Protein AF-A0A6B1HZM2-F1 (afdb_monomer)

Radius of gyration: 24.82 Å; Cα contacts (8 Å, |Δi|>4): 922; chains: 1; bounding box: 61×55×68 Å

Solvent-accessible surface area (backbone atoms only — not comparable to full-atom values): 20505 Å² total; per-residue (Å²): 79,62,47,26,35,32,19,35,86,81,72,45,52,36,53,67,31,40,35,37,44,33,42,93,96,45,75,46,70,33,49,19,36,79,77,3,41,30,53,39,92,68,79,74,45,71,30,44,35,39,37,37,41,90,72,32,46,64,48,78,46,80,47,72,46,40,90,90,53,64,40,82,44,75,40,42,57,67,58,92,63,54,53,57,44,56,87,70,73,62,96,94,59,86,69,46,78,43,43,86,82,72,58,79,41,74,43,77,73,58,75,73,42,63,68,87,53,94,60,92,54,68,58,70,64,94,84,67,51,81,86,49,72,30,56,53,75,52,30,40,42,35,47,49,22,41,47,26,45,52,58,41,33,59,75,69,72,49,88,83,86,90,78,55,68,67,40,48,56,72,68,69,57,70,61,91,81,48,57,62,49,77,48,59,24,46,49,29,71,33,32,70,64,36,52,52,55,52,42,47,35,27,47,66,67,34,24,28,40,40,37,47,16,11,38,51,43,34,24,33,32,46,74,82,53,100,45,33,35,28,59,46,54,27,71,55,61,76,91,50,94,45,68,48,98,87,67,49,71,47,72,36,47,14,26,70,76,72,51,52,42,14,62,64,54,42,30,35,47,44,61,50,25,49,73,33,29,12,27,28,29,34,64,39,48,86,42,71,45,45,64,92,63,82,64,44,63,70,40,74,42,24,63,36,50,30,34,59,75,49,64,47,12,20,17,8,52,32,10,7,30,73,52,96,63,19,52,95,72,52,42,71,35,28,38,19,66,21,63,89,81,11,21,9,33,26,34,39,34,74,32,95,47,69,6,35,29,39,23,44,14,6,27,26,35,32,35,7,37,80,71,14,70,52,46,31,45,32,51,51,37,49,53,52,54,49,66,72,108

pLDDT: mean 92.39, std 9.96, range [51.94, 98.94]

Secondary structure (DSSP, 8-state):
-EEEEEE-TTS-B-SS-EEEEEETTEEEEEEB-TT-EEE----SEEEEEEEEETTEEEEEEEEEE-SS--EEEE--BSS---EEESS---TT---EEE-TT--TT--S--PPEESSS--TTS---TT--TTSPBPSTTTTTSHHHHHHHHHHHHHTT-------HHHHHTT-S-GGG-SEEEE-S---EE-HHHHHHHHHHHHHS--EEEE-SSSTT-EEEEEEETTEEEE---S--SSS--B-TTSPBP-STTTTTS--THHHHS-EEESTTTT-EE-EEES-TTSGGGTTT---TT-EE-----B-SS-S-SEESSEEE--TTS-TTPEEEEEE--GGG---EEEEEE-TTS-EEEE--BTHHHHHTTT-HHHHHHHHHHHHHHHH-

Sequence (389 aa):
MLVGYVSNERYVALADMLFEFRRADQVATARSTISGAVYADIEPGEYEVVLGGPGHGSKIVHMEVRQDQPYQFRLLSDGLLGYMWPKCVRGGERAGYTEKEHRTYNAETYTPLSLERPDPYNHIDEDEGLTDPIAGRQGCHMAAAEWRLFGWMERQGIDYDLYGETQFHFDQVPLDQYKVLVISTHPEYWSKEMYFRLKHWAFERGGRLLYLGGNGLNCEVEFLDNHRIVYHNTNWSHSEPQFAADGREYESRFDRRVESEANLLGVVFSYSGIMTAAPYRVLDDTHWCFAGTGLKNGDVFGEKSLHQRIPGGASGHETDKISPQSPTHTRLLAKGLNPDEGGAEIVEHTTASGGAVFSVGSICWPASILVDEAVSKITENAIRRYLAD

Mean predicted aligned error: 10.82 Å

Foldseek 3Di:
DFAAFEDEPVRQGDFFKWKWWDDPPDTWIWTAHNRRITDTDDDWAWTFMWIGDPQWDIDTDIDTGDPVDHDYHYTYGPDDAAQKPPNDDDPPDDIDGDGPPDDPQADQWDDKDWQPDDDVLQDDDPPDDLLAFQDDDRCLFHNVLVVNVVVLCVVVVHDDDDDDLLCLLVVVDPQLVDLEDEDDAAQQEHALSSLVVLVCCQAPVQHAYEYQYANHPQWHKDDPHSTIIITRSGNDDLVDWDADPVGDTQLGNRCVPHRAPLQPQVWHWHPQQALEAAWKAFQACVDQLVPPVPDDHGDTFQQDFSHPSHHHGQWHNIAIDHDPNHPPPKDFTIWGPGPPSRTHTFTKDHHPNNGIHTHRNHSRLSRRCVPTPSSVSSVVSSVVVSVVD

Structure (mmCIF, N/CA/C/O backbone):
data_AF-A0A6B1HZM2-F1
#
_entry.id   AF-A0A6B1HZM2-F1
#
loop_
_atom_site.group_PDB
_atom_site.id
_atom_site.type_symbol
_atom_site.label_atom_id
_atom_site.label_alt_id
_atom_site.label_comp_id
_atom_site.label_asym_id
_atom_site.label_entity_id
_atom_site.label_seq_id
_atom_site.pdbx_PDB_ins_code
_atom_site.Cartn_x
_atom_site.Cartn_y
_atom_site.Cartn_z
_atom_site.occupancy
_atom_site.B_iso_or_equiv
_atom_site.auth_seq_id
_atom_site.auth_comp_id
_atom_site.auth_asym_id
_atom_site.auth_atom_id
_atom_site.pdbx_PDB_model_num
ATOM 1 N N . MET A 1 1 ? 17.644 -17.050 -39.499 1.00 93.25 1 MET A N 1
ATOM 2 C CA . MET A 1 1 ? 16.835 -17.524 -38.349 1.00 93.25 1 MET A CA 1
ATOM 3 C C . MET A 1 1 ? 17.002 -16.600 -37.147 1.00 93.25 1 MET A C 1
ATOM 5 O O . MET A 1 1 ? 17.982 -15.863 -37.101 1.00 93.25 1 MET A O 1
ATOM 9 N N . LEU A 1 2 ? 16.059 -16.610 -36.199 1.00 96.00 2 LEU A N 1
ATOM 10 C CA . LEU A 1 2 ? 16.265 -15.984 -34.888 1.00 96.00 2 LEU A CA 1
ATOM 11 C C . LEU A 1 2 ? 17.284 -16.827 -34.117 1.00 96.00 2 LEU A C 1
ATOM 13 O O . LEU A 1 2 ? 17.041 -18.007 -33.889 1.00 96.00 2 LEU A O 1
ATOM 17 N N . VAL A 1 3 ? 18.417 -16.234 -33.749 1.00 96.50 3 VAL A N 1
ATOM 18 C CA . VAL A 1 3 ? 19.477 -16.929 -33.001 1.00 96.50 3 VAL A CA 1
ATOM 19 C C . VAL A 1 3 ? 19.377 -16.641 -31.511 1.00 96.50 3 VAL A C 1
ATOM 21 O O . VAL A 1 3 ? 19.695 -17.495 -30.689 1.00 96.50 3 VAL A O 1
ATOM 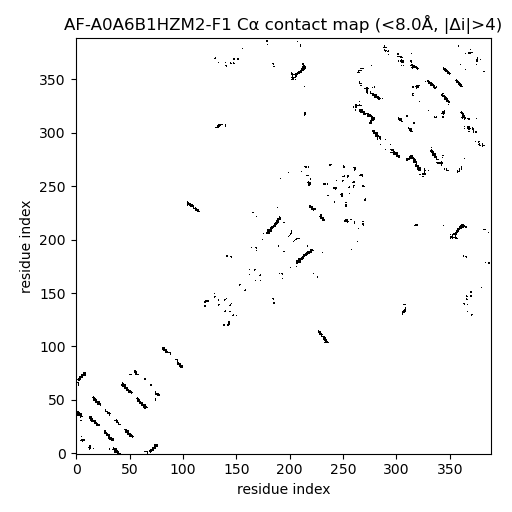24 N N . GLY A 1 4 ? 18.927 -15.445 -31.141 1.00 96.25 4 GLY A N 1
ATOM 25 C CA . GLY A 1 4 ? 18.867 -15.059 -29.743 1.00 96.25 4 GLY A CA 1
ATOM 26 C C . GLY A 1 4 ? 18.430 -13.627 -29.511 1.00 96.25 4 GLY A C 1
ATOM 27 O O . GLY A 1 4 ? 18.042 -12.919 -30.439 1.00 96.25 4 GLY A O 1
ATOM 28 N N . TYR A 1 5 ? 18.531 -13.212 -28.257 1.00 96.62 5 TYR A N 1
ATOM 29 C CA . TYR A 1 5 ? 18.299 -11.847 -27.808 1.00 96.62 5 TYR A CA 1
ATOM 30 C C . TYR A 1 5 ? 19.509 -11.359 -27.026 1.00 96.62 5 TYR A C 1
ATOM 32 O O . TYR A 1 5 ? 20.132 -12.135 -26.305 1.00 96.62 5 TYR A O 1
ATOM 40 N N . VAL A 1 6 ? 19.847 -10.080 -27.159 1.00 96.69 6 VAL A N 1
ATOM 41 C CA . VAL A 1 6 ? 20.914 -9.441 -26.395 1.00 96.69 6 VAL A CA 1
ATOM 42 C C . VAL A 1 6 ? 20.363 -8.377 -25.464 1.00 96.69 6 VAL A C 1
ATOM 44 O O . VAL A 1 6 ? 19.599 -7.497 -25.869 1.00 96.69 6 VAL A O 1
ATOM 47 N N . SER A 1 7 ? 20.778 -8.461 -24.205 1.00 92.25 7 SER A N 1
ATOM 48 C CA . SER A 1 7 ? 20.446 -7.494 -23.168 1.00 92.25 7 SER A CA 1
ATOM 49 C C . SER A 1 7 ? 21.695 -7.005 -22.443 1.00 92.25 7 SER A C 1
ATOM 51 O O . SER A 1 7 ? 22.727 -7.686 -22.419 1.00 92.25 7 SER A O 1
ATOM 53 N N . ASN A 1 8 ? 21.566 -5.869 -21.763 1.00 88.19 8 ASN A N 1
ATOM 54 C CA . ASN A 1 8 ? 22.535 -5.465 -20.753 1.00 88.19 8 ASN A CA 1
ATOM 55 C C . ASN A 1 8 ? 22.364 -6.265 -19.448 1.00 88.19 8 ASN A C 1
ATOM 57 O O . ASN A 1 8 ? 21.507 -7.156 -19.331 1.00 88.19 8 ASN A O 1
ATOM 61 N N . GLU A 1 9 ? 23.175 -5.936 -18.444 1.00 80.31 9 GLU A N 1
ATOM 62 C CA . GLU A 1 9 ? 23.118 -6.483 -17.084 1.00 80.31 9 GLU A CA 1
ATOM 63 C C . GLU A 1 9 ? 21.781 -6.267 -16.359 1.00 80.31 9 GLU A C 1
ATOM 65 O O . GLU A 1 9 ? 21.486 -6.989 -15.409 1.00 80.31 9 GLU A O 1
ATOM 70 N N . ARG A 1 10 ? 20.948 -5.327 -16.821 1.00 74.44 10 ARG A N 1
ATOM 71 C CA . ARG A 1 10 ? 19.623 -5.012 -16.261 1.00 74.44 10 ARG A CA 1
ATOM 72 C C . ARG A 1 10 ? 18.469 -5.604 -17.077 1.00 74.44 10 ARG A C 1
ATOM 74 O O . ARG A 1 10 ? 17.335 -5.173 -16.909 1.00 74.44 10 ARG A O 1
ATOM 81 N N . TYR A 1 11 ? 18.741 -6.584 -17.945 1.00 79.62 11 TYR A N 1
ATOM 82 C CA . TYR A 1 11 ? 17.744 -7.219 -18.823 1.00 79.62 11 TYR A CA 1
ATOM 83 C C . TYR A 1 11 ? 17.064 -6.244 -19.803 1.00 79.62 11 TYR A C 1
ATOM 85 O O . TYR A 1 11 ? 16.013 -6.551 -20.358 1.00 79.62 11 TYR A O 1
ATOM 93 N N . VAL A 1 12 ? 17.677 -5.086 -20.066 1.00 84.12 12 VAL A N 1
ATOM 94 C CA . VAL A 1 12 ? 17.200 -4.145 -21.085 1.00 84.12 12 VAL A CA 1
ATOM 95 C C . VAL A 1 12 ? 17.793 -4.538 -22.431 1.00 84.12 12 VAL A C 1
ATOM 97 O O . VAL A 1 12 ? 18.999 -4.766 -22.534 1.00 84.12 12 VAL A O 1
ATOM 100 N N . ALA A 1 13 ? 16.940 -4.630 -23.451 1.00 91.00 13 ALA A N 1
ATOM 101 C CA . ALA A 1 13 ? 17.331 -4.952 -24.817 1.00 91.00 13 ALA A CA 1
ATOM 102 C C . ALA A 1 13 ? 18.393 -3.981 -25.358 1.00 91.00 13 ALA A C 1
ATOM 104 O O . ALA A 1 13 ? 18.274 -2.766 -25.194 1.00 91.00 13 ALA A O 1
ATOM 105 N N . LEU A 1 14 ? 19.413 -4.520 -26.032 1.00 93.81 14 LEU A N 1
ATOM 106 C CA . LEU A 1 14 ? 20.464 -3.724 -26.665 1.00 93.81 14 LEU A CA 1
ATOM 107 C C . LEU A 1 14 ? 20.291 -3.709 -28.178 1.00 93.81 14 LEU A C 1
ATOM 109 O O . LEU A 1 14 ? 20.384 -4.747 -28.832 1.00 93.81 14 LEU A O 1
ATOM 113 N N . ALA A 1 15 ? 20.066 -2.520 -28.728 1.00 95.81 15 ALA A N 1
ATOM 114 C CA . ALA A 1 15 ? 19.974 -2.299 -30.162 1.00 95.81 15 ALA A CA 1
ATOM 115 C C . ALA A 1 15 ? 21.360 -2.116 -30.790 1.00 95.81 15 ALA A C 1
ATOM 117 O O . ALA A 1 15 ? 22.264 -1.573 -30.158 1.00 95.81 15 ALA A O 1
ATOM 118 N N . ASP A 1 16 ? 21.496 -2.522 -32.052 1.00 96.25 16 ASP A N 1
ATOM 119 C CA . ASP A 1 16 ? 22.674 -2.271 -32.887 1.00 96.25 16 ASP A CA 1
ATOM 120 C C . ASP A 1 16 ? 24.001 -2.850 -32.348 1.00 96.25 16 ASP A C 1
ATOM 122 O O . ASP A 1 16 ? 25.090 -2.352 -32.637 1.00 96.25 16 ASP A O 1
ATOM 126 N N . MET A 1 17 ? 23.930 -3.941 -31.580 1.00 97.25 17 MET A N 1
ATOM 127 C CA . MET A 1 17 ? 25.113 -4.705 -31.173 1.00 97.25 17 MET A CA 1
ATOM 128 C C . MET A 1 17 ? 25.586 -5.565 -32.340 1.00 97.25 17 MET A C 1
ATOM 130 O O . MET A 1 17 ? 24.774 -6.247 -32.966 1.00 97.25 17 MET A O 1
ATOM 134 N N . LEU A 1 18 ? 26.887 -5.547 -32.628 1.00 97.94 18 LEU A N 1
ATOM 135 C CA . LEU A 1 18 ? 27.492 -6.333 -33.699 1.00 97.94 18 LEU A CA 1
ATOM 136 C C . LEU A 1 18 ? 27.776 -7.753 -33.214 1.00 97.94 18 LEU A C 1
ATOM 138 O O . LEU A 1 18 ? 28.299 -7.942 -32.118 1.00 97.94 18 LEU A O 1
ATOM 142 N N . PHE A 1 19 ? 27.471 -8.727 -34.065 1.00 98.25 19 PHE A N 1
ATOM 143 C CA . PHE A 1 19 ? 27.745 -10.144 -33.867 1.00 98.25 19 PHE A CA 1
ATOM 144 C C . PHE A 1 19 ? 28.597 -10.684 -35.009 1.00 98.25 19 PHE A C 1
ATOM 146 O O . PHE A 1 19 ? 28.360 -10.353 -36.171 1.00 98.25 19 PHE A O 1
ATOM 153 N N . GLU A 1 20 ? 29.520 -11.578 -34.675 1.00 98.06 20 GLU A N 1
ATOM 154 C CA . GLU A 1 20 ? 30.241 -12.449 -35.594 1.00 98.06 20 GLU A CA 1
ATOM 155 C C . GLU A 1 20 ? 30.029 -13.900 -35.156 1.00 98.06 20 GLU A C 1
ATOM 157 O O . GLU A 1 20 ? 30.500 -14.314 -34.098 1.00 98.06 20 GLU A O 1
ATOM 162 N N . PHE A 1 21 ? 29.327 -14.675 -35.974 1.00 97.75 21 PHE A N 1
ATOM 163 C CA . PHE A 1 21 ? 29.152 -16.113 -35.817 1.00 97.75 21 PHE A CA 1
ATOM 164 C C . PHE A 1 21 ? 30.250 -16.816 -36.604 1.00 97.75 21 PHE A C 1
ATOM 166 O O . PHE A 1 21 ? 30.232 -16.825 -37.837 1.00 97.75 21 PHE A O 1
ATOM 173 N N . ARG A 1 22 ? 31.221 -17.382 -35.891 1.00 97.62 22 ARG A N 1
ATOM 174 C CA . ARG A 1 22 ? 32.418 -17.998 -36.457 1.00 97.62 22 ARG A CA 1
ATOM 175 C C . ARG A 1 22 ? 32.341 -19.513 -36.325 1.00 97.62 22 ARG A C 1
ATOM 177 O O . ARG A 1 22 ? 32.148 -20.045 -35.231 1.00 97.62 22 ARG A O 1
ATOM 184 N N . ARG A 1 23 ? 32.507 -20.214 -37.444 1.00 94.75 23 ARG A N 1
ATOM 185 C CA . ARG A 1 23 ? 32.558 -21.679 -37.501 1.00 94.75 23 ARG A CA 1
ATOM 186 C C . ARG A 1 23 ? 33.542 -22.109 -38.580 1.00 94.75 23 ARG A C 1
ATOM 188 O O . ARG A 1 23 ? 33.299 -21.877 -39.762 1.00 94.75 23 ARG A O 1
ATOM 195 N N . ALA A 1 24 ? 34.626 -22.767 -38.167 1.00 87.88 24 ALA A N 1
ATOM 196 C CA . ALA A 1 24 ? 35.752 -23.097 -39.045 1.00 87.88 24 ALA A CA 1
ATOM 197 C C . ALA A 1 24 ? 36.210 -21.852 -39.840 1.00 87.88 24 ALA A C 1
ATOM 199 O O . ALA A 1 24 ? 36.525 -20.837 -39.225 1.00 87.88 24 ALA A O 1
ATOM 200 N N . ASP A 1 25 ? 36.186 -21.906 -41.174 1.00 87.50 25 ASP A N 1
ATOM 201 C CA . ASP A 1 25 ? 36.596 -20.803 -42.057 1.00 87.50 25 ASP A CA 1
ATOM 202 C C . ASP A 1 25 ? 35.444 -19.844 -42.433 1.00 87.50 25 ASP A C 1
ATOM 204 O O . ASP A 1 25 ? 35.608 -18.977 -43.292 1.00 87.50 25 ASP A O 1
ATOM 208 N N . GLN A 1 26 ? 34.256 -19.998 -41.835 1.00 90.00 26 GLN A N 1
ATOM 209 C CA . GLN A 1 26 ? 33.086 -19.162 -42.113 1.00 90.00 26 GLN A CA 1
ATOM 210 C C . GLN A 1 26 ? 32.845 -18.146 -40.997 1.00 90.00 26 GLN A C 1
ATOM 212 O O . GLN A 1 26 ? 32.851 -18.490 -39.812 1.00 90.00 26 GLN A O 1
ATOM 217 N N . VAL A 1 27 ? 32.566 -16.902 -41.394 1.00 96.00 27 VAL A N 1
ATOM 218 C CA . VAL A 1 27 ? 32.127 -15.826 -40.502 1.00 96.00 27 VAL A CA 1
ATOM 219 C C . VAL A 1 27 ? 30.863 -15.205 -41.077 1.00 96.00 27 VAL A C 1
ATOM 221 O O . VAL A 1 27 ? 30.886 -14.657 -42.179 1.00 96.00 27 VAL A O 1
ATOM 224 N N . ALA A 1 28 ? 29.770 -15.275 -40.324 1.00 97.06 28 ALA A N 1
ATOM 225 C CA . ALA A 1 28 ? 28.538 -14.555 -40.625 1.00 97.06 28 ALA A CA 1
ATOM 226 C C . ALA A 1 28 ? 28.364 -13.413 -39.624 1.00 97.06 28 ALA A C 1
ATOM 228 O O . ALA A 1 28 ? 28.605 -13.596 -38.431 1.00 97.06 28 ALA A O 1
ATOM 229 N N . THR A 1 29 ? 27.941 -12.240 -40.086 1.00 97.69 29 THR A N 1
ATOM 230 C CA . THR A 1 29 ? 27.710 -11.090 -39.206 1.00 97.69 29 THR A CA 1
ATOM 231 C C . THR A 1 29 ? 26.229 -10.783 -39.065 1.00 97.69 29 THR A C 1
ATOM 233 O O . THR A 1 29 ? 25.435 -11.014 -39.976 1.00 97.69 29 THR A O 1
ATOM 236 N N . ALA A 1 30 ? 25.849 -10.259 -37.904 1.00 97.81 30 ALA A N 1
ATOM 237 C CA . ALA A 1 30 ? 24.496 -9.787 -37.642 1.00 97.81 30 ALA A CA 1
ATOM 238 C C . ALA A 1 30 ? 24.517 -8.556 -36.735 1.00 97.81 30 ALA A C 1
ATOM 240 O O . ALA A 1 30 ? 25.517 -8.266 -36.076 1.00 97.81 30 ALA A O 1
ATOM 241 N N . ARG A 1 31 ? 23.392 -7.841 -36.692 1.00 98.12 31 ARG A N 1
ATOM 242 C CA . ARG A 1 31 ? 23.148 -6.760 -35.736 1.00 98.12 31 ARG A CA 1
ATOM 243 C C . ARG A 1 31 ? 21.856 -7.016 -34.981 1.00 98.12 31 ARG A C 1
ATOM 245 O O . ARG A 1 31 ? 20.896 -7.523 -35.564 1.00 98.12 31 ARG A O 1
ATOM 252 N N . SER A 1 32 ? 21.835 -6.677 -33.697 1.00 97.88 32 SER A N 1
ATOM 253 C CA . SER A 1 32 ? 20.608 -6.763 -32.913 1.00 97.88 32 SER A CA 1
ATOM 254 C C . SER A 1 32 ? 19.613 -5.664 -33.298 1.00 97.88 32 SER A C 1
ATOM 256 O O . SER A 1 32 ? 19.984 -4.524 -33.583 1.00 97.88 32 SER A O 1
ATOM 258 N N . THR A 1 33 ? 18.326 -6.000 -33.300 1.00 96.25 33 THR A N 1
ATOM 259 C CA . THR A 1 33 ? 17.234 -5.041 -33.515 1.00 96.25 33 THR A CA 1
ATOM 260 C C . THR A 1 33 ? 16.954 -4.223 -32.250 1.00 96.25 33 THR A C 1
ATOM 262 O O . THR A 1 33 ? 17.526 -4.474 -31.190 1.00 96.25 33 THR A O 1
ATOM 265 N N . ILE A 1 34 ? 16.011 -3.276 -32.323 1.00 92.81 34 ILE A N 1
ATOM 266 C CA . ILE A 1 34 ? 15.577 -2.479 -31.162 1.00 92.81 34 ILE A CA 1
ATOM 267 C C . ILE A 1 34 ? 15.041 -3.325 -29.993 1.00 92.81 34 ILE A C 1
ATOM 269 O O . ILE A 1 34 ? 15.144 -2.917 -28.842 1.00 92.81 34 ILE A O 1
ATOM 273 N N . SER A 1 35 ? 14.519 -4.524 -30.266 1.00 89.75 35 SER A N 1
ATOM 274 C CA . SER A 1 35 ? 14.059 -5.466 -29.238 1.00 89.75 35 SER A CA 1
ATOM 275 C C . SER A 1 35 ? 15.186 -6.349 -28.692 1.00 89.75 35 SER A C 1
ATOM 277 O O . SER A 1 35 ? 14.923 -7.304 -27.964 1.00 89.75 35 SER A O 1
ATOM 279 N N . GLY A 1 36 ? 16.433 -6.105 -29.105 1.00 94.94 36 GLY A N 1
ATOM 280 C CA . GLY A 1 36 ? 17.584 -6.949 -28.803 1.00 94.94 36 GLY A CA 1
ATOM 281 C C . GLY A 1 36 ? 17.616 -8.248 -29.606 1.00 94.94 36 GLY A C 1
ATOM 282 O O . GLY A 1 36 ? 18.524 -9.043 -29.403 1.00 94.94 36 GLY A O 1
ATOM 283 N N . ALA A 1 37 ? 16.665 -8.495 -30.514 1.00 97.00 37 ALA A N 1
ATOM 284 C CA . ALA A 1 37 ? 16.619 -9.740 -31.279 1.00 97.00 37 ALA A CA 1
ATOM 285 C C . ALA A 1 37 ? 17.773 -9.809 -32.288 1.00 97.00 37 ALA A C 1
ATOM 287 O O . ALA A 1 37 ? 18.051 -8.836 -32.986 1.00 97.00 37 ALA A O 1
ATOM 288 N N . VAL A 1 38 ? 18.414 -10.969 -32.393 1.00 97.50 38 VAL A N 1
ATOM 289 C CA . VAL A 1 38 ? 19.544 -11.228 -33.288 1.00 97.50 38 VAL A CA 1
ATOM 290 C C . VAL A 1 38 ? 19.111 -12.244 -34.332 1.00 97.50 38 VAL A C 1
ATOM 292 O O . VAL A 1 38 ? 18.922 -13.426 -34.036 1.00 97.50 38 VAL A O 1
ATOM 295 N N . TYR A 1 39 ? 18.960 -11.773 -35.565 1.00 97.00 39 TYR A N 1
ATOM 296 C CA . TYR A 1 39 ? 18.680 -12.618 -36.717 1.00 97.00 39 TYR A CA 1
ATOM 297 C C . TYR A 1 39 ? 19.959 -12.795 -37.527 1.00 97.00 39 TYR A C 1
ATOM 299 O O . TYR A 1 39 ? 20.576 -11.808 -37.921 1.00 97.00 39 TYR A O 1
ATOM 307 N N . ALA A 1 40 ? 20.338 -14.041 -37.794 1.00 95.88 40 ALA A N 1
ATOM 308 C CA . ALA A 1 40 ? 21.486 -14.364 -38.636 1.00 95.88 40 ALA A CA 1
ATOM 309 C C . ALA A 1 40 ? 21.108 -15.423 -39.673 1.00 95.88 40 ALA A C 1
ATOM 311 O O . ALA A 1 40 ? 20.267 -16.291 -39.413 1.00 95.88 40 ALA A O 1
ATOM 312 N N . ASP A 1 41 ? 21.715 -15.334 -40.852 1.00 95.00 41 ASP A N 1
ATOM 313 C CA . ASP A 1 41 ? 21.571 -16.320 -41.921 1.00 95.00 41 ASP A CA 1
ATOM 314 C C . ASP A 1 41 ? 22.673 -17.378 -41.786 1.00 95.00 41 ASP A C 1
ATOM 316 O O . ASP A 1 41 ? 23.744 -17.274 -42.381 1.00 95.00 41 ASP A O 1
ATOM 320 N N . ILE A 1 42 ? 22.448 -18.324 -40.873 1.00 94.12 42 ILE A N 1
ATOM 321 C CA . ILE A 1 42 ? 23.375 -19.400 -40.514 1.00 94.12 42 ILE A CA 1
ATOM 322 C C . ILE A 1 42 ? 22.604 -20.702 -40.303 1.0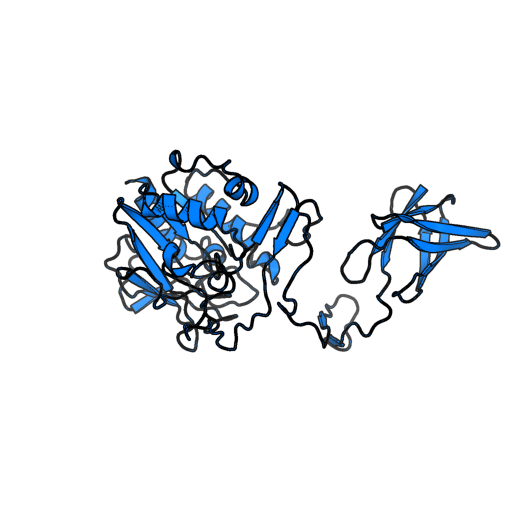0 94.12 42 ILE A C 1
ATOM 324 O O . ILE A 1 42 ? 21.435 -20.684 -39.911 1.00 94.12 42 ILE A O 1
ATOM 328 N N . GLU A 1 43 ? 23.280 -21.824 -40.530 1.00 94.88 43 GLU A N 1
ATOM 329 C CA . GLU A 1 43 ? 22.751 -23.158 -40.247 1.00 94.88 43 GLU A CA 1
ATOM 330 C C . GLU A 1 43 ? 22.907 -23.521 -38.761 1.00 94.88 43 GLU A C 1
ATOM 332 O O . GLU A 1 43 ? 23.838 -23.041 -38.108 1.00 94.88 43 GLU A O 1
ATOM 337 N N . PRO A 1 44 ? 22.061 -24.411 -38.211 1.00 95.06 44 PRO A N 1
ATOM 338 C CA . PRO A 1 44 ? 22.263 -24.957 -36.872 1.00 95.06 44 PRO A CA 1
ATOM 339 C C . PRO A 1 44 ? 23.641 -25.619 -36.678 1.00 95.06 44 PRO A C 1
ATOM 341 O O . PRO A 1 44 ? 24.226 -26.203 -37.601 1.00 95.06 44 PRO A O 1
ATOM 344 N N . GLY A 1 45 ? 24.160 -25.556 -35.452 1.00 95.06 45 GLY A N 1
ATOM 345 C CA . GLY A 1 45 ? 25.423 -26.188 -35.056 1.00 95.06 45 GLY A CA 1
ATOM 346 C C . GLY A 1 45 ? 26.261 -25.350 -34.093 1.00 95.06 45 GLY A C 1
ATOM 347 O O . GLY A 1 45 ? 25.807 -24.336 -33.583 1.00 95.06 45 GLY A O 1
ATOM 348 N N . GLU A 1 46 ? 27.497 -25.780 -33.850 1.00 97.00 46 GLU A N 1
ATOM 349 C CA . GLU A 1 46 ? 28.428 -25.127 -32.919 1.00 97.00 46 GLU A CA 1
ATOM 350 C C . GLU A 1 46 ? 29.090 -23.883 -33.529 1.00 97.00 46 GLU A C 1
ATOM 352 O O . GLU A 1 46 ? 29.665 -23.951 -34.622 1.00 97.00 46 GLU A O 1
ATOM 357 N N . TYR A 1 47 ? 29.052 -22.767 -32.797 1.00 97.44 47 TYR A N 1
ATOM 358 C CA . TYR A 1 47 ? 29.668 -21.495 -33.173 1.00 97.44 47 TYR A CA 1
ATOM 359 C C . TYR A 1 47 ? 30.457 -20.878 -32.014 1.00 97.44 47 TYR A C 1
ATOM 361 O O . TYR A 1 47 ? 30.031 -20.896 -30.856 1.00 97.44 47 TYR A O 1
ATOM 369 N N . GLU A 1 48 ? 31.575 -20.240 -32.358 1.00 97.88 48 GLU A N 1
ATOM 370 C CA . GLU A 1 48 ? 32.145 -19.163 -31.551 1.00 97.88 48 GLU A CA 1
ATOM 371 C C . GLU A 1 48 ? 31.451 -17.859 -31.962 1.00 97.88 48 GLU A C 1
ATOM 373 O O . GLU A 1 48 ? 31.519 -17.437 -33.115 1.00 97.88 48 GLU A O 1
ATOM 378 N N . VAL A 1 49 ? 30.762 -17.218 -31.026 1.00 97.62 49 VAL A N 1
ATOM 379 C CA . VAL A 1 49 ? 30.034 -15.972 -31.249 1.00 97.62 49 VAL A CA 1
ATOM 380 C C . VAL A 1 49 ? 30.775 -14.836 -30.567 1.00 97.62 49 VAL A C 1
ATOM 382 O O . VAL A 1 49 ? 30.843 -14.777 -29.337 1.00 97.62 49 VAL A O 1
ATOM 385 N N . VAL A 1 50 ? 31.316 -13.920 -31.363 1.00 97.25 50 VAL A N 1
ATOM 386 C CA . VAL A 1 50 ? 31.879 -12.661 -30.870 1.00 97.25 50 VAL A CA 1
ATOM 387 C C . VAL A 1 50 ? 30.807 -11.596 -30.958 1.00 97.25 50 VAL A C 1
ATOM 389 O O . VAL A 1 50 ? 30.162 -11.450 -31.990 1.00 97.25 50 VAL A O 1
ATOM 392 N N . LEU A 1 51 ? 30.601 -10.852 -29.880 1.00 96.75 51 LEU A N 1
ATOM 393 C CA . LEU A 1 51 ? 29.612 -9.787 -29.843 1.00 96.75 51 LEU A CA 1
ATOM 394 C C . LEU A 1 51 ? 30.143 -8.561 -29.111 1.00 96.75 51 LEU A C 1
ATOM 396 O O . LEU A 1 51 ? 30.900 -8.677 -28.146 1.00 96.75 51 LEU A O 1
ATOM 400 N N . GLY A 1 52 ? 29.741 -7.379 -29.560 1.00 95.62 52 GLY A N 1
ATOM 401 C CA . GLY A 1 52 ? 30.162 -6.122 -28.957 1.00 95.62 52 GLY A CA 1
ATOM 402 C C . GLY A 1 52 ? 29.486 -4.909 -29.580 1.00 95.62 52 GLY A C 1
ATOM 403 O O . GLY A 1 52 ? 28.923 -4.972 -30.672 1.00 95.62 52 GLY A O 1
ATOM 404 N N . GLY A 1 53 ? 29.567 -3.783 -28.886 1.00 93.50 53 GLY A N 1
ATOM 405 C CA . GLY A 1 53 ? 29.051 -2.511 -29.366 1.00 93.50 53 GLY A CA 1
ATOM 406 C C . GLY A 1 53 ? 29.452 -1.364 -28.440 1.00 93.50 53 GLY A C 1
ATOM 407 O O . GLY A 1 53 ? 30.018 -1.609 -27.374 1.00 93.50 53 GLY A O 1
ATOM 408 N N . PRO A 1 54 ? 29.197 -0.110 -28.844 1.00 90.88 54 PRO A N 1
ATOM 409 C CA . PRO A 1 54 ? 29.528 1.058 -28.036 1.00 90.88 54 PRO A CA 1
ATOM 410 C C . PRO A 1 54 ? 28.946 0.981 -26.616 1.00 90.88 54 PRO A C 1
ATOM 412 O O . PRO A 1 54 ? 27.802 0.558 -26.427 1.00 90.88 54 PRO A O 1
ATOM 415 N N . GLY A 1 55 ? 29.734 1.402 -25.624 1.00 87.56 55 GLY A N 1
ATOM 416 C CA . GLY A 1 55 ? 29.328 1.440 -24.217 1.00 87.56 55 GLY A CA 1
ATOM 417 C C . GLY A 1 55 ? 29.253 0.073 -23.535 1.00 87.56 55 GLY A C 1
ATOM 418 O O . GLY A 1 55 ? 28.719 -0.021 -22.434 1.00 87.56 55 GLY A O 1
ATOM 419 N N . HIS A 1 56 ? 29.731 -0.995 -24.182 1.00 90.88 56 HIS A N 1
ATOM 420 C CA . HIS A 1 56 ? 29.661 -2.352 -23.655 1.00 90.88 56 HIS A CA 1
ATOM 421 C C . HIS A 1 56 ? 30.941 -3.143 -23.937 1.00 90.88 56 HIS A C 1
ATOM 423 O O . HIS A 1 56 ? 31.524 -3.078 -25.021 1.00 90.88 56 HIS A O 1
ATOM 429 N N . GLY A 1 57 ? 31.361 -3.951 -22.964 1.00 86.25 57 GLY A N 1
ATOM 430 C CA . GLY A 1 57 ? 32.513 -4.833 -23.107 1.00 86.25 57 GLY A CA 1
ATOM 431 C C . GLY A 1 57 ? 32.230 -5.960 -24.099 1.00 86.25 57 GLY A C 1
ATOM 432 O O . GLY A 1 57 ? 31.299 -6.742 -23.902 1.00 86.25 57 GLY A O 1
ATOM 433 N N . SER A 1 58 ? 33.051 -6.072 -25.146 1.00 90.62 58 SER A N 1
ATOM 434 C CA . SER A 1 58 ? 32.971 -7.168 -26.116 1.00 90.62 58 SER A CA 1
ATOM 435 C C . SER A 1 58 ? 33.150 -8.528 -25.445 1.00 90.62 58 SER A C 1
ATOM 437 O O . SER A 1 58 ? 33.971 -8.678 -24.536 1.00 90.62 58 SER A O 1
ATOM 439 N N . LYS A 1 59 ? 32.442 -9.540 -25.934 1.00 90.69 59 LYS A N 1
ATOM 440 C CA . LYS A 1 59 ? 32.425 -10.883 -25.358 1.00 90.69 59 LYS A CA 1
ATOM 441 C C . LYS A 1 59 ? 32.568 -11.943 -26.444 1.00 90.69 59 LYS A C 1
ATOM 443 O O . LYS A 1 59 ? 32.178 -11.723 -27.586 1.00 90.69 59 LYS A O 1
ATOM 448 N N . ILE A 1 60 ? 33.099 -13.099 -26.056 1.00 94.81 60 ILE A N 1
ATOM 449 C CA . ILE A 1 60 ? 33.115 -14.319 -26.866 1.00 94.81 60 ILE A CA 1
ATOM 450 C C . ILE A 1 60 ? 32.304 -15.386 -26.128 1.00 94.81 60 ILE A C 1
ATOM 452 O O . ILE A 1 60 ? 32.466 -15.567 -24.918 1.00 94.81 60 ILE A O 1
ATOM 456 N N . VAL A 1 61 ? 31.410 -16.067 -26.837 1.00 93.75 61 VAL A N 1
ATOM 457 C CA . VAL A 1 61 ? 30.568 -17.150 -26.315 1.00 93.75 61 VAL A CA 1
ATOM 458 C C . VAL A 1 61 ? 30.687 -18.350 -27.243 1.00 93.75 61 VAL A C 1
ATOM 460 O O . VAL A 1 61 ? 30.608 -18.190 -28.452 1.00 93.75 61 VAL A O 1
ATOM 463 N N . HIS A 1 62 ? 30.852 -19.545 -26.684 1.00 94.81 62 HIS A N 1
ATOM 464 C CA . HIS A 1 62 ? 30.722 -20.790 -27.440 1.00 94.81 62 HIS A CA 1
ATOM 465 C C . HIS A 1 62 ? 29.313 -21.326 -27.221 1.00 94.81 62 HIS A C 1
ATOM 467 O O . HIS A 1 62 ? 28.886 -21.445 -26.069 1.00 94.81 62 HIS A O 1
ATOM 473 N N . MET A 1 63 ? 28.582 -21.586 -28.300 1.00 93.88 63 MET A N 1
ATOM 474 C CA . MET A 1 63 ? 27.209 -22.070 -28.209 1.00 93.88 63 MET A CA 1
ATOM 475 C C . MET A 1 63 ? 26.799 -22.920 -29.410 1.00 93.88 63 MET A C 1
ATOM 477 O O . MET A 1 63 ? 27.264 -22.708 -30.531 1.00 93.88 63 MET A O 1
ATOM 481 N N . GLU A 1 64 ? 25.830 -23.798 -29.170 1.00 95.38 64 GLU A N 1
ATOM 482 C CA . GLU A 1 64 ? 25.076 -24.486 -30.210 1.00 95.38 64 GLU A CA 1
ATOM 483 C C . GLU A 1 64 ? 23.899 -23.605 -30.662 1.00 95.38 64 GLU A C 1
ATOM 485 O O . GLU A 1 64 ? 23.021 -23.247 -29.874 1.00 95.38 64 GLU A O 1
ATOM 490 N N . VAL A 1 65 ? 23.867 -23.240 -31.941 1.00 94.25 65 VAL A N 1
ATOM 491 C CA . VAL A 1 65 ? 22.745 -22.545 -32.580 1.00 94.25 65 VAL A CA 1
ATOM 492 C C . VAL A 1 65 ? 21.672 -23.569 -32.948 1.00 94.25 65 VAL A C 1
ATOM 494 O O . VAL A 1 65 ? 21.938 -24.504 -33.705 1.00 94.25 65 VAL A O 1
ATOM 497 N N . ARG A 1 66 ? 20.447 -23.372 -32.446 1.00 92.38 66 ARG A N 1
ATOM 498 C CA . ARG A 1 66 ? 19.281 -24.252 -32.655 1.00 92.38 66 ARG A CA 1
ATOM 499 C C . ARG A 1 66 ? 18.073 -23.421 -33.098 1.00 92.38 66 ARG A C 1
ATOM 501 O O . ARG A 1 66 ? 17.931 -22.276 -32.680 1.00 92.38 66 ARG A O 1
ATOM 508 N N . GLN A 1 67 ? 17.221 -23.960 -33.975 1.00 85.69 67 GLN A N 1
ATOM 509 C CA . GLN A 1 67 ? 16.100 -23.201 -34.569 1.00 85.69 67 GLN A CA 1
ATOM 510 C C . GLN A 1 67 ? 14.956 -22.904 -33.593 1.00 85.69 67 GLN A C 1
ATOM 512 O O . GLN A 1 67 ? 14.238 -21.924 -33.772 1.00 85.69 67 GLN A O 1
ATOM 517 N N . ASP A 1 68 ? 14.787 -23.739 -32.577 1.00 88.00 68 ASP A N 1
ATOM 518 C CA . ASP A 1 68 ? 13.688 -23.730 -31.613 1.00 88.00 68 ASP A CA 1
ATOM 519 C C . ASP A 1 68 ? 14.085 -23.168 -30.239 1.00 88.00 68 ASP A C 1
ATOM 521 O O . ASP A 1 68 ? 13.242 -23.049 -29.352 1.00 88.00 68 ASP A O 1
ATOM 525 N N . GLN A 1 69 ? 15.353 -22.788 -30.057 1.00 90.88 69 GLN A N 1
ATOM 526 C CA . GLN A 1 69 ? 15.886 -22.359 -28.767 1.00 90.88 69 GLN A CA 1
ATOM 527 C C . GLN A 1 69 ? 16.766 -21.104 -28.910 1.00 90.88 69 GLN A C 1
ATOM 529 O O . GLN A 1 69 ? 17.987 -21.215 -29.041 1.00 90.88 69 GLN A O 1
ATOM 534 N N . PRO A 1 70 ? 16.170 -19.895 -28.874 1.00 93.38 70 PRO A N 1
ATOM 535 C CA . PRO A 1 70 ? 16.920 -18.645 -28.924 1.00 93.38 70 PRO A CA 1
ATOM 536 C C . PRO A 1 70 ? 17.852 -18.494 -27.717 1.00 93.38 70 PRO A C 1
ATOM 538 O O . PRO A 1 70 ? 17.453 -18.702 -26.569 1.00 93.38 70 PRO A O 1
ATOM 541 N N . TYR A 1 71 ? 19.087 -18.069 -27.964 1.00 93.75 71 TYR A N 1
ATOM 542 C CA . TYR A 1 71 ? 20.088 -17.854 -26.925 1.00 93.75 71 TYR A CA 1
ATOM 543 C C . TYR A 1 71 ? 19.952 -16.475 -26.269 1.00 93.75 71 TYR A C 1
ATOM 545 O O . TYR A 1 71 ? 19.684 -15.476 -26.935 1.00 93.75 71 TYR A O 1
ATOM 553 N N . GLN A 1 72 ? 20.176 -16.395 -24.958 1.00 94.00 72 GLN A N 1
ATOM 554 C CA . GLN A 1 72 ? 20.156 -15.130 -24.220 1.00 94.00 72 GLN A CA 1
ATOM 555 C C . GLN A 1 72 ? 21.581 -14.602 -24.046 1.00 94.00 72 GLN A C 1
ATOM 557 O O . GLN A 1 72 ? 22.335 -15.023 -23.164 1.00 94.00 72 GLN A O 1
ATOM 562 N N . PHE A 1 73 ? 21.967 -13.668 -24.908 1.00 94.44 73 PHE A N 1
ATOM 563 C CA . PHE A 1 73 ? 23.236 -12.969 -24.813 1.00 94.44 73 PHE A CA 1
ATOM 564 C C . PHE A 1 73 ? 23.151 -11.854 -23.776 1.00 94.44 73 PHE A C 1
ATOM 566 O O . PHE A 1 73 ? 22.228 -11.042 -23.761 1.00 94.44 73 PHE A O 1
ATOM 573 N N . ARG A 1 74 ? 24.174 -11.782 -22.927 1.00 91.62 74 ARG A N 1
ATOM 574 C CA . ARG A 1 74 ? 24.348 -10.687 -21.976 1.00 91.62 74 ARG A CA 1
ATOM 575 C C . ARG A 1 74 ? 25.665 -9.990 -22.228 1.00 91.62 74 ARG A C 1
ATOM 577 O O . ARG A 1 74 ? 26.717 -10.636 -22.142 1.00 91.62 74 ARG A O 1
ATOM 584 N N . LEU A 1 75 ? 25.577 -8.699 -22.516 1.00 89.38 75 LEU A N 1
ATOM 585 C CA . LEU A 1 75 ? 26.712 -7.807 -22.689 1.00 89.38 75 LEU A CA 1
ATOM 586 C C . LEU A 1 75 ? 26.738 -6.837 -21.510 1.00 89.38 75 LEU A C 1
ATOM 588 O O . LEU A 1 75 ? 25.703 -6.294 -21.149 1.00 89.38 75 LEU A O 1
ATOM 592 N N . LEU A 1 76 ? 27.890 -6.672 -20.870 1.00 85.00 76 LEU A N 1
ATOM 593 C CA . LEU A 1 76 ? 28.007 -5.767 -19.728 1.00 85.00 76 LEU A CA 1
ATOM 594 C C . LEU A 1 76 ? 28.371 -4.378 -20.229 1.00 85.00 76 LEU A C 1
ATOM 596 O O . LEU A 1 76 ? 29.240 -4.272 -21.099 1.00 85.00 76 LEU A O 1
ATOM 600 N N . SER A 1 77 ? 27.758 -3.341 -19.662 1.00 85.56 77 SER A N 1
ATOM 601 C CA . SER A 1 77 ? 28.217 -1.964 -19.863 1.00 85.56 77 SER A CA 1
ATOM 602 C C . SER A 1 77 ? 29.721 -1.863 -19.560 1.00 85.56 77 SER A C 1
ATOM 604 O O . SER A 1 77 ? 30.207 -2.487 -18.613 1.00 85.56 77 SER A O 1
ATOM 606 N N . ASP A 1 78 ? 30.484 -1.098 -20.341 1.00 80.88 78 ASP A N 1
ATOM 607 C CA . ASP A 1 78 ? 31.948 -0.948 -20.213 1.00 80.88 78 ASP A CA 1
ATOM 608 C C . ASP A 1 78 ? 32.379 -0.039 -19.039 1.00 80.88 78 ASP A C 1
ATOM 610 O O . ASP A 1 78 ? 33.387 0.667 -19.092 1.00 80.88 78 ASP A O 1
ATOM 614 N N . GLY A 1 79 ? 31.626 -0.101 -17.938 1.00 70.50 79 GLY A N 1
ATOM 615 C CA . GLY A 1 79 ? 31.796 0.702 -16.733 1.00 70.50 79 GLY A CA 1
ATOM 616 C C . GLY A 1 79 ? 31.956 -0.127 -15.458 1.00 70.50 79 GLY A C 1
ATOM 617 O O . GLY A 1 79 ? 31.708 -1.335 -15.415 1.00 70.50 79 GLY A O 1
ATOM 618 N N . LEU A 1 80 ? 32.381 0.540 -14.379 1.00 59.22 80 LEU A N 1
ATOM 619 C CA . LEU A 1 80 ? 32.467 -0.081 -13.060 1.00 59.22 80 LEU A CA 1
ATOM 620 C C . LEU A 1 80 ? 31.061 -0.228 -12.482 1.00 59.22 80 LEU A C 1
ATOM 622 O O . LEU A 1 80 ? 30.482 0.705 -11.938 1.00 59.22 80 LEU A O 1
ATOM 626 N N . LEU A 1 81 ? 30.529 -1.426 -12.643 1.00 56.25 81 LEU A N 1
ATOM 627 C CA . LEU A 1 81 ? 29.135 -1.720 -12.397 1.00 56.25 81 LEU A CA 1
ATOM 628 C C . LEU A 1 81 ? 28.866 -1.881 -10.877 1.00 56.25 81 LEU A C 1
ATOM 630 O O . LEU A 1 81 ? 27.942 -1.279 -10.343 1.00 56.25 81 LEU A O 1
ATOM 634 N N . GLY A 1 82 ? 29.713 -2.571 -10.109 1.00 58.66 82 GLY A N 1
ATOM 635 C CA . GLY A 1 82 ? 29.494 -2.711 -8.665 1.00 58.66 82 GLY A CA 1
ATOM 636 C C . GLY A 1 82 ? 30.429 -3.696 -7.976 1.00 58.66 82 GLY A C 1
ATOM 637 O O . GLY A 1 82 ? 31.301 -4.288 -8.609 1.00 58.66 82 GLY A O 1
ATOM 638 N N . TYR A 1 83 ? 30.250 -3.882 -6.670 1.00 57.81 83 TYR A N 1
ATOM 639 C CA . TYR A 1 83 ? 30.927 -4.912 -5.883 1.00 57.81 83 TYR A CA 1
ATOM 640 C C . TYR A 1 83 ? 30.006 -6.125 -5.714 1.00 57.81 83 TYR A C 1
ATOM 642 O O . TYR A 1 83 ? 28.825 -5.971 -5.410 1.00 57.81 83 TYR A O 1
ATOM 650 N N . MET A 1 84 ? 30.544 -7.331 -5.898 1.00 64.88 84 MET A N 1
ATOM 651 C CA . MET A 1 84 ? 29.808 -8.578 -5.675 1.00 64.88 84 MET A CA 1
ATOM 652 C C . MET A 1 84 ? 29.941 -9.031 -4.212 1.00 64.88 84 MET A C 1
ATOM 654 O O . MET A 1 84 ? 31.044 -9.006 -3.653 1.00 64.88 84 MET A O 1
ATOM 658 N N . TRP A 1 85 ? 28.832 -9.439 -3.588 1.00 59.62 85 TRP A N 1
ATOM 659 C CA . TRP A 1 85 ? 28.785 -9.941 -2.215 1.00 59.62 85 TRP A CA 1
ATOM 660 C C . TRP A 1 85 ? 27.973 -11.248 -2.096 1.00 59.62 85 TRP A C 1
ATOM 662 O O . TRP A 1 85 ? 26.824 -11.279 -2.529 1.00 59.62 85 TRP A O 1
ATOM 672 N N . PRO A 1 86 ? 28.508 -12.307 -1.461 1.00 62.06 86 PRO A N 1
ATOM 673 C CA . PRO A 1 86 ? 29.873 -12.409 -0.949 1.00 62.06 86 PRO A CA 1
ATOM 674 C C . PRO A 1 86 ? 30.901 -12.405 -2.093 1.00 62.06 86 PRO A C 1
ATOM 676 O O . PRO A 1 86 ? 30.579 -12.698 -3.242 1.00 62.06 86 PRO A O 1
ATOM 679 N N . LYS A 1 87 ? 32.152 -12.029 -1.787 1.00 61.09 87 LYS A N 1
ATOM 680 C CA . LYS A 1 87 ? 33.226 -11.865 -2.793 1.00 61.09 87 LYS A CA 1
ATOM 681 C C . LYS A 1 87 ? 33.531 -13.148 -3.584 1.00 61.09 87 LYS A C 1
ATOM 683 O O . LYS A 1 87 ? 34.156 -13.078 -4.637 1.00 61.09 87 LYS A O 1
ATOM 688 N N . CYS A 1 88 ? 33.111 -14.303 -3.073 1.00 64.38 88 CYS A N 1
ATOM 689 C CA . CYS A 1 88 ? 33.093 -15.578 -3.772 1.00 64.38 88 CYS A CA 1
ATOM 690 C C . CYS A 1 88 ? 31.896 -16.418 -3.299 1.00 64.38 88 CYS A C 1
ATOM 692 O O . CYS A 1 88 ? 31.472 -16.300 -2.150 1.00 64.38 88 CYS A O 1
ATOM 694 N N . VAL A 1 89 ? 31.385 -17.267 -4.191 1.00 69.38 89 VAL A N 1
ATOM 695 C CA . VAL A 1 89 ? 30.337 -18.265 -3.933 1.00 69.38 89 VAL A CA 1
ATOM 696 C C . VAL A 1 89 ? 30.720 -19.588 -4.594 1.00 69.38 89 VAL A C 1
ATOM 698 O O . VAL A 1 89 ? 31.480 -19.599 -5.567 1.00 69.38 89 VAL A O 1
ATOM 701 N N . ARG A 1 90 ? 30.216 -20.711 -4.081 1.00 66.69 90 ARG A N 1
ATOM 702 C CA . ARG A 1 90 ? 30.290 -22.015 -4.758 1.00 66.69 90 ARG A CA 1
ATOM 703 C C . ARG A 1 90 ? 29.171 -22.136 -5.793 1.00 66.69 90 ARG A C 1
ATOM 705 O O . ARG A 1 90 ? 28.153 -21.454 -5.709 1.00 66.69 90 ARG A O 1
ATOM 712 N N . GLY A 1 91 ? 29.348 -23.012 -6.782 1.00 64.06 91 GLY A N 1
ATOM 713 C CA . GLY A 1 91 ? 28.295 -23.287 -7.766 1.00 64.06 91 GLY A CA 1
ATOM 714 C C . GLY A 1 91 ? 26.992 -23.706 -7.074 1.00 64.06 91 GLY A C 1
ATOM 715 O O . GLY A 1 91 ? 27.003 -24.648 -6.286 1.00 64.06 91 GLY A O 1
ATOM 716 N N . GLY A 1 92 ? 25.898 -22.987 -7.353 1.00 67.88 92 GLY A N 1
ATOM 717 C CA . GLY A 1 92 ? 24.583 -23.179 -6.722 1.00 67.88 92 GLY A CA 1
ATOM 718 C C . GLY A 1 92 ? 24.241 -22.188 -5.598 1.00 67.88 92 GLY A C 1
ATOM 719 O O . GLY A 1 92 ? 23.091 -22.131 -5.173 1.00 67.88 92 GLY A O 1
ATOM 720 N N . GLU A 1 93 ? 25.192 -21.376 -5.134 1.00 70.88 93 GLU A N 1
ATOM 721 C CA . GLU A 1 93 ? 24.961 -20.335 -4.123 1.00 70.88 93 GLU A CA 1
ATOM 722 C C . GLU A 1 93 ? 24.626 -18.969 -4.767 1.00 70.88 93 GLU A C 1
ATOM 724 O O . GLU A 1 93 ? 24.938 -18.709 -5.931 1.00 70.88 93 GLU A O 1
ATOM 729 N N . ARG A 1 94 ? 23.984 -18.068 -4.007 1.00 58.47 94 ARG A N 1
ATOM 730 C CA . ARG A 1 94 ? 23.591 -16.724 -4.472 1.00 58.47 94 ARG A CA 1
ATOM 731 C C . ARG A 1 94 ? 24.676 -15.684 -4.170 1.00 58.47 94 ARG A C 1
ATOM 733 O O . ARG A 1 94 ? 25.118 -15.577 -3.030 1.00 58.47 94 ARG A O 1
ATOM 740 N N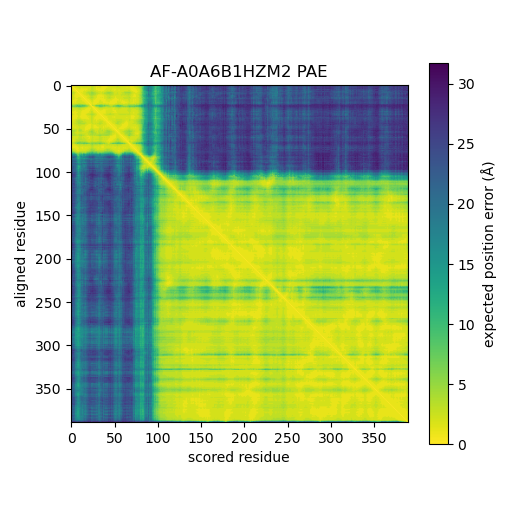 . ALA A 1 95 ? 25.024 -14.864 -5.163 1.00 67.94 95 ALA A N 1
ATOM 741 C CA . ALA A 1 95 ? 25.792 -13.631 -4.981 1.00 67.94 95 ALA A CA 1
ATOM 742 C C . ALA A 1 95 ? 24.952 -12.418 -5.406 1.00 67.94 95 ALA A C 1
ATOM 744 O O . ALA A 1 95 ? 24.248 -12.462 -6.414 1.00 67.94 95 ALA A O 1
ATOM 745 N N . GLY A 1 96 ? 25.014 -11.348 -4.618 1.00 59.81 96 GLY A N 1
ATOM 746 C CA . GLY A 1 96 ? 24.400 -10.057 -4.901 1.00 59.81 96 GLY A CA 1
ATOM 747 C C . GLY A 1 96 ? 25.401 -9.096 -5.529 1.00 59.81 96 GLY A C 1
ATOM 748 O O . GLY A 1 96 ? 26.596 -9.153 -5.252 1.00 59.81 96 GLY A O 1
ATOM 749 N N . TYR A 1 97 ? 24.906 -8.202 -6.369 1.00 61.66 97 TYR A N 1
ATOM 750 C CA . TYR A 1 97 ? 25.679 -7.142 -6.998 1.00 61.66 97 TYR A CA 1
ATOM 751 C C . TYR A 1 97 ? 25.227 -5.792 -6.428 1.00 61.66 97 TYR A C 1
ATOM 753 O O . TYR A 1 97 ? 24.024 -5.542 -6.340 1.00 61.66 97 TYR A O 1
ATOM 761 N N . THR A 1 98 ? 26.176 -4.927 -6.064 1.00 54.00 98 THR A N 1
ATOM 762 C CA . THR A 1 98 ? 25.886 -3.597 -5.510 1.00 54.00 98 THR A CA 1
ATOM 763 C C . THR A 1 98 ? 26.680 -2.522 -6.244 1.00 54.00 98 THR A C 1
ATOM 765 O O . THR A 1 98 ? 27.903 -2.458 -6.127 1.00 54.00 98 THR A O 1
ATOM 768 N N . GLU A 1 99 ? 25.995 -1.653 -6.980 1.00 56.16 99 GLU A N 1
ATOM 769 C CA . GLU A 1 99 ? 26.588 -0.491 -7.647 1.00 56.16 99 GLU A CA 1
ATOM 770 C C . GLU A 1 99 ? 26.902 0.610 -6.624 1.00 56.16 99 GLU A C 1
ATOM 772 O O . GLU A 1 99 ? 26.025 1.049 -5.883 1.00 56.16 99 GLU A O 1
ATOM 777 N N . LYS A 1 100 ? 28.171 1.040 -6.551 1.00 51.94 100 LYS A N 1
ATOM 778 C CA . LYS A 1 100 ? 28.656 1.977 -5.517 1.00 51.94 100 LYS A CA 1
ATOM 779 C C . LYS A 1 100 ? 27.960 3.341 -5.579 1.00 51.94 100 LYS A C 1
ATOM 781 O O . LYS A 1 100 ? 27.755 3.967 -4.545 1.00 51.94 100 LYS A O 1
ATOM 786 N N . GLU A 1 101 ? 27.616 3.780 -6.785 1.00 55.06 101 GLU A N 1
ATOM 787 C CA . GLU A 1 101 ? 26.980 5.075 -7.042 1.00 55.06 101 GLU A CA 1
ATOM 788 C C . GLU A 1 101 ? 25.454 4.964 -7.185 1.00 55.06 101 GLU A C 1
ATOM 790 O O . GLU A 1 101 ? 24.784 5.960 -7.461 1.00 55.06 101 GLU A O 1
ATOM 795 N N . HIS A 1 102 ? 24.875 3.772 -6.985 1.00 56.16 102 HIS A N 1
ATOM 796 C CA . HIS A 1 102 ? 23.431 3.603 -7.061 1.00 56.16 102 HIS A CA 1
ATOM 797 C C . HIS A 1 102 ? 22.766 4.321 -5.893 1.00 56.16 102 HIS A C 1
ATOM 799 O O . HIS A 1 102 ? 22.830 3.891 -4.741 1.00 56.16 102 HIS A O 1
ATOM 805 N N . ARG A 1 103 ? 22.106 5.427 -6.218 1.00 59.66 103 ARG A N 1
ATOM 806 C CA . ARG A 1 103 ? 21.221 6.151 -5.318 1.00 59.66 103 ARG A CA 1
ATOM 807 C C . ARG A 1 103 ? 19.806 6.020 -5.851 1.00 59.66 103 ARG A C 1
ATOM 809 O O . ARG A 1 103 ? 19.547 6.347 -7.007 1.00 59.66 103 ARG A O 1
ATOM 816 N N . THR A 1 104 ? 18.899 5.546 -5.007 1.00 64.69 104 THR A N 1
ATOM 817 C CA . THR A 1 104 ? 17.465 5.663 -5.267 1.00 64.69 104 THR A CA 1
ATOM 818 C C . THR A 1 104 ? 17.094 7.141 -5.309 1.00 64.69 104 THR A C 1
ATOM 820 O O . THR A 1 104 ? 17.600 7.918 -4.503 1.00 64.69 104 THR A O 1
ATOM 823 N N . TYR A 1 105 ? 16.217 7.516 -6.240 1.00 72.50 105 TYR A N 1
ATOM 824 C CA . TYR A 1 105 ? 15.614 8.853 -6.287 1.00 72.50 105 TYR A CA 1
ATOM 825 C C . TYR A 1 105 ? 16.633 9.990 -6.491 1.00 72.50 105 TYR A C 1
ATOM 827 O O . TYR A 1 105 ? 16.590 11.006 -5.811 1.00 72.50 105 TYR A O 1
ATOM 835 N N . ASN A 1 106 ? 17.596 9.817 -7.402 1.00 70.38 106 ASN A N 1
ATOM 836 C CA . ASN A 1 106 ? 18.699 10.768 -7.611 1.00 70.38 106 ASN A CA 1
ATOM 837 C C . ASN A 1 106 ? 18.536 11.689 -8.832 1.00 70.38 106 ASN A C 1
ATOM 839 O O . ASN A 1 106 ? 19.440 12.470 -9.127 1.00 70.38 106 ASN A O 1
ATOM 843 N N . ALA A 1 107 ? 17.413 11.595 -9.544 1.00 73.94 107 ALA A N 1
ATOM 844 C CA . ALA A 1 107 ? 17.100 12.440 -10.688 1.00 73.94 107 ALA A CA 1
ATOM 845 C C . ALA A 1 107 ? 15.882 13.326 -10.399 1.00 73.94 107 ALA A C 1
ATOM 847 O O . ALA A 1 107 ? 14.915 12.897 -9.770 1.00 73.94 107 ALA A O 1
ATOM 848 N N . GLU A 1 108 ? 15.912 14.563 -10.895 1.00 74.94 108 GLU A N 1
ATOM 849 C CA . GLU A 1 108 ? 14.752 15.463 -10.832 1.00 74.94 108 GLU A CA 1
ATOM 850 C C . GLU A 1 108 ? 13.647 15.042 -11.808 1.00 74.94 108 GLU A C 1
ATOM 852 O O . GLU A 1 108 ? 12.465 15.235 -11.532 1.00 74.94 108 GLU A O 1
ATOM 857 N N . THR A 1 109 ? 14.029 14.439 -12.937 1.00 77.75 109 THR A N 1
ATOM 858 C CA . THR A 1 109 ? 13.117 13.987 -13.991 1.00 77.75 109 THR A CA 1
ATOM 859 C C . THR A 1 109 ? 13.427 12.547 -14.385 1.00 77.75 109 THR A C 1
ATOM 861 O O . THR A 1 109 ? 14.582 12.122 -14.379 1.00 77.75 109 THR A O 1
ATOM 864 N N . TYR A 1 110 ? 12.382 11.793 -14.721 1.00 82.00 110 TYR A N 1
ATOM 865 C CA . TYR A 1 110 ? 12.470 10.401 -15.158 1.00 82.00 110 TYR A CA 1
ATOM 866 C C . TYR A 1 110 ? 11.845 10.279 -16.542 1.00 82.00 110 TYR A C 1
ATOM 868 O O . TYR A 1 110 ? 10.858 10.949 -16.847 1.00 82.00 110 TYR A O 1
ATOM 876 N N . THR A 1 111 ? 12.425 9.436 -17.393 1.00 86.31 111 THR A N 1
ATOM 877 C CA . THR A 1 111 ? 11.833 9.130 -18.695 1.00 86.31 111 THR A CA 1
ATOM 878 C C . THR A 1 111 ? 10.570 8.283 -18.523 1.00 86.31 111 THR A C 1
ATOM 880 O O . THR A 1 111 ? 10.480 7.512 -17.563 1.00 86.31 111 THR A O 1
ATOM 883 N N . PRO A 1 112 ? 9.598 8.392 -19.447 1.00 89.44 112 PRO A N 1
ATOM 884 C CA . PRO A 1 112 ? 8.408 7.557 -19.397 1.00 89.44 112 PRO A CA 1
ATOM 885 C C . PRO A 1 112 ? 8.770 6.069 -19.441 1.00 89.44 112 PRO A C 1
ATOM 887 O O . PRO A 1 112 ? 9.557 5.635 -20.286 1.00 89.44 112 PRO A O 1
ATOM 890 N N . LEU A 1 113 ? 8.170 5.290 -18.549 1.00 87.56 113 LEU A N 1
ATOM 891 C CA . LEU A 1 113 ? 8.217 3.836 -18.546 1.00 87.56 113 LEU A CA 1
ATOM 892 C C . LEU A 1 113 ? 6.979 3.292 -19.250 1.00 87.56 113 LEU A C 1
ATOM 894 O O . LEU A 1 113 ? 5.880 3.814 -19.079 1.00 87.56 113 LEU A O 1
ATOM 898 N N . SER A 1 114 ? 7.157 2.234 -20.039 1.00 85.88 114 SER A N 1
ATOM 899 C CA . SER A 1 114 ? 6.020 1.513 -20.604 1.00 85.88 114 SER A CA 1
ATOM 900 C C . SER A 1 114 ? 5.458 0.515 -19.589 1.00 85.88 114 SER A C 1
ATOM 902 O O . SER A 1 114 ? 6.227 -0.138 -18.880 1.00 85.88 114 SER A O 1
ATOM 904 N N . LEU A 1 115 ? 4.133 0.395 -19.537 1.00 82.88 115 LEU A N 1
ATOM 905 C CA . LEU A 1 115 ? 3.415 -0.670 -18.833 1.00 82.88 115 LEU A CA 1
ATOM 906 C C . LEU A 1 115 ? 3.380 -1.967 -19.661 1.00 82.88 115 LEU A C 1
ATOM 908 O O . LEU A 1 115 ? 3.272 -3.050 -19.101 1.00 82.88 115 LEU A O 1
ATOM 912 N N . GLU A 1 116 ? 3.560 -1.880 -20.983 1.00 82.75 116 GLU A N 1
ATOM 913 C CA . GLU A 1 116 ? 3.669 -3.027 -21.895 1.00 82.75 116 GLU A CA 1
ATOM 914 C C . GLU A 1 116 ? 5.110 -3.556 -21.949 1.00 82.75 116 GLU A C 1
ATOM 916 O O . GLU A 1 116 ? 5.753 -3.635 -22.999 1.00 82.75 116 GLU A O 1
ATOM 921 N N . ARG A 1 117 ? 5.654 -3.903 -20.783 1.00 79.00 117 ARG A N 1
ATOM 922 C CA . ARG A 1 117 ? 6.981 -4.509 -20.649 1.00 79.00 117 ARG A CA 1
ATOM 923 C C . ARG A 1 117 ? 6.912 -5.732 -19.741 1.00 79.00 117 ARG A C 1
ATOM 925 O O . ARG A 1 117 ? 6.030 -5.793 -18.890 1.00 79.00 117 ARG A O 1
ATOM 932 N N . PRO A 1 118 ? 7.853 -6.681 -19.863 1.00 76.94 118 PRO A N 1
ATOM 933 C CA . PRO A 1 118 ? 7.956 -7.760 -18.895 1.00 76.94 118 PRO A CA 1
ATOM 934 C C . PRO A 1 118 ? 8.124 -7.198 -17.479 1.00 76.94 118 PRO A C 1
ATOM 936 O O . PRO A 1 118 ? 9.075 -6.455 -17.217 1.00 76.94 118 PRO A O 1
ATOM 939 N N . ASP A 1 119 ? 7.216 -7.573 -16.582 1.00 77.75 119 ASP A N 1
ATOM 940 C CA . ASP A 1 119 ? 7.354 -7.359 -15.146 1.00 77.75 119 ASP A CA 1
ATOM 941 C C . ASP A 1 119 ? 7.660 -8.707 -14.477 1.00 77.75 119 ASP A C 1
ATOM 943 O O . ASP A 1 119 ? 6.747 -9.457 -14.131 1.00 77.75 119 ASP A O 1
ATOM 947 N N . PRO A 1 120 ? 8.948 -9.067 -14.325 1.00 74.25 120 PRO A N 1
ATOM 948 C CA . PRO A 1 120 ? 9.332 -10.364 -13.782 1.00 74.25 120 PRO A CA 1
ATOM 949 C C . PRO A 1 120 ? 9.037 -10.489 -12.285 1.00 74.25 120 PRO A C 1
ATOM 951 O O . PRO A 1 120 ? 9.296 -11.543 -11.718 1.00 74.25 120 PRO A O 1
ATOM 954 N N . TYR A 1 121 ? 8.559 -9.437 -11.619 1.00 76.62 121 TYR A N 1
ATOM 955 C CA . TYR A 1 121 ? 8.304 -9.446 -10.182 1.00 76.62 121 TYR A CA 1
ATOM 956 C C . TYR A 1 121 ? 6.821 -9.518 -9.832 1.00 76.62 121 TYR A C 1
ATOM 958 O O . TYR A 1 121 ? 6.494 -9.875 -8.703 1.00 76.62 121 TYR A O 1
ATOM 966 N N . ASN A 1 122 ? 5.943 -9.247 -10.798 1.00 83.06 122 ASN A N 1
ATOM 967 C CA . ASN A 1 122 ? 4.499 -9.335 -10.630 1.00 83.06 122 ASN A CA 1
ATOM 968 C C . ASN A 1 122 ? 3.955 -10.682 -11.142 1.00 83.06 122 ASN A C 1
ATOM 970 O O . ASN A 1 122 ? 3.113 -10.736 -12.034 1.00 83.06 122 ASN A O 1
ATOM 974 N N . HIS A 1 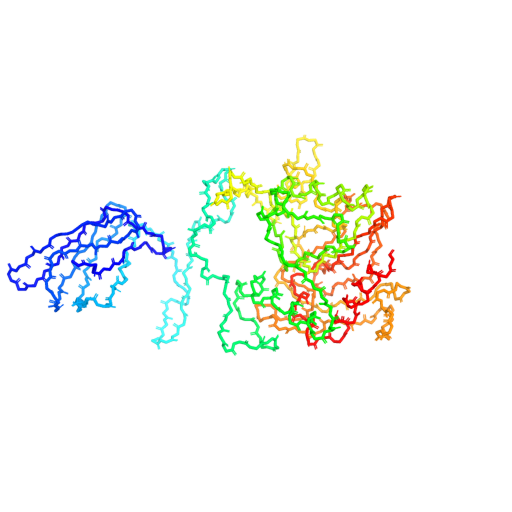123 ? 4.489 -11.781 -10.603 1.00 85.81 123 HIS A N 1
ATOM 975 C CA . HIS A 1 123 ? 4.005 -13.144 -10.838 1.00 85.81 123 HIS A CA 1
ATOM 976 C C . HIS A 1 123 ? 3.923 -13.913 -9.517 1.00 85.81 123 HIS A C 1
ATOM 978 O O . HIS A 1 123 ? 4.518 -13.511 -8.516 1.00 85.81 123 HIS A O 1
ATOM 984 N N . ILE A 1 124 ? 3.172 -15.008 -9.539 1.00 88.44 124 ILE A N 1
ATOM 985 C CA . ILE A 1 124 ? 3.037 -15.970 -8.445 1.00 88.44 124 ILE A CA 1
ATOM 986 C C . ILE A 1 124 ? 3.408 -17.326 -9.038 1.00 88.44 124 ILE A C 1
ATOM 988 O O . ILE A 1 124 ? 2.970 -17.634 -10.152 1.00 88.44 124 ILE A O 1
ATOM 992 N N . ASP A 1 125 ? 4.236 -18.095 -8.337 1.00 87.06 125 ASP A N 1
ATOM 993 C CA . ASP A 1 125 ? 4.639 -19.421 -8.804 1.00 87.06 125 ASP A CA 1
ATOM 994 C C . ASP A 1 125 ? 3.431 -20.379 -8.801 1.00 87.06 125 ASP A C 1
ATOM 996 O O . ASP A 1 125 ? 2.574 -20.316 -7.920 1.00 87.06 125 ASP A O 1
ATOM 1000 N N . GLU A 1 126 ? 3.336 -21.266 -9.799 1.00 89.38 126 GLU A N 1
ATOM 1001 C CA . GLU A 1 126 ? 2.168 -22.153 -9.977 1.00 89.38 126 GLU A CA 1
ATOM 1002 C C . GLU A 1 126 ? 1.927 -23.098 -8.786 1.00 89.38 126 GLU A C 1
ATOM 1004 O O . GLU A 1 126 ? 0.798 -23.541 -8.565 1.00 89.38 126 GLU A O 1
ATOM 1009 N N . ASP A 1 127 ? 2.978 -23.431 -8.037 1.00 92.31 127 ASP A N 1
ATOM 1010 C CA . ASP A 1 127 ? 2.943 -24.299 -6.861 1.00 92.31 127 ASP A CA 1
ATOM 1011 C C . ASP A 1 127 ? 2.842 -23.537 -5.532 1.00 92.31 127 ASP A C 1
ATOM 1013 O O . ASP A 1 127 ? 2.701 -24.171 -4.484 1.00 92.31 127 ASP A O 1
ATOM 1017 N N . GLU A 1 128 ? 2.866 -22.201 -5.555 1.00 92.19 128 GLU A N 1
ATOM 1018 C CA . GLU A 1 128 ? 2.756 -21.383 -4.353 1.00 92.19 128 GLU A CA 1
ATOM 1019 C C . GLU A 1 128 ? 1.332 -21.437 -3.782 1.00 92.19 128 GLU A C 1
ATOM 1021 O O . GLU A 1 128 ? 0.347 -21.115 -4.443 1.00 92.19 128 GLU A O 1
ATOM 1026 N N . GLY A 1 129 ? 1.204 -21.834 -2.517 1.00 95.69 129 GLY A N 1
ATOM 1027 C CA . GLY A 1 129 ? -0.049 -21.839 -1.776 1.00 95.69 129 GLY A CA 1
ATOM 1028 C C . GLY A 1 129 ? -0.332 -20.517 -1.057 1.00 95.69 129 GLY A C 1
ATOM 1029 O O . GLY A 1 129 ? 0.563 -19.811 -0.600 1.00 95.69 129 GLY A O 1
ATOM 1030 N N . LEU A 1 130 ? -1.617 -20.221 -0.830 1.00 95.56 130 LEU A N 1
ATOM 1031 C CA . LEU A 1 130 ? -2.067 -19.009 -0.120 1.00 95.56 130 LEU A CA 1
ATOM 1032 C C . LEU A 1 130 ? -1.448 -18.825 1.280 1.00 95.56 130 LEU A C 1
ATOM 1034 O O . LEU A 1 130 ? -1.309 -17.704 1.762 1.00 95.56 130 LEU A O 1
ATOM 1038 N N . THR A 1 131 ? -1.105 -19.920 1.959 1.00 96.69 131 THR A N 1
ATOM 1039 C CA . THR A 1 131 ? -0.498 -19.901 3.301 1.00 96.69 131 THR A CA 1
ATOM 1040 C C . THR A 1 131 ? 1.005 -20.147 3.283 1.00 96.69 131 THR A C 1
ATOM 1042 O O . THR A 1 131 ? 1.598 -20.320 4.347 1.00 96.69 131 THR A O 1
ATOM 1045 N N . ASP A 1 132 ? 1.622 -20.186 2.104 1.00 97.12 132 ASP A N 1
ATOM 1046 C CA . ASP A 1 132 ? 3.057 -20.391 2.004 1.00 97.12 132 ASP A CA 1
ATOM 1047 C C . ASP A 1 132 ? 3.808 -19.101 2.351 1.00 97.12 132 ASP A C 1
ATOM 1049 O O . ASP A 1 132 ? 3.307 -17.995 2.092 1.00 97.12 132 ASP A O 1
ATOM 1053 N N . PRO A 1 133 ? 5.001 -19.212 2.961 1.00 95.81 133 PRO A N 1
ATOM 1054 C CA . PRO A 1 133 ? 5.836 -18.058 3.249 1.00 95.81 133 PRO A CA 1
ATOM 1055 C C . PRO A 1 133 ? 6.222 -17.295 1.978 1.00 95.81 133 PRO A C 1
ATOM 1057 O O . PRO A 1 133 ? 6.625 -17.886 0.982 1.00 95.81 133 PRO A O 1
ATOM 1060 N N . ILE A 1 134 ? 6.190 -15.968 2.052 1.00 94.62 134 ILE A N 1
ATOM 1061 C CA . ILE A 1 134 ? 6.495 -15.077 0.935 1.00 94.62 134 ILE A CA 1
ATOM 1062 C C . ILE A 1 134 ? 7.965 -14.672 1.013 1.00 94.62 134 ILE A C 1
ATOM 1064 O O . ILE A 1 134 ? 8.389 -14.001 1.960 1.00 94.62 134 ILE A O 1
ATOM 1068 N N . ALA A 1 135 ? 8.750 -15.061 0.013 1.00 89.56 135 ALA A N 1
ATOM 1069 C CA . ALA A 1 135 ? 10.181 -14.792 -0.034 1.00 89.56 135 ALA A CA 1
ATOM 1070 C C . ALA A 1 135 ? 10.529 -13.496 -0.789 1.00 89.56 135 ALA A C 1
ATOM 1072 O O . ALA A 1 135 ? 9.805 -13.009 -1.655 1.00 89.56 135 ALA A O 1
ATOM 1073 N N . GLY A 1 136 ? 11.724 -12.968 -0.509 1.00 87.19 136 GLY A N 1
ATOM 1074 C CA . GLY A 1 136 ? 12.333 -11.897 -1.299 1.00 87.19 136 GLY A CA 1
ATOM 1075 C C . GLY A 1 136 ? 11.744 -10.504 -1.069 1.00 87.19 136 GLY A C 1
ATOM 1076 O O . GLY A 1 136 ? 10.839 -10.296 -0.270 1.00 87.19 136 GLY A O 1
ATOM 1077 N N . ARG A 1 137 ? 12.321 -9.503 -1.749 1.00 86.19 137 ARG A N 1
ATOM 1078 C CA . ARG A 1 137 ? 11.844 -8.116 -1.648 1.00 86.19 137 ARG A CA 1
ATOM 1079 C C . ARG A 1 137 ? 10.471 -7.959 -2.281 1.00 86.19 137 ARG A C 1
ATOM 1081 O O . ARG A 1 137 ? 9.555 -7.531 -1.599 1.00 86.19 137 ARG A O 1
ATOM 1088 N N . GLN A 1 138 ? 10.383 -8.294 -3.564 1.00 88.75 138 GLN A N 1
ATOM 1089 C CA . GLN A 1 138 ? 9.245 -7.947 -4.409 1.00 88.75 138 GLN A CA 1
ATOM 1090 C C . GLN A 1 138 ? 7.992 -8.744 -4.047 1.00 88.75 138 GLN A C 1
ATOM 1092 O O . GLN A 1 138 ? 6.955 -8.144 -3.797 1.00 88.75 138 GLN A O 1
ATOM 1097 N N . GLY A 1 139 ? 8.110 -10.066 -3.870 1.00 91.94 139 GLY A N 1
ATOM 1098 C CA . GLY A 1 139 ? 6.969 -10.899 -3.470 1.00 91.94 139 GLY A CA 1
ATOM 1099 C C . GLY A 1 139 ? 6.293 -10.404 -2.187 1.00 91.94 139 GLY A C 1
ATOM 1100 O O . GLY A 1 139 ? 5.074 -10.335 -2.110 1.00 91.94 139 GLY A O 1
ATOM 1101 N N . CYS A 1 140 ? 7.086 -9.956 -1.212 1.00 94.06 140 CYS A N 1
ATOM 1102 C CA . CYS A 1 140 ? 6.617 -9.465 0.084 1.00 94.06 140 CYS A CA 1
ATOM 1103 C C . CYS A 1 140 ? 5.756 -8.179 0.057 1.00 94.06 140 CYS A C 1
ATOM 1105 O O . CYS A 1 140 ? 5.267 -7.791 1.115 1.00 94.06 140 CYS A O 1
ATOM 1107 N N . HIS A 1 141 ? 5.586 -7.505 -1.087 1.00 93.94 141 HIS A N 1
ATOM 1108 C CA . HIS A 1 141 ? 4.745 -6.298 -1.190 1.00 93.94 141 HIS A CA 1
ATOM 1109 C C . HIS A 1 141 ? 4.035 -6.098 -2.546 1.00 93.94 141 HIS A C 1
ATOM 1111 O O . HIS A 1 141 ? 3.340 -5.101 -2.711 1.00 93.94 141 HIS A O 1
ATOM 1117 N N . MET A 1 142 ? 4.196 -7.020 -3.503 1.00 93.75 142 MET A N 1
ATOM 1118 C CA . MET A 1 142 ? 3.540 -6.998 -4.825 1.00 93.75 142 MET A CA 1
ATOM 1119 C C . MET A 1 142 ? 2.517 -8.150 -4.943 1.00 93.75 142 MET A C 1
ATOM 1121 O O . MET A 1 142 ? 1.921 -8.527 -3.932 1.00 93.75 142 MET A O 1
ATOM 1125 N N . ALA A 1 143 ? 2.333 -8.741 -6.137 1.00 92.56 143 ALA A N 1
ATOM 1126 C CA . ALA A 1 143 ? 1.337 -9.787 -6.416 1.00 92.56 143 ALA A CA 1
ATOM 1127 C C . ALA A 1 143 ? 1.249 -10.889 -5.356 1.00 92.56 143 ALA A C 1
ATOM 1129 O O . ALA A 1 143 ? 0.150 -11.212 -4.916 1.00 92.56 143 ALA A O 1
ATOM 1130 N N . ALA A 1 144 ? 2.376 -11.465 -4.919 1.00 93.25 144 ALA A N 1
ATOM 1131 C CA . ALA A 1 144 ? 2.331 -12.559 -3.952 1.00 93.25 144 ALA A CA 1
ATOM 1132 C C . ALA A 1 144 ? 1.697 -12.127 -2.618 1.00 93.25 144 ALA A C 1
ATOM 1134 O O . ALA A 1 144 ? 0.898 -12.883 -2.072 1.00 93.25 144 ALA A O 1
ATOM 1135 N N . ALA A 1 145 ? 1.983 -10.921 -2.115 1.00 94.94 145 ALA A N 1
ATOM 1136 C CA . ALA A 1 145 ? 1.358 -10.385 -0.904 1.00 94.94 145 ALA A CA 1
ATOM 1137 C C . ALA A 1 145 ? -0.111 -9.996 -1.120 1.00 94.94 145 ALA A C 1
ATOM 1139 O O . ALA A 1 145 ? -0.958 -10.357 -0.302 1.00 94.94 145 ALA A O 1
ATOM 1140 N N . GLU A 1 146 ? -0.428 -9.327 -2.230 1.00 95.06 146 GLU A N 1
ATOM 1141 C CA . GLU A 1 146 ? -1.796 -8.905 -2.551 1.00 95.06 146 GLU A CA 1
ATOM 1142 C C . GLU A 1 146 ? -2.734 -10.107 -2.735 1.00 95.06 146 GLU A C 1
ATOM 1144 O O . GLU A 1 146 ? -3.849 -10.135 -2.214 1.00 95.06 146 GLU A O 1
ATOM 1149 N N . TRP A 1 147 ? -2.246 -11.172 -3.369 1.00 93.75 147 TRP A N 1
ATOM 1150 C CA . TRP A 1 147 ? -3.008 -12.396 -3.593 1.00 93.75 147 TRP A CA 1
ATOM 1151 C C . TRP A 1 147 ? -3.487 -13.073 -2.300 1.00 93.75 147 TRP A C 1
ATOM 1153 O O . TRP A 1 147 ? -4.532 -13.730 -2.299 1.00 93.75 147 TRP A O 1
ATOM 1163 N N . ARG A 1 148 ? -2.801 -12.863 -1.163 1.00 97.00 148 ARG A N 1
ATOM 1164 C CA . ARG A 1 148 ? -3.272 -13.360 0.144 1.00 97.00 148 ARG A CA 1
ATOM 1165 C C . ARG A 1 148 ? -4.577 -12.699 0.571 1.00 97.00 148 ARG A C 1
ATOM 1167 O O . ARG A 1 148 ? -5.408 -13.372 1.179 1.00 97.00 148 ARG A O 1
ATOM 1174 N N . LEU A 1 149 ? -4.772 -11.420 0.246 1.00 97.88 149 LEU A N 1
ATOM 1175 C CA . LEU A 1 149 ? -6.026 -10.722 0.512 1.00 97.88 149 LEU A CA 1
ATOM 1176 C C . LEU A 1 149 ? -7.161 -11.323 -0.323 1.00 97.88 149 LEU A C 1
ATOM 1178 O O . LEU A 1 149 ? -8.206 -11.637 0.237 1.00 97.88 149 LEU A O 1
ATOM 1182 N N . PHE A 1 150 ? -6.939 -11.564 -1.617 1.00 96.81 150 PHE A N 1
ATOM 1183 C CA . PHE A 1 150 ? -7.941 -12.169 -2.505 1.00 96.81 150 PHE A CA 1
ATOM 1184 C C . PHE A 1 150 ? -8.346 -13.567 -2.040 1.00 96.81 150 PHE A C 1
ATOM 1186 O O . PHE A 1 150 ? -9.520 -13.818 -1.767 1.00 96.81 150 PHE A O 1
ATOM 1193 N N . GLY A 1 151 ? -7.367 -14.448 -1.816 1.00 97.62 151 GLY A N 1
ATOM 1194 C CA . GLY A 1 151 ? -7.639 -15.790 -1.306 1.00 97.62 151 GLY A CA 1
ATOM 1195 C C . GLY A 1 151 ? -8.296 -15.788 0.078 1.00 97.62 151 GLY A C 1
ATOM 1196 O O . GLY A 1 151 ? -9.057 -16.699 0.408 1.00 97.62 151 GLY A O 1
ATOM 1197 N N . TRP A 1 152 ? -8.044 -14.768 0.903 1.00 98.62 152 TRP A N 1
ATOM 1198 C CA . TRP A 1 152 ? -8.764 -14.578 2.160 1.00 98.62 152 TRP A CA 1
ATOM 1199 C C . TRP A 1 152 ? -10.212 -14.122 1.939 1.00 98.62 152 TRP A C 1
ATOM 1201 O O . TRP A 1 152 ? -11.107 -14.715 2.539 1.00 98.62 152 TRP A O 1
ATOM 1211 N N . MET A 1 153 ? -10.464 -13.137 1.070 1.00 98.50 153 MET A N 1
ATOM 1212 C CA . MET A 1 153 ? -11.815 -12.643 0.761 1.00 98.50 153 MET A CA 1
ATOM 1213 C C . MET A 1 153 ? -12.707 -13.763 0.219 1.00 98.50 153 MET A C 1
ATOM 1215 O O . MET A 1 153 ? -13.828 -13.937 0.703 1.00 98.50 153 MET A O 1
ATOM 1219 N N . GLU A 1 154 ? -12.179 -14.595 -0.682 1.00 98.00 154 GLU A N 1
ATOM 1220 C CA . GLU A 1 154 ? -12.875 -15.779 -1.199 1.00 98.00 154 GLU A CA 1
ATOM 1221 C C . GLU A 1 154 ? -13.225 -16.773 -0.078 1.00 98.00 154 GLU A C 1
ATOM 1223 O O . GLU A 1 154 ? -14.360 -17.245 0.011 1.00 98.00 154 GLU A O 1
ATOM 1228 N N . ARG A 1 155 ? -12.293 -17.045 0.852 1.00 98.00 155 ARG A N 1
ATOM 1229 C CA . ARG A 1 155 ? -12.554 -17.905 2.026 1.00 98.00 155 ARG A CA 1
ATOM 1230 C C . ARG A 1 155 ? -13.609 -17.326 2.971 1.00 98.00 155 ARG A C 1
ATOM 1232 O O . ARG A 1 155 ? -14.288 -18.098 3.645 1.00 98.00 155 ARG A O 1
ATOM 1239 N N . GLN A 1 156 ? -13.743 -16.001 3.040 1.00 98.19 156 GLN A N 1
ATOM 1240 C CA . GLN A 1 156 ? -14.768 -15.320 3.842 1.00 98.19 156 GLN A CA 1
ATOM 1241 C C . GLN A 1 156 ? -16.117 -15.164 3.118 1.00 98.19 156 GLN A C 1
ATOM 1243 O O . GLN A 1 156 ? -17.070 -14.649 3.719 1.00 98.19 156 GLN A O 1
ATOM 1248 N N . GLY A 1 157 ? -16.210 -15.584 1.849 1.00 97.94 157 GLY A N 1
ATOM 1249 C CA . GLY A 1 157 ? -17.398 -15.400 1.013 1.00 97.94 157 GLY A CA 1
ATOM 1250 C C . GLY A 1 157 ? -17.714 -13.924 0.765 1.00 97.94 157 GLY A C 1
ATOM 1251 O O . GLY A 1 157 ? -18.869 -13.517 0.883 1.00 97.94 157 GLY A O 1
ATOM 1252 N N . ILE A 1 158 ? -16.682 -13.109 0.529 1.00 97.75 158 ILE A N 1
ATOM 1253 C CA . ILE A 1 158 ? -16.811 -11.685 0.211 1.00 97.75 158 ILE A CA 1
ATOM 1254 C C . ILE A 1 158 ? -16.552 -11.516 -1.284 1.00 97.75 158 ILE A C 1
ATOM 1256 O O . ILE A 1 158 ? -15.423 -11.699 -1.732 1.00 97.75 158 ILE A O 1
ATOM 1260 N N . ASP A 1 159 ? -17.591 -11.147 -2.029 1.00 97.25 159 ASP A N 1
ATOM 1261 C CA . ASP A 1 159 ? -17.480 -10.854 -3.458 1.00 97.25 159 ASP A CA 1
ATOM 1262 C C . ASP A 1 159 ? -16.751 -9.522 -3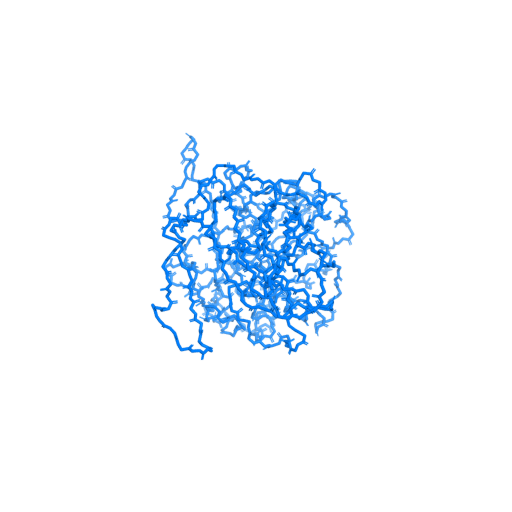.690 1.00 97.25 159 ASP A C 1
ATOM 1264 O O . ASP A 1 159 ? -16.903 -8.567 -2.919 1.00 97.25 159 ASP A O 1
ATOM 1268 N N . TYR A 1 160 ? -15.965 -9.454 -4.763 1.00 97.75 160 TYR A N 1
ATOM 1269 C CA . TYR A 1 160 ? -15.226 -8.260 -5.159 1.00 97.75 160 TYR A CA 1
ATOM 1270 C C . TYR A 1 160 ? -15.029 -8.203 -6.674 1.00 97.75 160 TYR A C 1
ATOM 1272 O O . TYR A 1 160 ? -14.985 -9.230 -7.349 1.00 97.75 160 TYR A O 1
ATOM 1280 N N . ASP A 1 161 ? -14.844 -6.984 -7.177 1.00 98.12 161 ASP A N 1
ATOM 1281 C CA . ASP A 1 161 ? -14.360 -6.719 -8.528 1.00 98.12 161 ASP A CA 1
ATOM 1282 C C . ASP A 1 161 ? -12.943 -6.141 -8.447 1.00 98.12 161 ASP A C 1
ATOM 1284 O O . ASP A 1 161 ? -12.608 -5.430 -7.495 1.00 98.12 161 ASP A O 1
ATOM 1288 N N . LEU A 1 162 ? -12.110 -6.432 -9.448 1.00 96.12 162 LEU A N 1
ATOM 1289 C CA . LEU A 1 162 ? -10.742 -5.921 -9.541 1.00 96.12 162 LEU A CA 1
ATOM 1290 C C . LEU A 1 162 ? -10.626 -4.900 -10.668 1.00 96.12 162 LEU A C 1
ATOM 1292 O O . LEU A 1 162 ? -11.053 -5.150 -11.795 1.00 96.12 162 LEU A O 1
ATOM 1296 N N . TYR A 1 163 ? -9.985 -3.776 -10.361 1.00 96.50 163 TYR A N 1
ATOM 1297 C CA . TYR A 1 163 ? -9.659 -2.736 -11.327 1.00 96.50 163 TYR A CA 1
ATOM 1298 C C . TYR A 1 163 ? -8.186 -2.377 -11.207 1.00 96.50 163 TYR A C 1
ATOM 1300 O O . TYR A 1 163 ? -7.674 -2.193 -10.105 1.00 96.50 163 TYR A O 1
ATOM 1308 N N . GLY A 1 164 ? -7.511 -2.237 -12.345 1.00 92.88 164 GLY A N 1
ATOM 1309 C CA . GLY A 1 164 ? -6.160 -1.688 -12.365 1.00 92.88 164 GLY A CA 1
ATOM 1310 C C . GLY A 1 164 ? -6.166 -0.185 -12.086 1.00 92.88 164 GLY A C 1
ATOM 1311 O O . GLY A 1 164 ? -7.097 0.529 -12.464 1.00 92.88 164 GLY A O 1
ATOM 1312 N N . GLU A 1 165 ? -5.080 0.330 -11.515 1.00 93.56 165 GLU A N 1
ATOM 1313 C CA . GLU A 1 165 ? -4.893 1.774 -11.307 1.00 93.56 165 GLU A CA 1
ATOM 1314 C C . GLU A 1 165 ? -5.000 2.564 -12.623 1.00 93.56 165 GLU A C 1
ATOM 1316 O O . GLU A 1 165 ? -5.549 3.661 -12.648 1.00 93.56 165 GLU A O 1
ATOM 1321 N N . THR A 1 166 ? -4.600 1.978 -13.758 1.00 94.06 166 THR A N 1
ATOM 1322 C CA . THR A 1 166 ? -4.820 2.570 -15.088 1.00 94.06 166 THR A CA 1
ATOM 1323 C C . THR A 1 166 ? -6.309 2.816 -15.363 1.00 94.06 166 THR A C 1
ATOM 1325 O O . THR A 1 166 ? -6.683 3.902 -15.800 1.00 94.06 166 THR A O 1
ATOM 1328 N N . GLN A 1 167 ? -7.187 1.854 -15.055 1.00 96.50 167 GLN A N 1
ATOM 1329 C CA . GLN A 1 167 ? -8.638 2.029 -15.203 1.00 96.50 167 GLN A CA 1
ATOM 1330 C C . GLN A 1 167 ? -9.165 3.104 -14.247 1.00 96.50 167 GLN A C 1
ATOM 1332 O O . GLN A 1 167 ? -10.036 3.890 -14.622 1.00 96.50 167 GLN A O 1
ATOM 1337 N N . PHE A 1 168 ? -8.620 3.172 -13.032 1.00 97.75 168 PHE A N 1
ATOM 1338 C CA . PHE A 1 168 ? -9.001 4.176 -12.043 1.00 97.75 168 PHE A CA 1
ATOM 1339 C C . PHE A 1 168 ? -8.600 5.600 -12.457 1.00 97.75 168 PHE A C 1
ATOM 1341 O O . PHE A 1 168 ? -9.408 6.530 -12.357 1.00 97.75 168 PHE A O 1
ATOM 1348 N N . HIS A 1 169 ? -7.392 5.772 -12.998 1.00 97.75 169 HIS A N 1
ATOM 1349 C CA . HIS A 1 169 ? -6.917 7.040 -13.550 1.00 97.75 169 HIS A CA 1
ATOM 1350 C C . HIS A 1 169 ? -7.849 7.541 -14.665 1.00 97.75 169 HIS A C 1
ATOM 1352 O O . HIS A 1 169 ? -8.355 8.664 -14.593 1.00 97.75 169 HIS A O 1
ATOM 1358 N N . PHE A 1 170 ? -8.170 6.675 -15.633 1.00 96.75 170 PHE A N 1
ATOM 1359 C CA . PHE A 1 170 ? -9.004 7.008 -16.796 1.00 96.75 170 PHE A CA 1
ATOM 1360 C C . PHE A 1 170 ? -10.525 6.975 -16.550 1.00 96.75 170 PHE A C 1
ATOM 1362 O O . PHE A 1 170 ? -11.287 6.935 -17.513 1.00 96.75 170 PHE A O 1
ATOM 1369 N N . ASP A 1 171 ? -10.980 7.021 -15.293 1.00 96.75 171 ASP A N 1
ATOM 1370 C CA . ASP A 1 171 ? -12.410 7.062 -14.925 1.00 96.75 171 ASP A CA 1
ATOM 1371 C C . ASP A 1 171 ? -13.250 5.867 -15.403 1.00 96.75 171 ASP A C 1
ATOM 1373 O O . ASP A 1 171 ? -14.419 5.998 -15.763 1.00 96.75 171 ASP A O 1
ATOM 1377 N N . GLN A 1 172 ? -12.650 4.683 -15.461 1.00 97.12 172 GLN A N 1
ATOM 1378 C CA . GLN A 1 172 ? -13.334 3.474 -15.931 1.00 97.12 172 GLN A CA 1
ATOM 1379 C C . GLN A 1 172 ? -13.922 2.646 -14.785 1.00 97.12 172 GLN A C 1
ATOM 1381 O O . GLN A 1 172 ? -14.571 1.632 -15.028 1.00 97.12 172 GLN A O 1
ATOM 1386 N N . VAL A 1 173 ? -13.704 3.075 -13.539 1.00 97.56 173 VAL A N 1
ATOM 1387 C CA . VAL A 1 173 ? -14.248 2.432 -12.341 1.00 97.56 173 VAL A CA 1
ATOM 1388 C C . VAL A 1 173 ? -15.530 3.159 -11.938 1.00 97.56 173 VAL A C 1
ATOM 1390 O O . VAL A 1 173 ? -15.460 4.335 -11.566 1.00 97.56 173 VAL A O 1
ATOM 1393 N N . PRO A 1 174 ? -16.703 2.502 -11.962 1.00 96.81 174 PRO A N 1
ATOM 1394 C CA . PRO A 1 174 ? -17.963 3.132 -11.594 1.00 96.81 174 PRO A CA 1
ATOM 1395 C C . PRO A 1 174 ? -18.082 3.228 -10.066 1.00 96.81 174 PRO A C 1
ATOM 1397 O O . PRO A 1 174 ? -18.869 2.516 -9.452 1.00 96.81 174 PRO A O 1
ATOM 1400 N N . LEU A 1 175 ? -17.293 4.113 -9.446 1.00 96.25 175 LEU A N 1
ATOM 1401 C CA . LEU A 1 175 ? -17.165 4.264 -7.987 1.00 96.25 175 LEU A CA 1
ATOM 1402 C C . LEU A 1 175 ? -18.504 4.315 -7.240 1.00 96.25 175 LEU A C 1
ATOM 1404 O O . LEU A 1 175 ? -18.631 3.733 -6.170 1.00 96.25 175 LEU A O 1
ATOM 1408 N N . ASP A 1 176 ? -19.511 4.971 -7.815 1.00 94.25 176 ASP A N 1
ATOM 1409 C CA . ASP A 1 176 ? -20.827 5.128 -7.185 1.00 94.25 176 ASP A CA 1
ATOM 1410 C C . ASP A 1 176 ? -21.668 3.834 -7.172 1.00 94.25 176 ASP A C 1
ATOM 1412 O O . ASP A 1 176 ? -22.735 3.802 -6.563 1.00 94.25 176 ASP A O 1
ATOM 1416 N N . GLN A 1 177 ? -21.209 2.762 -7.828 1.00 96.94 177 GLN A N 1
ATOM 1417 C CA . GLN A 1 177 ? -21.806 1.423 -7.731 1.00 96.94 177 GLN A CA 1
ATOM 1418 C C . GLN A 1 177 ? -21.204 0.587 -6.594 1.00 96.94 177 GLN A C 1
ATOM 1420 O O . GLN A 1 177 ? -21.763 -0.453 -6.245 1.00 96.94 177 GLN A O 1
ATOM 1425 N N . TYR A 1 178 ? -20.099 1.036 -5.993 1.00 97.81 178 TYR A N 1
ATOM 1426 C CA . TYR A 1 178 ? -19.432 0.340 -4.899 1.00 97.81 178 TYR A CA 1
ATOM 1427 C C . TYR A 1 178 ? -19.699 1.038 -3.573 1.00 97.81 178 TYR A C 1
ATOM 1429 O O . TYR A 1 178 ? -19.706 2.261 -3.472 1.00 97.81 178 TYR A O 1
ATOM 1437 N N . LYS A 1 179 ? -19.892 0.239 -2.522 1.00 96.38 179 LYS A N 1
ATOM 1438 C CA . LYS A 1 179 ? -19.974 0.745 -1.145 1.00 96.38 179 LYS A CA 1
ATOM 1439 C C . LYS A 1 179 ? -18.602 0.954 -0.519 1.00 96.38 179 LYS A C 1
ATOM 1441 O O . LYS A 1 179 ? -18.430 1.832 0.318 1.00 96.38 179 LYS A O 1
ATOM 1446 N N . VAL A 1 180 ? -17.649 0.106 -0.900 1.00 98.31 180 VAL A N 1
ATOM 1447 C CA . VAL A 1 180 ? -16.317 0.028 -0.304 1.00 98.31 180 VAL A CA 1
ATOM 1448 C C . VAL A 1 180 ? -15.297 -0.087 -1.419 1.00 98.31 180 VAL A C 1
ATOM 1450 O O . VAL A 1 180 ? -15.468 -0.902 -2.323 1.00 98.31 180 VAL A O 1
ATOM 1453 N N . LEU A 1 181 ? -14.235 0.704 -1.327 1.00 98.56 181 LEU A N 1
ATOM 1454 C CA . LEU A 1 181 ? -13.032 0.541 -2.127 1.00 98.56 181 LEU A CA 1
ATOM 1455 C C . LEU A 1 181 ? -11.909 0.078 -1.200 1.00 98.56 181 LEU A C 1
ATOM 1457 O O . LEU A 1 181 ? -11.724 0.638 -0.119 1.00 98.56 181 LEU A O 1
ATOM 1461 N N . VAL A 1 182 ? -11.178 -0.955 -1.610 1.00 98.62 182 VAL A N 1
ATOM 1462 C CA . VAL A 1 182 ? -10.028 -1.485 -0.870 1.00 98.62 182 VAL A CA 1
ATOM 1463 C C . VAL A 1 182 ? -8.765 -1.188 -1.666 1.00 98.62 182 VAL A C 1
ATOM 1465 O O . VAL A 1 182 ? -8.718 -1.477 -2.858 1.00 98.62 182 VAL A O 1
ATOM 1468 N N . ILE A 1 183 ? -7.748 -0.633 -1.011 1.00 98.00 183 ILE A N 1
ATOM 1469 C CA . ILE A 1 183 ? -6.394 -0.513 -1.562 1.00 98.00 183 ILE A CA 1
ATOM 1470 C C . ILE A 1 183 ? -5.416 -1.315 -0.698 1.00 98.00 183 ILE A C 1
ATOM 1472 O O . ILE A 1 183 ? -5.463 -1.285 0.534 1.00 98.00 183 ILE A O 1
ATOM 1476 N N . SER A 1 184 ? -4.547 -2.070 -1.357 1.00 95.94 184 SER A N 1
ATOM 1477 C CA . SER A 1 184 ? -3.559 -2.983 -0.777 1.00 95.94 184 SER A CA 1
ATOM 1478 C C . SER A 1 184 ? -2.482 -3.245 -1.842 1.00 95.94 184 SER A C 1
ATOM 1480 O O . SER A 1 184 ? -2.672 -2.889 -2.993 1.00 95.94 184 SER A O 1
ATOM 1482 N N . THR A 1 185 ? -1.324 -3.832 -1.562 1.00 95.12 185 THR A N 1
ATOM 1483 C CA . THR A 1 185 ? -0.619 -3.948 -0.271 1.00 95.12 185 THR A CA 1
ATOM 1484 C C . THR A 1 185 ? 0.359 -2.790 -0.069 1.00 95.12 185 THR A C 1
ATOM 1486 O O . THR A 1 185 ? 0.599 -2.357 1.057 1.00 95.12 185 THR A O 1
ATOM 1489 N N . HIS A 1 186 ? 0.898 -2.266 -1.168 1.00 97.69 186 HIS A N 1
ATOM 1490 C CA . HIS A 1 186 ? 1.872 -1.179 -1.191 1.00 97.69 186 HIS A CA 1
ATOM 1491 C C . HIS A 1 186 ? 1.560 -0.219 -2.354 1.00 97.69 186 HIS A C 1
ATOM 1493 O O . HIS A 1 186 ? 2.296 -0.182 -3.340 1.00 97.69 186 HIS A O 1
ATOM 1499 N N . PRO A 1 187 ? 0.437 0.528 -2.293 1.00 97.44 187 PRO A N 1
ATOM 1500 C CA . PRO A 1 187 ? -0.006 1.414 -3.373 1.00 97.44 187 PRO A CA 1
ATOM 1501 C C . PRO A 1 187 ? 0.800 2.729 -3.394 1.00 97.44 187 PRO A C 1
ATOM 1503 O O . PRO A 1 187 ? 0.249 3.813 -3.241 1.00 97.44 187 PRO A O 1
ATOM 1506 N N . GLU A 1 188 ? 2.125 2.644 -3.526 1.00 97.19 188 GLU A N 1
ATOM 1507 C CA . GLU A 1 188 ? 3.077 3.758 -3.358 1.00 97.19 188 GLU A CA 1
ATOM 1508 C C . GLU A 1 188 ? 2.940 4.857 -4.422 1.00 97.19 188 GLU A C 1
ATOM 1510 O O . GLU A 1 188 ? 3.229 6.025 -4.159 1.00 97.19 188 GLU A O 1
ATOM 1515 N N . TYR A 1 189 ? 2.506 4.493 -5.628 1.00 96.88 189 TYR A N 1
ATOM 1516 C CA . TYR A 1 189 ? 2.622 5.322 -6.823 1.00 96.88 189 TYR A CA 1
ATOM 1517 C C . TYR A 1 189 ? 1.258 5.723 -7.368 1.00 96.88 189 TYR A C 1
ATOM 1519 O O . TYR A 1 189 ? 0.599 4.933 -8.035 1.00 96.88 189 TYR A O 1
ATOM 1527 N N . TRP A 1 190 ? 0.835 6.960 -7.113 1.00 98.31 190 TRP A N 1
ATOM 1528 C CA . TRP A 1 190 ? -0.503 7.428 -7.473 1.00 98.31 190 TRP A CA 1
ATOM 1529 C C . TRP A 1 190 ? -0.488 8.710 -8.286 1.00 98.31 190 TRP A C 1
ATOM 1531 O O . TRP A 1 190 ? 0.355 9.577 -8.104 1.00 98.31 190 TRP A O 1
ATOM 1541 N N . SER A 1 191 ? -1.425 8.834 -9.222 1.00 98.50 191 SER A N 1
ATOM 1542 C CA . SER A 1 191 ? -1.610 10.083 -9.958 1.00 98.50 191 SER A CA 1
ATOM 1543 C C . SER A 1 191 ? -2.460 11.049 -9.152 1.00 98.50 191 SER A C 1
ATOM 1545 O O . SER A 1 191 ? -3.311 10.643 -8.351 1.00 98.50 191 SER A O 1
ATOM 1547 N N . LYS A 1 192 ? -2.267 12.341 -9.410 1.00 98.38 192 LYS A N 1
ATOM 1548 C CA . LYS A 1 192 ? -3.086 13.402 -8.830 1.00 98.38 192 LYS A CA 1
ATOM 1549 C C . LYS A 1 192 ? -4.576 13.195 -9.126 1.00 98.38 192 LYS A C 1
ATOM 1551 O O . LYS A 1 192 ? -5.411 13.391 -8.245 1.00 98.38 192 LYS A O 1
ATOM 1556 N N . GLU A 1 193 ? -4.916 12.763 -10.338 1.00 98.50 193 GLU A N 1
ATOM 1557 C CA . GLU A 1 193 ? -6.290 12.490 -10.769 1.00 98.50 193 GLU A CA 1
ATOM 1558 C C . GLU A 1 193 ? -6.919 11.364 -9.949 1.00 98.50 193 GLU A C 1
ATOM 1560 O O . GLU A 1 193 ? -8.036 11.517 -9.455 1.00 98.50 193 GLU A O 1
ATOM 1565 N N . MET A 1 194 ? -6.198 10.253 -9.762 1.00 98.69 194 MET A N 1
ATOM 1566 C CA . MET A 1 194 ? -6.664 9.141 -8.931 1.00 98.69 194 MET A CA 1
ATOM 1567 C C . MET A 1 194 ? -6.878 9.588 -7.483 1.00 98.69 194 MET A C 1
ATOM 1569 O O . MET A 1 194 ? -7.930 9.315 -6.902 1.00 98.69 194 MET A O 1
ATOM 1573 N N . TYR A 1 195 ? -5.918 10.325 -6.922 1.00 98.81 195 TYR A N 1
ATOM 1574 C CA . TYR A 1 195 ? -5.995 10.828 -5.555 1.00 98.81 195 TYR A CA 1
ATOM 1575 C C . TYR A 1 195 ? -7.246 11.686 -5.332 1.00 98.81 195 TYR A C 1
ATOM 1577 O O . TYR A 1 195 ? -8.057 11.380 -4.457 1.00 98.81 195 TYR A O 1
ATOM 1585 N N . PHE A 1 196 ? -7.457 12.724 -6.149 1.00 98.75 196 PHE A N 1
ATOM 1586 C CA . PHE A 1 196 ? -8.615 13.603 -5.974 1.00 98.75 196 PHE A CA 1
ATOM 1587 C C . PHE A 1 196 ? -9.929 12.892 -6.290 1.00 98.75 196 PHE A C 1
ATOM 1589 O O . PHE A 1 196 ? -10.911 13.115 -5.588 1.00 98.75 196 PHE A O 1
ATOM 1596 N N . ARG A 1 197 ? -9.967 11.974 -7.264 1.00 98.50 197 ARG A N 1
ATOM 1597 C CA . ARG A 1 197 ? -11.154 11.145 -7.532 1.00 98.50 197 ARG A CA 1
ATOM 1598 C C . ARG A 1 197 ? -11.568 10.341 -6.297 1.00 98.50 197 ARG A C 1
ATOM 1600 O O . ARG A 1 197 ? -12.744 10.354 -5.924 1.00 98.50 197 ARG A O 1
ATOM 1607 N N . LEU A 1 198 ? -10.610 9.670 -5.656 1.00 98.62 198 LEU A N 1
ATOM 1608 C CA . LEU A 1 198 ? -10.856 8.898 -4.440 1.00 98.62 198 LEU A CA 1
ATOM 1609 C C . LEU A 1 198 ? -11.234 9.809 -3.267 1.00 98.62 198 LEU A C 1
ATOM 1611 O O . LEU A 1 198 ? -12.206 9.532 -2.562 1.00 98.62 198 LEU A O 1
ATOM 1615 N N . LYS A 1 199 ? -10.527 10.933 -3.102 1.00 98.44 199 LYS A N 1
ATOM 1616 C CA . LYS A 1 199 ? -10.806 11.916 -2.052 1.00 98.44 199 LYS A CA 1
ATOM 1617 C C . LYS A 1 199 ? -12.210 12.501 -2.179 1.00 98.44 199 LYS A C 1
ATOM 1619 O O . LYS A 1 199 ? -12.957 12.463 -1.210 1.00 98.44 199 LYS A O 1
ATOM 1624 N N . HIS A 1 200 ? -12.624 12.955 -3.361 1.00 98.44 200 HIS A N 1
ATOM 1625 C CA . HIS A 1 200 ? -13.985 13.457 -3.582 1.00 98.44 200 HIS A CA 1
ATOM 1626 C C . HIS A 1 200 ? -15.039 12.374 -3.322 1.00 98.44 200 HIS A C 1
ATOM 1628 O O . HIS A 1 200 ? -16.072 12.643 -2.713 1.00 98.44 200 HIS A O 1
ATOM 1634 N N . TRP A 1 201 ? -14.784 11.123 -3.716 1.00 98.50 201 TRP A N 1
ATOM 1635 C CA . TRP A 1 201 ? -15.700 10.024 -3.411 1.00 98.50 201 TRP A CA 1
ATOM 1636 C C . TRP A 1 201 ? -15.883 9.809 -1.904 1.00 98.50 201 TRP A C 1
ATOM 1638 O O . TRP A 1 201 ? -17.018 9.805 -1.428 1.00 98.50 201 TRP A O 1
ATOM 1648 N N . ALA A 1 202 ? -14.794 9.715 -1.141 1.00 97.56 202 ALA A N 1
ATOM 1649 C CA . ALA A 1 202 ? -14.858 9.485 0.302 1.00 97.56 202 ALA A CA 1
ATOM 1650 C C . ALA A 1 202 ? -15.371 10.705 1.092 1.00 97.56 202 ALA A C 1
ATOM 1652 O O . ALA A 1 202 ? -16.135 10.566 2.049 1.00 97.56 202 ALA A O 1
ATOM 1653 N N . PHE A 1 203 ? -14.978 11.920 0.703 1.00 97.62 203 PHE A N 1
ATOM 1654 C CA . PHE A 1 203 ? -15.272 13.132 1.472 1.00 97.62 203 PHE A CA 1
ATOM 1655 C C . PHE A 1 203 ? -16.592 13.791 1.091 1.00 97.62 203 PHE A C 1
ATOM 1657 O O . PHE A 1 203 ? -17.244 14.365 1.965 1.00 97.62 203 PHE A O 1
ATOM 1664 N N . GLU A 1 204 ? -17.034 13.668 -0.159 1.00 97.75 204 GLU A N 1
ATOM 1665 C CA . GLU A 1 204 ? -18.198 14.404 -0.669 1.00 97.75 204 GLU A CA 1
ATOM 1666 C C . GLU A 1 204 ? -19.364 13.494 -1.062 1.00 97.75 204 GLU A C 1
ATOM 1668 O O . GLU A 1 204 ? -20.510 13.937 -1.023 1.00 97.75 204 GLU A O 1
ATOM 1673 N N . ARG A 1 205 ? -19.103 12.223 -1.399 1.00 97.19 205 ARG A N 1
ATOM 1674 C CA . ARG A 1 205 ? -20.130 11.274 -1.872 1.00 97.19 205 ARG A CA 1
ATOM 1675 C C . ARG A 1 205 ? -20.425 10.131 -0.900 1.00 97.19 205 ARG A C 1
ATOM 1677 O O . ARG A 1 205 ? -21.151 9.209 -1.255 1.00 97.19 205 ARG A O 1
ATOM 1684 N N . GLY A 1 206 ? -19.890 10.185 0.319 1.00 96.88 206 GLY A N 1
ATOM 1685 C CA . GLY A 1 206 ? -20.128 9.160 1.336 1.00 96.88 206 GLY A CA 1
ATOM 1686 C C . GLY A 1 206 ? -19.389 7.839 1.094 1.00 96.88 206 GLY A C 1
ATOM 1687 O O . GLY A 1 206 ? -19.734 6.827 1.703 1.00 96.88 206 GLY A O 1
ATOM 1688 N N . GLY A 1 207 ? -18.388 7.835 0.209 1.00 98.00 207 GLY A N 1
ATOM 1689 C CA . GLY A 1 207 ? -17.574 6.664 -0.093 1.00 98.00 207 GLY A CA 1
ATOM 1690 C C . GLY A 1 207 ? -16.797 6.148 1.116 1.00 98.00 207 GLY A C 1
ATOM 1691 O O . GLY A 1 207 ? -16.475 6.898 2.043 1.00 98.00 207 GLY A O 1
ATOM 1692 N N . ARG A 1 208 ? -16.487 4.850 1.108 1.00 98.56 208 ARG A N 1
ATOM 1693 C CA . ARG A 1 208 ? -15.787 4.181 2.208 1.00 98.56 208 ARG A CA 1
ATOM 1694 C C . ARG A 1 208 ? -14.525 3.488 1.726 1.00 98.56 208 ARG A C 1
ATOM 1696 O O . ARG A 1 208 ? -14.578 2.650 0.829 1.00 98.56 208 ARG A O 1
ATOM 1703 N N . LEU A 1 209 ? -13.398 3.833 2.332 1.00 98.81 209 LEU A N 1
ATOM 1704 C CA . LEU A 1 209 ? -12.076 3.361 1.940 1.00 98.81 209 LEU A CA 1
ATOM 1705 C C . LEU A 1 209 ? -11.491 2.448 3.016 1.00 98.81 209 LEU A C 1
ATOM 1707 O O . LEU A 1 209 ? -11.431 2.820 4.188 1.00 98.81 209 LEU A O 1
ATOM 1711 N N . LEU A 1 210 ? -11.013 1.278 2.603 1.00 98.81 210 LEU A N 1
ATOM 1712 C CA . LEU A 1 210 ? -10.139 0.432 3.408 1.00 98.81 210 LEU A CA 1
ATOM 1713 C C . LEU A 1 210 ? -8.731 0.470 2.830 1.00 98.81 210 LEU A C 1
ATOM 1715 O O . LEU A 1 210 ? -8.498 0.012 1.713 1.00 98.81 210 LEU A O 1
ATOM 1719 N N . TYR A 1 211 ? -7.787 0.977 3.610 1.00 98.88 211 TYR A N 1
ATOM 1720 C CA . TYR A 1 211 ? -6.375 0.951 3.275 1.00 98.88 211 TYR A CA 1
ATOM 1721 C C . TYR A 1 211 ? -5.670 -0.149 4.074 1.00 98.88 211 TYR A C 1
ATOM 1723 O O . TYR A 1 211 ? -5.370 -0.006 5.261 1.00 98.88 211 TYR A O 1
ATOM 1731 N N . LEU A 1 212 ? -5.436 -1.277 3.401 1.00 98.75 212 LEU A N 1
ATOM 1732 C CA . LEU A 1 212 ? -4.860 -2.507 3.949 1.00 98.75 212 LEU A CA 1
ATOM 1733 C C . LEU A 1 212 ? -3.398 -2.671 3.503 1.00 98.75 212 LEU A C 1
ATOM 1735 O O . LEU A 1 212 ? -3.012 -3.712 2.965 1.00 98.75 212 LEU A O 1
ATOM 1739 N N . GLY A 1 213 ? -2.614 -1.606 3.662 1.00 97.94 213 GLY A N 1
ATOM 1740 C CA . GLY A 1 213 ? -1.231 -1.518 3.204 1.00 97.94 213 GLY A CA 1
ATOM 1741 C C . GLY A 1 213 ? -0.406 -0.494 3.979 1.00 97.94 213 GLY A C 1
ATOM 1742 O O . GLY A 1 213 ? -0.903 0.086 4.946 1.00 97.94 213 GLY A O 1
ATOM 1743 N N . GLY A 1 214 ? 0.849 -0.306 3.561 1.00 97.94 214 GLY A N 1
ATOM 1744 C CA . GLY A 1 214 ? 1.791 0.698 4.081 1.00 97.94 214 GLY A CA 1
ATOM 1745 C C . GLY A 1 214 ? 2.466 1.471 2.938 1.00 97.94 214 GLY A C 1
ATOM 1746 O O . GLY A 1 214 ? 2.482 0.987 1.806 1.00 97.94 214 GLY A O 1
ATOM 1747 N N . ASN A 1 215 ? 2.988 2.667 3.228 1.00 98.06 215 ASN A N 1
ATOM 1748 C CA . ASN A 1 215 ? 3.602 3.596 2.271 1.00 98.06 215 ASN A CA 1
ATOM 1749 C C . ASN A 1 215 ? 2.760 3.858 1.011 1.00 98.06 215 ASN A C 1
ATOM 1751 O O . ASN A 1 215 ? 3.253 3.891 -0.115 1.00 98.06 215 ASN A O 1
ATOM 1755 N N . GLY A 1 216 ? 1.457 4.013 1.209 1.00 98.06 216 GLY A N 1
ATOM 1756 C CA . GLY A 1 216 ? 0.485 4.281 0.165 1.00 98.06 216 GLY A CA 1
ATOM 1757 C C . GLY A 1 216 ? 0.483 5.747 -0.244 1.00 98.06 216 GLY A C 1
ATOM 1758 O O . GLY A 1 216 ? 0.636 6.634 0.589 1.00 98.06 216 GLY A O 1
ATOM 1759 N N . LEU A 1 217 ? 0.252 5.995 -1.534 1.00 98.19 217 LEU A N 1
ATOM 1760 C CA . LEU A 1 217 ? 0.114 7.320 -2.140 1.00 98.19 217 LEU A CA 1
ATOM 1761 C C . LEU A 1 217 ? 1.348 8.222 -1.961 1.00 98.19 217 LEU A C 1
ATOM 1763 O O . LEU A 1 217 ? 1.231 9.440 -2.035 1.00 98.19 217 LEU A O 1
ATOM 1767 N N . ASN A 1 218 ? 2.530 7.649 -1.729 1.00 97.12 218 ASN A N 1
ATOM 1768 C CA . ASN A 1 218 ? 3.722 8.406 -1.356 1.00 97.12 218 ASN A CA 1
ATOM 1769 C C . ASN A 1 218 ? 4.390 9.141 -2.519 1.00 97.12 218 ASN A C 1
ATOM 1771 O O . ASN A 1 218 ? 5.140 10.086 -2.279 1.00 97.12 218 ASN A O 1
ATOM 1775 N N . CYS A 1 219 ? 4.185 8.708 -3.765 1.00 96.31 219 CYS A N 1
ATOM 1776 C CA . CYS A 1 219 ? 4.886 9.227 -4.937 1.00 96.31 219 CYS A CA 1
ATOM 1777 C C . CYS A 1 219 ? 3.932 9.519 -6.095 1.00 96.31 219 CYS A C 1
ATOM 1779 O O . CYS A 1 219 ? 3.147 8.659 -6.495 1.00 96.31 219 CYS A O 1
ATOM 1781 N N . GLU A 1 220 ? 4.025 10.725 -6.666 1.00 97.19 220 GLU A N 1
ATOM 1782 C CA . GLU A 1 220 ? 3.178 11.085 -7.803 1.00 97.19 220 GLU A CA 1
ATOM 1783 C C . GLU A 1 220 ? 3.634 10.381 -9.085 1.00 97.19 220 GLU A C 1
ATOM 1785 O O . GLU A 1 220 ? 4.825 10.354 -9.417 1.00 97.19 220 GLU A O 1
ATOM 1790 N N . VAL A 1 221 ? 2.667 9.875 -9.846 1.00 97.06 221 VAL A N 1
ATOM 1791 C CA . VAL A 1 221 ? 2.859 9.416 -11.223 1.00 97.06 221 VAL A CA 1
ATOM 1792 C C . VAL A 1 221 ? 1.992 10.192 -12.207 1.00 97.06 221 VAL A C 1
ATOM 1794 O O . VAL A 1 221 ? 0.872 10.586 -11.897 1.00 97.06 221 VAL A O 1
ATOM 1797 N N . GLU A 1 222 ? 2.498 10.367 -13.422 1.00 96.69 222 GLU A N 1
ATOM 1798 C CA . GLU A 1 222 ? 1.771 10.967 -14.542 1.00 96.69 222 GLU A CA 1
ATOM 1799 C C . GLU A 1 222 ? 1.553 9.904 -15.624 1.00 96.69 222 GLU A C 1
ATOM 1801 O O . GLU A 1 222 ? 2.514 9.386 -16.199 1.00 96.69 222 GLU A O 1
ATOM 1806 N N . PHE A 1 223 ? 0.293 9.568 -15.908 1.00 96.19 223 PHE A N 1
ATOM 1807 C CA . PHE A 1 223 ? -0.053 8.726 -17.050 1.00 96.19 223 PHE A CA 1
ATOM 1808 C C . PHE A 1 223 ? -0.077 9.585 -18.313 1.00 96.19 223 PHE A C 1
ATOM 1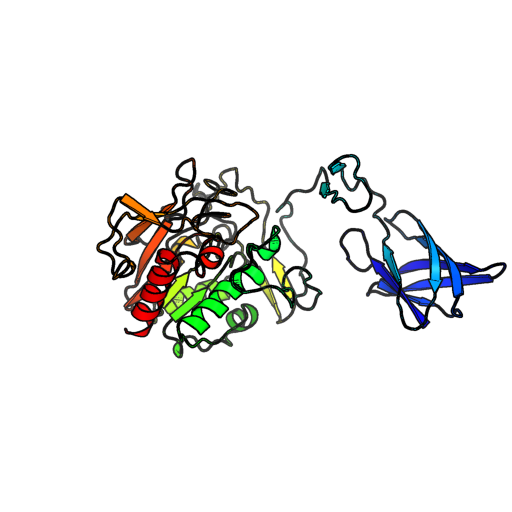810 O O . PHE A 1 223 ? -0.816 10.561 -18.401 1.00 96.19 223 PHE A O 1
ATOM 1817 N N . LEU A 1 224 ? 0.717 9.203 -19.311 1.00 93.25 224 LEU A N 1
ATOM 1818 C CA . LEU A 1 224 ? 0.722 9.874 -20.615 1.00 93.25 224 LEU A CA 1
ATOM 1819 C C . LEU A 1 224 ? -0.350 9.296 -21.546 1.00 93.25 224 LEU A C 1
ATOM 1821 O O . LEU A 1 224 ? -0.811 9.966 -22.468 1.00 93.25 224 LEU A O 1
ATOM 1825 N N . ASP A 1 225 ? -0.700 8.031 -21.317 1.00 90.56 225 ASP A N 1
ATOM 1826 C CA . ASP A 1 225 ? -1.761 7.254 -21.951 1.00 90.56 225 ASP A CA 1
ATOM 1827 C C . ASP A 1 225 ? -1.924 5.915 -21.195 1.00 90.56 225 ASP A C 1
ATOM 1829 O O . ASP A 1 225 ? -1.381 5.728 -20.106 1.00 90.56 225 ASP A O 1
ATOM 1833 N N . ASN A 1 226 ? -2.657 4.963 -21.781 1.00 87.50 226 ASN A N 1
ATOM 1834 C CA . ASN A 1 226 ? -2.940 3.658 -21.177 1.00 87.50 226 ASN A CA 1
ATOM 1835 C C . ASN A 1 226 ? -1.711 2.746 -21.000 1.00 87.50 226 ASN A C 1
ATOM 1837 O O . ASN A 1 226 ? -1.841 1.699 -20.375 1.00 87.50 226 ASN A O 1
ATOM 1841 N N . HIS A 1 227 ? -0.550 3.083 -21.570 1.00 86.94 227 HIS A N 1
ATOM 1842 C CA . HIS A 1 227 ? 0.621 2.202 -21.592 1.00 86.94 227 HIS A CA 1
ATOM 1843 C C . HIS A 1 227 ? 1.938 2.909 -21.252 1.00 86.94 227 HIS A C 1
ATOM 1845 O O . HIS A 1 227 ? 2.985 2.259 -21.286 1.00 86.94 227 HIS A O 1
ATOM 1851 N N . ARG A 1 228 ? 1.933 4.208 -20.926 1.00 89.75 228 ARG A N 1
ATOM 1852 C CA . ARG A 1 228 ? 3.130 4.985 -20.574 1.00 89.75 228 ARG A CA 1
ATOM 1853 C C . ARG A 1 228 ? 2.906 5.837 -19.333 1.00 89.75 228 ARG A C 1
ATOM 1855 O O . ARG A 1 228 ? 1.918 6.559 -19.234 1.00 89.75 228 ARG A O 1
ATOM 1862 N N . ILE A 1 229 ? 3.880 5.802 -18.430 1.00 94.56 229 ILE A N 1
ATOM 1863 C CA . ILE A 1 229 ? 3.814 6.449 -17.121 1.00 94.56 229 ILE A CA 1
ATOM 1864 C C . ILE A 1 229 ? 5.150 7.108 -16.755 1.00 94.56 229 ILE A C 1
ATOM 1866 O O . ILE A 1 229 ? 6.219 6.566 -17.036 1.00 94.56 229 ILE A O 1
ATOM 1870 N N . VAL A 1 230 ? 5.109 8.276 -16.123 1.00 94.44 230 VAL A N 1
ATOM 1871 C CA . VAL A 1 230 ? 6.279 8.961 -15.558 1.00 94.44 230 VAL A CA 1
ATOM 1872 C C . VAL A 1 230 ? 6.204 8.893 -14.038 1.00 94.44 230 VAL A C 1
ATOM 1874 O O . VAL A 1 230 ? 5.183 9.234 -13.453 1.00 94.44 230 VAL A O 1
ATOM 1877 N N . TYR A 1 231 ? 7.298 8.479 -13.397 1.00 93.06 231 TYR A N 1
ATOM 1878 C CA . TYR A 1 231 ? 7.402 8.398 -11.940 1.00 93.06 231 TYR A CA 1
ATOM 1879 C C . TYR A 1 231 ? 8.133 9.617 -11.385 1.00 93.06 231 TYR A C 1
ATOM 1881 O O . TYR A 1 231 ? 9.325 9.805 -11.642 1.00 93.06 231 TYR A O 1
ATOM 1889 N N . HIS A 1 232 ? 7.456 10.439 -10.588 1.00 92.88 232 HIS A N 1
ATOM 1890 C CA . HIS A 1 232 ? 8.031 11.659 -10.031 1.00 92.88 232 HIS A CA 1
ATOM 1891 C C . HIS A 1 232 ? 8.688 11.407 -8.678 1.00 92.88 232 HIS A C 1
ATOM 1893 O O . HIS A 1 232 ? 8.336 12.014 -7.673 1.00 92.88 232 HIS A O 1
ATOM 1899 N N . ASN A 1 233 ? 9.712 10.550 -8.663 1.00 86.50 233 ASN A N 1
ATOM 1900 C CA . ASN A 1 233 ? 10.448 10.272 -7.430 1.00 86.50 233 ASN A CA 1
ATOM 1901 C C . ASN A 1 233 ? 11.121 11.521 -6.840 1.00 86.50 233 ASN A C 1
ATOM 1903 O O . ASN A 1 233 ? 11.320 11.595 -5.630 1.00 86.50 233 ASN A O 1
ATOM 1907 N N . THR A 1 234 ? 11.439 12.507 -7.688 1.00 82.31 234 THR A N 1
ATOM 1908 C CA . THR A 1 234 ? 12.231 13.701 -7.354 1.00 82.31 234 THR A CA 1
ATOM 1909 C C . THR A 1 234 ? 13.606 13.348 -6.765 1.00 82.31 234 THR A C 1
ATOM 1911 O O . THR A 1 234 ? 13.960 12.175 -6.646 1.00 82.31 234 THR A O 1
ATOM 1914 N N . ASN A 1 235 ? 14.404 14.364 -6.425 1.00 82.81 235 ASN A N 1
ATOM 1915 C CA . ASN A 1 235 ? 15.517 14.172 -5.501 1.00 82.81 235 ASN A CA 1
ATOM 1916 C C . ASN A 1 235 ? 14.938 14.123 -4.082 1.00 82.81 235 ASN A C 1
ATOM 1918 O O . ASN A 1 235 ? 14.527 15.171 -3.573 1.00 82.81 235 ASN A O 1
ATOM 1922 N N . TRP A 1 236 ? 14.835 12.922 -3.509 1.00 86.25 236 TRP A N 1
ATOM 1923 C CA . TRP A 1 236 ? 14.156 12.670 -2.237 1.00 86.25 236 TRP A CA 1
ATOM 1924 C C . TRP A 1 236 ? 15.036 11.867 -1.274 1.00 86.25 236 TRP A C 1
ATOM 1926 O O . TRP A 1 236 ? 15.607 10.839 -1.639 1.00 86.25 236 TRP A O 1
ATOM 1936 N N . SER A 1 237 ? 15.092 12.317 -0.022 1.00 84.06 237 SER A N 1
ATOM 1937 C CA . SER A 1 237 ? 15.689 11.606 1.106 1.00 84.06 237 SER A CA 1
ATOM 1938 C C . SER A 1 237 ? 14.594 11.223 2.094 1.00 84.06 237 SER A C 1
ATOM 1940 O O . SER A 1 237 ? 13.825 12.079 2.522 1.00 84.06 237 SER A O 1
ATOM 1942 N N . HIS A 1 238 ? 14.529 9.945 2.472 1.00 79.12 238 HIS A N 1
ATOM 1943 C CA . HIS A 1 238 ? 13.641 9.501 3.552 1.00 79.12 238 HIS A CA 1
ATOM 1944 C C . HIS A 1 238 ? 14.278 9.653 4.940 1.00 79.12 238 HIS A C 1
ATOM 1946 O O . HIS A 1 238 ? 13.572 9.624 5.939 1.00 79.12 238 HIS A O 1
ATOM 1952 N N . SER A 1 239 ? 15.604 9.794 5.020 1.00 76.62 239 SER A N 1
ATOM 1953 C CA . SER A 1 239 ? 16.331 9.904 6.291 1.00 76.62 239 SER A CA 1
ATOM 1954 C C . SER A 1 239 ? 16.609 11.347 6.712 1.00 76.62 239 SER A C 1
ATOM 1956 O O . SER A 1 239 ? 17.117 11.570 7.807 1.00 76.62 239 SER A O 1
ATOM 1958 N N . GLU A 1 240 ? 16.332 12.319 5.843 1.00 85.50 240 GLU A N 1
ATOM 1959 C CA . GLU A 1 240 ? 16.556 13.740 6.102 1.00 85.50 240 GLU A CA 1
ATOM 1960 C C . GLU A 1 240 ? 15.262 14.525 5.841 1.00 85.50 240 GLU A C 1
ATOM 1962 O O . GLU A 1 240 ? 14.648 14.316 4.790 1.00 85.50 240 GLU A O 1
ATOM 1967 N N . PRO A 1 241 ? 14.861 15.436 6.750 1.00 88.69 241 PRO A N 1
ATOM 1968 C CA . PRO A 1 241 ? 13.708 16.304 6.542 1.00 88.69 241 PRO A CA 1
ATOM 1969 C C . PRO A 1 241 ? 13.845 17.133 5.268 1.00 88.69 241 PRO A C 1
ATOM 1971 O O . PRO A 1 241 ? 14.916 17.667 4.962 1.00 88.69 241 PRO A O 1
ATOM 1974 N N . GLN A 1 242 ? 12.741 17.284 4.546 1.00 90.94 242 GLN A N 1
ATOM 1975 C CA . GLN A 1 242 ? 12.667 18.119 3.354 1.00 90.94 242 GLN A CA 1
ATOM 1976 C C . GLN A 1 242 ? 11.604 19.186 3.545 1.00 90.94 242 GLN A C 1
ATOM 1978 O O . GLN A 1 242 ? 10.490 18.886 3.950 1.00 90.94 242 GLN A O 1
ATOM 1983 N N . PHE A 1 243 ? 11.945 20.434 3.233 1.00 93.56 243 PHE A N 1
ATOM 1984 C CA . PHE A 1 243 ? 11.091 21.582 3.522 1.00 93.56 243 PHE A CA 1
ATOM 1985 C C . PHE A 1 243 ? 10.645 22.303 2.251 1.00 93.56 243 PHE A C 1
ATOM 1987 O O . PHE A 1 243 ? 11.416 22.481 1.304 1.00 93.56 243 PHE A O 1
ATOM 1994 N N . ALA A 1 244 ? 9.398 22.759 2.267 1.00 90.88 244 ALA A N 1
ATOM 1995 C CA . ALA A 1 244 ? 8.856 23.735 1.342 1.00 90.88 244 ALA A CA 1
ATOM 1996 C C . ALA A 1 244 ? 9.458 25.130 1.592 1.00 90.88 244 ALA A C 1
ATOM 1998 O O . ALA A 1 244 ? 10.055 25.408 2.634 1.00 90.88 244 ALA A O 1
ATOM 1999 N N . ALA A 1 245 ? 9.269 26.046 0.638 1.00 90.81 245 ALA A N 1
ATOM 2000 C CA . ALA A 1 245 ? 9.772 27.420 0.737 1.00 90.81 245 ALA A CA 1
ATOM 2001 C C . ALA A 1 245 ? 9.173 28.219 1.915 1.00 90.81 245 ALA A C 1
ATOM 2003 O O . ALA A 1 245 ? 9.779 29.188 2.366 1.00 90.81 245 ALA A O 1
ATOM 2004 N N . ASP A 1 246 ? 8.000 27.820 2.408 1.00 92.00 246 ASP A N 1
ATOM 2005 C CA . ASP A 1 246 ? 7.323 28.408 3.570 1.00 92.00 246 ASP A CA 1
ATOM 2006 C C . ASP A 1 246 ? 7.768 27.797 4.916 1.00 92.00 246 ASP A C 1
ATOM 2008 O O . ASP A 1 246 ? 7.294 28.219 5.970 1.00 92.00 246 ASP A O 1
ATOM 2012 N N . GLY A 1 247 ? 8.701 26.838 4.896 1.00 92.62 247 GLY A N 1
ATOM 2013 C CA . GLY A 1 247 ? 9.227 26.163 6.081 1.00 92.62 247 GLY A CA 1
ATOM 2014 C C . GLY A 1 247 ? 8.412 24.954 6.545 1.00 92.62 247 GLY A C 1
ATOM 2015 O O . GLY A 1 247 ? 8.795 24.329 7.534 1.00 92.62 247 GLY A O 1
ATOM 2016 N N . ARG A 1 248 ? 7.323 24.592 5.853 1.00 93.12 248 ARG A N 1
ATOM 2017 C CA . ARG A 1 248 ? 6.580 23.352 6.111 1.00 93.12 248 ARG A CA 1
ATOM 2018 C C . ARG A 1 248 ? 7.414 22.141 5.696 1.00 93.12 248 ARG A C 1
ATOM 2020 O O . ARG A 1 248 ? 7.981 22.129 4.607 1.00 93.12 248 ARG A O 1
ATOM 2027 N N . GLU A 1 249 ? 7.477 21.120 6.543 1.00 93.38 249 GLU A N 1
ATOM 2028 C CA . GLU A 1 249 ? 8.078 19.835 6.175 1.00 93.38 249 GLU A CA 1
ATOM 2029 C C . GLU A 1 249 ? 7.154 19.083 5.206 1.00 93.38 249 GLU A C 1
ATOM 2031 O O . GLU A 1 249 ? 5.942 19.014 5.421 1.00 93.38 249 GLU A O 1
ATOM 2036 N N . TYR A 1 250 ? 7.722 18.557 4.123 1.00 95.06 250 TYR A N 1
ATOM 2037 C CA . TYR A 1 250 ? 7.035 17.633 3.232 1.00 95.06 250 TYR A CA 1
ATOM 2038 C C . TYR A 1 250 ? 7.016 16.244 3.863 1.00 95.06 250 TYR A C 1
ATOM 2040 O O . TYR A 1 250 ? 8.068 15.707 4.204 1.00 95.06 250 TYR A O 1
ATOM 2048 N N . GLU A 1 251 ? 5.835 15.642 3.957 1.00 94.88 251 GLU A N 1
ATOM 2049 C CA . GLU A 1 251 ? 5.670 14.301 4.534 1.00 94.88 251 GLU A CA 1
ATOM 2050 C C . GLU A 1 251 ? 6.032 13.192 3.527 1.00 94.88 251 GLU A C 1
ATOM 2052 O O . GLU A 1 251 ? 6.448 12.101 3.915 1.00 94.88 251 GLU A O 1
ATOM 2057 N N . SER A 1 252 ? 5.939 13.477 2.223 1.00 95.44 252 SER A N 1
ATOM 2058 C CA . SER A 1 252 ? 6.179 12.511 1.145 1.00 95.44 252 SER A CA 1
ATOM 2059 C C . SER A 1 252 ? 6.571 13.167 -0.185 1.00 95.44 252 SER A C 1
ATOM 2061 O O . SER A 1 252 ? 6.506 14.392 -0.357 1.00 95.44 252 SER A O 1
ATOM 2063 N N . ARG A 1 253 ? 6.948 12.341 -1.176 1.00 94.88 253 ARG A N 1
ATOM 2064 C CA . ARG A 1 253 ? 7.168 12.813 -2.557 1.00 94.88 253 ARG A CA 1
ATOM 2065 C C . ARG A 1 253 ? 5.867 13.325 -3.181 1.00 94.88 253 ARG A C 1
ATOM 2067 O O . ARG A 1 253 ? 5.915 14.242 -3.998 1.00 94.88 253 ARG A O 1
ATOM 2074 N N . PHE A 1 254 ? 4.726 12.760 -2.796 1.00 96.75 254 PHE A N 1
ATOM 2075 C CA . PHE A 1 254 ? 3.402 13.176 -3.239 1.00 96.75 254 PHE A CA 1
ATOM 2076 C C . PHE A 1 254 ? 3.010 14.515 -2.609 1.00 96.75 254 PHE A C 1
ATOM 2078 O O . PHE A 1 254 ? 2.642 15.427 -3.343 1.00 96.75 254 PHE A O 1
ATOM 2085 N N . ASP A 1 255 ? 3.221 14.707 -1.302 1.00 96.50 255 ASP A N 1
ATOM 2086 C CA . ASP A 1 255 ? 3.016 15.992 -0.612 1.00 96.50 255 ASP A CA 1
ATOM 2087 C C . ASP A 1 255 ? 3.821 17.125 -1.256 1.00 96.50 255 ASP A C 1
ATOM 2089 O O . ASP A 1 255 ? 3.334 18.241 -1.444 1.00 96.50 255 ASP A O 1
ATOM 2093 N N . ARG A 1 256 ? 5.048 16.820 -1.693 1.00 93.88 256 ARG A N 1
ATOM 2094 C CA . ARG A 1 256 ? 5.898 17.783 -2.399 1.00 93.88 256 ARG A CA 1
ATOM 2095 C C . ARG A 1 256 ? 5.261 18.360 -3.662 1.00 93.88 256 ARG A C 1
ATOM 2097 O O . ARG A 1 256 ? 5.616 19.472 -4.059 1.00 93.88 256 ARG A O 1
ATOM 2104 N N . ARG A 1 257 ? 4.358 17.626 -4.308 1.00 93.81 257 ARG A N 1
ATOM 2105 C CA . ARG A 1 257 ? 3.759 18.021 -5.587 1.00 93.81 257 ARG A CA 1
ATOM 2106 C C . ARG A 1 257 ? 2.249 18.243 -5.551 1.00 93.81 257 ARG A C 1
ATOM 2108 O O . ARG A 1 257 ? 1.735 18.971 -6.401 1.00 93.81 257 ARG A O 1
ATOM 2115 N N . VAL A 1 258 ? 1.553 17.638 -4.597 1.00 96.38 258 VAL A N 1
ATOM 2116 C CA . VAL A 1 258 ? 0.092 17.614 -4.519 1.00 96.38 258 VAL A CA 1
ATOM 2117 C C . VAL A 1 258 ? -0.360 18.090 -3.136 1.00 96.38 258 VAL A C 1
ATOM 2119 O O . VAL A 1 258 ? -0.589 19.283 -2.959 1.00 96.38 258 VAL A O 1
ATOM 2122 N N . GLU A 1 259 ? -0.486 17.179 -2.177 1.00 97.06 259 GLU A N 1
ATOM 2123 C CA . GLU A 1 259 ? -0.729 17.412 -0.749 1.00 97.06 259 GLU A CA 1
ATOM 2124 C C . GLU A 1 259 ? -0.446 16.106 0.003 1.00 97.06 259 GLU A C 1
ATOM 2126 O O . GLU A 1 259 ? -0.367 15.054 -0.631 1.00 97.06 259 GLU A O 1
ATOM 2131 N N . SER A 1 260 ? -0.286 16.144 1.327 1.00 97.69 260 SER A N 1
ATOM 2132 C CA . SER A 1 260 ? -0.041 14.914 2.084 1.00 97.69 260 SER A CA 1
ATOM 2133 C C . SER A 1 260 ? -1.172 13.902 1.923 1.00 97.69 260 SER A C 1
ATOM 2135 O O . SER A 1 260 ? -2.357 14.219 2.096 1.00 97.69 260 SER A O 1
ATOM 2137 N N . GLU A 1 261 ? -0.790 12.654 1.669 1.00 97.88 261 GLU A N 1
ATOM 2138 C CA . GLU A 1 261 ? -1.672 11.498 1.641 1.00 97.88 261 GLU A CA 1
ATOM 2139 C C . GLU A 1 261 ? -2.421 11.290 2.961 1.00 97.88 261 GLU A C 1
ATOM 2141 O O . GLU A 1 261 ? -3.538 10.768 2.942 1.00 97.88 261 GLU A O 1
ATOM 2146 N N . ALA A 1 262 ? -1.890 11.795 4.083 1.00 98.44 262 ALA A N 1
ATOM 2147 C CA . ALA A 1 262 ? -2.556 11.771 5.381 1.00 98.44 262 ALA A CA 1
ATOM 2148 C C . ALA A 1 262 ? -3.932 12.449 5.346 1.00 98.44 262 ALA A C 1
ATOM 2150 O O . ALA A 1 262 ? -4.834 12.024 6.064 1.00 98.44 262 ALA A O 1
ATOM 2151 N N . ASN A 1 263 ? -4.138 13.442 4.470 1.00 98.38 263 ASN A N 1
ATOM 2152 C CA . ASN A 1 263 ? -5.436 14.102 4.292 1.00 98.38 263 ASN A CA 1
ATOM 2153 C C . ASN A 1 263 ? -6.535 13.157 3.776 1.00 98.38 263 ASN A C 1
ATOM 2155 O O . ASN A 1 263 ? -7.716 13.472 3.921 1.00 98.38 263 ASN A O 1
ATOM 2159 N N . LEU A 1 264 ? -6.159 12.040 3.144 1.00 98.62 264 LEU A N 1
ATOM 2160 C CA . LEU A 1 264 ? -7.072 11.012 2.647 1.00 98.62 264 LEU A CA 1
ATOM 2161 C C . LEU A 1 264 ? -6.987 9.739 3.488 1.00 98.62 264 LEU A C 1
ATOM 2163 O O . LEU A 1 264 ? -8.015 9.220 3.898 1.00 98.62 264 LEU A O 1
ATOM 2167 N N . LEU A 1 265 ? -5.785 9.231 3.755 1.00 98.75 265 LEU A N 1
ATOM 2168 C CA . LEU A 1 265 ? -5.583 7.953 4.441 1.00 98.75 265 LEU A CA 1
ATOM 2169 C C . LEU A 1 265 ? -5.676 8.065 5.969 1.00 98.75 265 LEU A C 1
ATOM 2171 O O . LEU A 1 265 ? -5.812 7.053 6.651 1.00 98.75 265 LEU A O 1
ATOM 2175 N N . GLY A 1 266 ? -5.571 9.272 6.531 1.00 98.69 266 GLY A N 1
ATOM 2176 C CA . GLY A 1 266 ? -5.431 9.497 7.976 1.00 98.69 266 GLY A CA 1
ATOM 2177 C C . GLY A 1 266 ? -4.068 9.093 8.549 1.00 98.69 266 GLY A C 1
ATOM 2178 O O . GLY A 1 266 ? -3.841 9.264 9.742 1.00 98.69 266 GLY A O 1
ATOM 2179 N N . VAL A 1 267 ? -3.178 8.557 7.713 1.00 98.75 267 VAL A N 1
ATOM 2180 C CA . VAL A 1 267 ? -1.808 8.164 8.047 1.00 98.75 267 VAL A CA 1
ATOM 2181 C C . VAL A 1 267 ? -0.886 8.463 6.867 1.00 98.75 267 VAL A C 1
ATOM 2183 O O . VAL A 1 267 ? -1.339 8.530 5.725 1.00 98.75 267 VAL A O 1
ATOM 2186 N N . VAL A 1 268 ? 0.403 8.624 7.1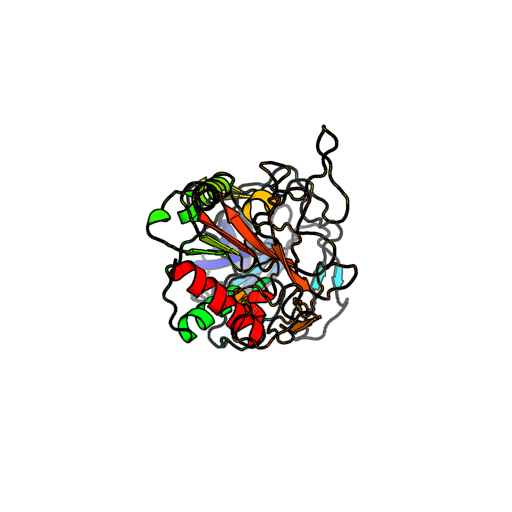43 1.00 98.19 268 VAL A N 1
ATOM 2187 C CA . VAL A 1 268 ? 1.467 8.811 6.148 1.00 98.19 268 VAL A CA 1
ATOM 2188 C C . VAL A 1 268 ? 2.701 8.012 6.546 1.00 98.19 268 VAL A C 1
ATOM 2190 O O . VAL A 1 268 ? 2.969 7.815 7.736 1.00 98.19 268 VAL A O 1
ATOM 2193 N N . PHE A 1 269 ? 3.448 7.542 5.549 1.00 97.31 269 PHE A N 1
ATOM 2194 C CA . PHE A 1 269 ? 4.713 6.852 5.758 1.00 97.31 269 PHE A CA 1
ATOM 2195 C C . PHE A 1 269 ? 5.691 7.693 6.580 1.00 97.31 269 PHE A C 1
ATOM 2197 O O . PHE A 1 269 ? 5.891 8.881 6.333 1.00 97.31 269 PHE A O 1
ATOM 2204 N N . SER A 1 270 ? 6.390 7.041 7.506 1.00 94.00 270 SER A N 1
ATOM 2205 C CA . SER A 1 270 ? 7.542 7.626 8.186 1.00 94.00 270 SER A CA 1
ATOM 2206 C C . SER A 1 270 ? 8.738 6.688 8.118 1.00 94.00 270 SER A C 1
ATOM 2208 O O . SER A 1 270 ? 8.577 5.475 8.244 1.00 94.00 270 SER A O 1
ATOM 2210 N N . TYR A 1 271 ? 9.950 7.237 8.098 1.00 92.56 271 TYR A N 1
ATOM 2211 C CA . TYR A 1 271 ? 11.161 6.417 8.140 1.00 92.56 271 TYR A CA 1
ATOM 2212 C C . TYR A 1 271 ? 11.326 5.625 9.449 1.00 92.56 271 TYR A C 1
ATOM 2214 O O . TYR A 1 271 ? 11.905 4.540 9.447 1.00 92.56 271 TYR A O 1
ATOM 2222 N N . SER A 1 272 ? 10.792 6.115 10.572 1.00 93.19 272 SER A N 1
ATOM 2223 C CA . SER A 1 272 ? 10.810 5.379 11.840 1.00 93.19 272 SER A CA 1
ATOM 2224 C C . SER A 1 272 ? 10.054 4.053 11.716 1.00 93.19 272 SER A C 1
ATOM 2226 O O . SER A 1 272 ? 8.851 4.036 11.450 1.00 93.19 272 SER A O 1
ATOM 2228 N N . GLY A 1 273 ? 10.760 2.943 11.949 1.00 91.69 273 GLY A N 1
ATOM 2229 C CA . GLY A 1 273 ? 10.223 1.582 11.843 1.00 91.69 273 GLY A CA 1
ATOM 2230 C C . GLY A 1 273 ? 10.347 0.938 10.460 1.00 91.69 273 GLY A C 1
ATOM 2231 O O . GLY A 1 273 ? 9.981 -0.233 10.314 1.00 91.69 273 GLY A O 1
ATOM 2232 N N . ILE A 1 274 ? 10.914 1.632 9.467 1.00 94.38 274 ILE A N 1
ATOM 2233 C CA . ILE A 1 274 ? 11.237 1.034 8.166 1.00 94.38 274 ILE A CA 1
ATOM 2234 C C . ILE A 1 274 ? 12.081 -0.237 8.347 1.00 94.38 274 ILE A C 1
ATOM 2236 O O . ILE A 1 274 ? 12.984 -0.294 9.183 1.00 94.38 274 ILE A O 1
ATOM 2240 N N . MET A 1 275 ? 11.796 -1.275 7.558 1.00 94.25 275 MET A N 1
ATOM 2241 C CA . MET A 1 275 ? 12.489 -2.570 7.606 1.00 94.25 275 MET A CA 1
ATOM 2242 C C . MET A 1 275 ? 12.445 -3.277 8.977 1.00 94.25 275 MET A C 1
ATOM 2244 O O . MET A 1 275 ? 13.284 -4.133 9.260 1.00 94.25 275 MET A O 1
ATOM 2248 N N . THR A 1 276 ? 11.446 -2.980 9.811 1.00 96.81 276 THR A N 1
ATOM 2249 C CA . THR A 1 276 ? 11.151 -3.724 11.048 1.00 96.81 276 THR A CA 1
ATOM 2250 C C . THR A 1 276 ? 9.768 -4.367 10.970 1.00 96.81 276 THR A C 1
ATOM 2252 O O . THR A 1 276 ? 8.930 -3.903 10.200 1.00 96.81 276 THR A O 1
ATOM 2255 N N . ALA A 1 277 ? 9.518 -5.417 11.756 1.00 97.94 277 ALA A N 1
ATOM 2256 C CA . ALA A 1 277 ? 8.183 -5.984 11.960 1.00 97.94 277 ALA A CA 1
ATOM 2257 C C . ALA A 1 277 ? 7.920 -6.246 13.445 1.00 97.94 277 ALA A C 1
ATOM 2259 O O . ALA A 1 277 ? 8.826 -6.642 14.179 1.00 97.94 277 ALA A O 1
ATOM 2260 N N . ALA A 1 278 ? 6.673 -6.048 13.864 1.00 98.69 278 ALA A N 1
ATOM 2261 C CA . ALA A 1 278 ? 6.181 -6.330 15.205 1.00 98.69 278 ALA A CA 1
ATOM 2262 C C . ALA A 1 278 ? 4.669 -6.629 15.169 1.00 98.69 278 ALA A C 1
ATOM 2264 O O . ALA A 1 278 ? 3.997 -6.299 14.185 1.00 98.69 278 ALA A O 1
ATOM 2265 N N . PRO A 1 279 ? 4.094 -7.216 16.230 1.00 98.75 279 PRO A N 1
ATOM 2266 C CA . PRO A 1 279 ? 2.649 -7.218 16.413 1.00 98.75 279 PRO A CA 1
ATOM 2267 C C . PRO A 1 279 ? 2.127 -5.819 16.786 1.00 98.75 279 PRO A C 1
ATOM 2269 O O . PRO A 1 279 ? 2.886 -4.917 17.159 1.00 98.75 279 PRO A O 1
ATOM 2272 N N . TYR A 1 280 ? 0.812 -5.641 16.705 1.00 98.94 280 TYR A N 1
ATOM 2273 C CA . TYR A 1 280 ? 0.106 -4.451 17.174 1.00 98.94 280 TYR A CA 1
ATOM 2274 C C . TYR A 1 280 ? -0.306 -4.595 18.633 1.00 98.94 280 TYR A C 1
ATOM 2276 O O . TYR A 1 280 ? -0.603 -5.690 19.099 1.00 98.94 280 TYR A O 1
ATOM 2284 N N . ARG A 1 281 ? -0.406 -3.463 19.328 1.00 98.88 281 ARG A N 1
ATOM 2285 C CA . ARG A 1 281 ? -1.047 -3.328 20.634 1.00 98.88 281 ARG A CA 1
ATOM 2286 C C . ARG A 1 281 ? -2.349 -2.550 20.496 1.00 98.88 281 ARG A C 1
ATOM 2288 O O . ARG A 1 281 ? -2.353 -1.461 19.916 1.00 98.88 281 ARG A O 1
ATOM 2295 N N . VAL A 1 282 ? -3.433 -3.074 21.061 1.00 98.94 282 VAL A N 1
ATOM 2296 C CA . VAL A 1 282 ? -4.742 -2.406 21.070 1.00 98.94 282 VAL A CA 1
ATOM 2297 C C . VAL A 1 282 ? -4.702 -1.172 21.968 1.00 98.94 282 VAL A C 1
ATOM 2299 O O . VAL A 1 282 ? -4.204 -1.219 23.098 1.00 98.94 282 VAL A O 1
ATOM 2302 N N . LEU A 1 283 ? -5.232 -0.065 21.453 1.00 98.81 283 LEU A N 1
ATOM 2303 C CA . LEU A 1 283 ? -5.352 1.213 22.154 1.00 98.81 283 LEU A CA 1
ATOM 2304 C C . LEU A 1 283 ? -6.806 1.579 22.444 1.00 98.81 283 LEU A C 1
ATOM 2306 O O . LEU A 1 283 ? -7.056 2.283 23.422 1.00 98.81 283 LEU A O 1
ATOM 2310 N N . ASP A 1 284 ? -7.736 1.100 21.617 1.00 98.50 284 ASP A N 1
ATOM 2311 C CA . ASP A 1 284 ? -9.154 1.400 21.762 1.00 98.50 284 ASP A CA 1
ATOM 2312 C C . ASP A 1 284 ? -10.066 0.211 21.413 1.00 98.50 284 ASP A C 1
ATOM 2314 O O . ASP A 1 284 ? -10.668 0.130 20.340 1.00 98.50 284 ASP A O 1
ATOM 2318 N N . ASP A 1 285 ? -10.196 -0.717 22.358 1.00 98.38 285 ASP A N 1
ATOM 2319 C CA . ASP A 1 285 ? -11.012 -1.931 22.263 1.00 98.38 285 ASP A CA 1
ATOM 2320 C C . ASP A 1 285 ? -12.524 -1.668 22.203 1.00 98.38 285 ASP A C 1
ATOM 2322 O O . ASP A 1 285 ? -13.301 -2.579 21.917 1.00 98.38 285 ASP A O 1
ATOM 2326 N N . THR A 1 286 ? -12.962 -0.430 22.449 1.00 98.38 286 THR A N 1
ATOM 2327 C CA . THR A 1 286 ? -14.374 -0.044 22.320 1.00 98.38 286 THR A CA 1
ATOM 2328 C C . THR A 1 286 ? -14.797 0.128 20.863 1.00 98.38 286 THR A C 1
ATOM 2330 O O . THR A 1 286 ? -15.992 0.196 20.563 1.00 98.38 286 THR A O 1
ATOM 2333 N N . HIS A 1 287 ? -13.831 0.216 19.945 1.00 98.62 287 HIS A N 1
ATOM 2334 C CA . HIS A 1 287 ? -14.096 0.346 18.524 1.00 98.62 287 HIS A CA 1
ATOM 2335 C C . HIS A 1 287 ? -14.697 -0.938 17.940 1.00 98.62 287 HIS A C 1
ATOM 2337 O O . HIS A 1 287 ? -14.268 -2.053 18.239 1.00 98.62 287 HIS A O 1
ATOM 2343 N N . TRP A 1 288 ? -15.670 -0.787 17.037 1.00 98.38 288 TRP A N 1
ATOM 2344 C CA . TRP A 1 288 ? -16.404 -1.907 16.440 1.00 98.38 288 TRP A CA 1
ATOM 2345 C C . TRP A 1 288 ? -15.497 -2.872 15.658 1.00 98.38 288 TRP A C 1
ATOM 2347 O O . TRP A 1 288 ? -15.851 -4.036 15.485 1.00 98.38 288 TRP A O 1
ATOM 2357 N N . CYS A 1 289 ? -14.317 -2.428 15.211 1.00 98.56 289 CYS A N 1
ATOM 2358 C CA . CYS A 1 289 ? -13.382 -3.281 14.472 1.00 98.56 289 CYS A CA 1
ATOM 2359 C C . CYS A 1 289 ? -12.818 -4.423 15.335 1.00 98.56 289 CYS A C 1
ATOM 2361 O O . CYS A 1 289 ? -12.476 -5.472 14.796 1.00 98.56 289 CYS A O 1
ATOM 2363 N N . PHE A 1 290 ? -12.813 -4.280 16.665 1.00 98.81 290 PHE A N 1
ATOM 2364 C CA . PHE A 1 290 ? -12.407 -5.332 17.602 1.00 98.81 290 PHE A CA 1
ATOM 2365 C C . PHE A 1 290 ? -13.575 -6.228 18.051 1.00 98.81 290 PHE A C 1
ATOM 2367 O O . PHE A 1 290 ? -13.398 -7.119 18.883 1.00 98.81 290 PHE A O 1
ATOM 2374 N N . ALA A 1 291 ? -14.785 -6.044 17.512 1.00 98.62 291 ALA A N 1
ATOM 2375 C CA . ALA A 1 291 ? -15.934 -6.858 17.892 1.00 98.62 291 ALA A CA 1
ATOM 2376 C C . ALA A 1 291 ? -15.683 -8.354 17.623 1.00 98.62 291 ALA A C 1
ATOM 2378 O O . ALA A 1 291 ? -15.335 -8.769 16.518 1.00 98.62 291 ALA A O 1
ATOM 2379 N N . GLY A 1 292 ? -15.873 -9.185 18.650 1.00 98.25 292 GLY A N 1
ATOM 2380 C CA . GLY A 1 292 ? -15.707 -10.636 18.540 1.00 98.25 292 GLY A CA 1
ATOM 2381 C C . GLY A 1 292 ? -14.258 -11.134 18.463 1.00 98.25 292 GLY A C 1
ATOM 2382 O O . GLY A 1 292 ? -14.073 -12.334 18.304 1.00 98.25 292 GLY A O 1
ATOM 2383 N N . THR A 1 293 ? -13.245 -10.269 18.601 1.00 98.50 293 THR A N 1
ATOM 2384 C CA . THR A 1 293 ? -11.833 -10.697 18.701 1.00 98.50 293 THR A CA 1
ATOM 2385 C C . THR A 1 293 ? -11.459 -11.137 20.118 1.00 98.50 293 THR A C 1
ATOM 2387 O O . THR A 1 293 ? -10.521 -11.903 20.304 1.00 98.50 293 THR A O 1
ATOM 2390 N N . GLY A 1 294 ? -12.177 -10.631 21.129 1.00 98.38 294 GLY A N 1
ATOM 2391 C CA . GLY A 1 294 ? -11.853 -10.824 22.545 1.00 98.38 294 GLY A CA 1
ATOM 2392 C C . GLY A 1 294 ? -10.744 -9.908 23.076 1.00 98.38 294 GLY A C 1
ATOM 2393 O O . GLY A 1 294 ? -10.532 -9.890 24.286 1.00 98.38 294 GLY A O 1
ATOM 2394 N N . LEU A 1 295 ? -10.095 -9.125 22.207 1.00 98.62 295 LEU A N 1
ATOM 2395 C CA . LEU A 1 295 ? -8.989 -8.239 22.568 1.00 98.62 295 LEU A CA 1
ATOM 2396 C C . LEU A 1 295 ? -9.435 -7.079 23.471 1.00 98.62 295 LEU A C 1
ATOM 2398 O O . LEU A 1 295 ? -10.570 -6.595 23.386 1.00 98.62 295 LEU A O 1
ATOM 2402 N N . LYS A 1 296 ? -8.507 -6.627 24.316 1.00 98.75 296 LYS A N 1
ATOM 2403 C CA . LYS A 1 296 ? -8.620 -5.500 25.247 1.00 98.75 296 LYS A CA 1
ATOM 2404 C C . LYS A 1 296 ? -7.477 -4.514 25.081 1.00 98.75 296 LYS A C 1
ATOM 2406 O O . LYS A 1 296 ? -6.429 -4.844 24.540 1.00 98.75 296 LYS A O 1
ATOM 2411 N N . ASN A 1 297 ? -7.669 -3.291 25.575 1.00 98.88 297 ASN A N 1
ATOM 2412 C CA . ASN A 1 297 ? -6.608 -2.284 25.593 1.00 98.88 297 ASN A CA 1
ATOM 2413 C C . ASN A 1 297 ? -5.344 -2.838 26.261 1.00 98.88 297 ASN A C 1
ATOM 2415 O O . ASN A 1 297 ? -5.388 -3.287 27.405 1.00 98.88 297 ASN A O 1
ATOM 2419 N N . GLY A 1 298 ? -4.220 -2.769 25.549 1.00 98.69 298 GLY A N 1
ATOM 2420 C CA . GLY A 1 298 ? -2.942 -3.340 25.972 1.00 98.69 298 GLY A CA 1
ATOM 2421 C C . GLY A 1 298 ? -2.649 -4.740 25.429 1.00 98.69 298 GLY A C 1
ATOM 2422 O O . GLY A 1 298 ? -1.474 -5.105 25.400 1.00 98.69 298 GLY A O 1
ATOM 2423 N N . ASP A 1 299 ? -3.652 -5.479 24.946 1.00 98.81 299 ASP A N 1
ATOM 2424 C CA . ASP A 1 299 ? -3.437 -6.785 24.321 1.00 98.81 299 ASP A CA 1
ATOM 2425 C C . ASP A 1 299 ? -2.683 -6.646 23.000 1.00 98.81 299 ASP A C 1
ATOM 2427 O O . ASP A 1 299 ? -2.779 -5.634 22.295 1.00 98.81 299 ASP A O 1
ATOM 2431 N N . VAL A 1 300 ? -1.937 -7.699 22.677 1.00 98.81 300 VAL A N 1
ATOM 2432 C CA . VAL A 1 300 ? -1.071 -7.787 21.505 1.00 98.81 300 VAL A CA 1
ATOM 2433 C C . VAL A 1 300 ? -1.673 -8.757 20.488 1.00 98.81 300 VAL A C 1
ATOM 2435 O O . VAL A 1 300 ? -2.177 -9.812 20.867 1.00 98.81 300 VAL A O 1
ATOM 2438 N N . PHE A 1 301 ? -1.638 -8.405 19.201 1.00 98.88 301 PHE A N 1
ATOM 2439 C CA . PHE A 1 301 ? -2.157 -9.234 18.107 1.00 98.88 301 PHE A CA 1
ATOM 2440 C C . PHE A 1 301 ? -1.372 -9.037 16.802 1.00 98.88 301 PHE A C 1
ATOM 2442 O O . PHE A 1 301 ? -0.615 -8.075 16.666 1.00 98.88 301 PHE A O 1
ATOM 2449 N N . GLY A 1 302 ? -1.560 -9.917 15.813 1.00 98.69 302 GLY A N 1
ATOM 2450 C CA . GLY A 1 302 ? -0.806 -9.841 14.560 1.00 98.69 302 GLY A CA 1
ATOM 2451 C C . GLY A 1 302 ? 0.616 -10.378 14.704 1.00 98.69 302 GLY A C 1
ATOM 2452 O O . GLY A 1 302 ? 1.541 -9.818 14.127 1.00 98.69 302 GLY A O 1
ATOM 2453 N N . GLU A 1 303 ? 0.815 -11.425 15.503 1.00 98.56 303 GLU A N 1
ATOM 2454 C CA . GLU A 1 303 ? 2.135 -12.035 15.726 1.00 98.56 303 GLU A CA 1
ATOM 2455 C C . GLU A 1 303 ? 2.550 -12.938 14.557 1.00 98.56 303 GLU A C 1
ATOM 2457 O O . GLU A 1 303 ? 3.739 -13.134 14.298 1.00 98.56 303 GLU A O 1
ATOM 2462 N N . LYS A 1 304 ? 1.573 -13.496 13.833 1.00 98.38 304 LYS A N 1
ATOM 2463 C CA . LYS A 1 304 ? 1.819 -14.422 12.724 1.00 98.38 304 LYS A CA 1
ATOM 2464 C C . LYS A 1 304 ? 1.860 -13.663 11.401 1.00 98.38 304 LYS A C 1
ATOM 2466 O O . LYS A 1 304 ? 0.970 -12.872 11.102 1.00 98.38 304 LYS A O 1
ATOM 2471 N N . SER A 1 305 ? 2.880 -13.922 10.585 1.00 97.88 305 SER A N 1
ATOM 2472 C CA . SER A 1 305 ? 3.024 -13.339 9.248 1.00 97.88 305 SER A CA 1
ATOM 2473 C C . SER A 1 305 ? 3.765 -14.292 8.316 1.00 97.88 305 SER A C 1
ATOM 2475 O O . SER A 1 305 ? 4.707 -14.968 8.732 1.00 97.88 305 SER A O 1
ATOM 2477 N N . LEU A 1 306 ? 3.356 -14.321 7.050 1.00 97.69 306 LEU A N 1
ATOM 2478 C CA . LEU A 1 306 ? 4.024 -15.056 5.975 1.00 97.69 306 LEU A CA 1
ATOM 2479 C C . LEU A 1 306 ? 5.239 -14.301 5.409 1.00 97.69 306 LEU A C 1
ATOM 2481 O O . LEU A 1 306 ? 5.986 -14.850 4.606 1.00 97.69 306 LEU A O 1
ATOM 2485 N N . HIS A 1 307 ? 5.456 -13.049 5.812 1.00 97.00 307 HIS A N 1
ATOM 2486 C CA . HIS A 1 307 ? 6.458 -12.155 5.240 1.00 97.00 307 HIS A CA 1
ATOM 2487 C C . HIS A 1 307 ? 7.896 -12.514 5.684 1.00 97.00 307 HIS A C 1
ATOM 2489 O O . HIS A 1 307 ? 8.315 -12.194 6.798 1.00 97.00 307 HIS A O 1
ATOM 2495 N N . GLN A 1 308 ? 8.704 -13.135 4.813 1.00 94.69 308 GLN A N 1
ATOM 2496 C CA . GLN A 1 308 ? 10.048 -13.612 5.192 1.00 94.69 308 GLN A CA 1
ATOM 2497 C C . GLN A 1 308 ? 11.146 -12.546 5.146 1.00 94.69 308 GLN A C 1
ATOM 2499 O O . GLN A 1 308 ? 12.195 -12.726 5.764 1.00 94.69 308 GLN A O 1
ATOM 2504 N N . ARG A 1 309 ? 10.952 -11.442 4.411 1.00 93.56 309 ARG A N 1
ATOM 2505 C CA . ARG A 1 309 ? 11.985 -10.395 4.280 1.00 93.56 309 ARG A CA 1
ATOM 2506 C C . ARG A 1 309 ? 12.311 -9.748 5.628 1.00 93.56 309 ARG A C 1
ATOM 2508 O O . ARG A 1 309 ? 13.474 -9.460 5.891 1.00 93.56 309 ARG A O 1
ATOM 2515 N N . ILE A 1 310 ? 11.289 -9.527 6.446 1.00 94.12 310 ILE A N 1
ATOM 2516 C CA . ILE A 1 310 ? 11.392 -9.014 7.814 1.00 94.12 310 ILE A CA 1
ATOM 2517 C C . ILE A 1 310 ? 10.334 -9.716 8.693 1.00 94.12 310 ILE A C 1
ATOM 2519 O O . ILE A 1 310 ? 9.183 -9.288 8.741 1.00 94.12 310 ILE A O 1
ATOM 2523 N N . PRO A 1 311 ? 10.671 -10.843 9.337 1.00 90.00 311 PRO A N 1
ATOM 2524 C CA . PRO A 1 311 ? 9.727 -11.538 10.207 1.00 90.00 311 PRO A CA 1
ATOM 2525 C C . PRO A 1 311 ? 9.481 -10.725 11.485 1.00 90.00 311 PRO A C 1
ATOM 2527 O O . PRO A 1 311 ? 10.376 -10.016 11.946 1.00 90.00 311 PRO A O 1
ATOM 2530 N N . GLY A 1 312 ? 8.299 -10.853 12.093 1.00 88.50 312 GLY A N 1
ATOM 2531 C CA . GLY A 1 312 ? 8.028 -10.228 13.396 1.00 88.50 312 GLY A CA 1
ATOM 2532 C C . GLY A 1 312 ? 6.574 -9.851 13.672 1.00 88.50 312 GLY A C 1
ATOM 2533 O O . GLY A 1 312 ? 6.242 -9.598 14.824 1.00 88.50 312 GLY A O 1
ATOM 2534 N N . GLY A 1 313 ? 5.707 -9.832 12.656 1.00 97.19 313 GLY A N 1
ATOM 2535 C CA . GLY A 1 313 ? 4.276 -9.585 12.831 1.00 97.19 313 GLY A CA 1
ATOM 2536 C C . GLY A 1 313 ? 3.663 -8.718 11.735 1.00 97.19 313 GLY A C 1
ATOM 2537 O O . GLY A 1 313 ? 4.281 -8.467 10.702 1.00 97.19 313 GLY A O 1
ATOM 2538 N N . ALA A 1 314 ? 2.427 -8.289 11.971 1.00 98.62 314 ALA A N 1
ATOM 2539 C CA . ALA A 1 314 ? 1.574 -7.604 11.008 1.00 98.62 314 ALA A CA 1
ATOM 2540 C C . ALA A 1 314 ? 1.873 -6.103 10.853 1.00 98.62 314 ALA A C 1
ATOM 2542 O O . ALA A 1 314 ? 1.394 -5.511 9.891 1.00 98.62 314 ALA A O 1
ATOM 2543 N N . SER A 1 315 ? 2.636 -5.478 11.758 1.00 98.75 315 SER A N 1
ATOM 2544 C CA . SER A 1 315 ? 3.070 -4.075 11.667 1.00 98.75 315 SER A CA 1
ATOM 2545 C C . SER A 1 315 ? 4.506 -4.016 11.163 1.00 98.75 315 SER A C 1
ATOM 2547 O O . SER A 1 315 ? 5.431 -4.252 11.944 1.00 98.75 315 SER A O 1
ATOM 2549 N N . GLY A 1 316 ? 4.735 -3.712 9.884 1.00 97.50 316 GLY A N 1
ATOM 2550 C CA . GLY A 1 316 ? 6.099 -3.672 9.379 1.00 97.50 316 GLY A CA 1
ATOM 2551 C C . GLY A 1 316 ? 6.310 -3.438 7.890 1.00 97.50 316 GLY A C 1
ATOM 2552 O O . GLY A 1 316 ? 5.390 -3.204 7.111 1.00 97.50 316 GLY A O 1
ATOM 2553 N N . HIS A 1 317 ? 7.592 -3.555 7.541 1.00 97.12 317 HIS A N 1
ATOM 2554 C CA . HIS A 1 317 ? 8.247 -3.315 6.253 1.00 97.12 317 HIS A CA 1
ATOM 2555 C C . HIS A 1 317 ? 8.314 -1.826 5.956 1.00 97.12 317 HIS A C 1
ATOM 2557 O O . HIS A 1 317 ? 9.405 -1.259 6.020 1.00 97.12 317 HIS A O 1
ATOM 2563 N N . GLU A 1 318 ? 7.170 -1.194 5.761 1.00 97.62 318 GLU A N 1
ATOM 2564 C CA . GLU A 1 318 ? 7.014 0.255 5.768 1.00 97.62 318 GLU A CA 1
ATOM 2565 C C . GLU A 1 318 ? 5.729 0.567 6.532 1.00 97.62 318 GLU A C 1
ATOM 2567 O O . GLU A 1 318 ? 4.725 -0.135 6.376 1.00 97.62 318 GLU A O 1
ATOM 2572 N N . THR A 1 319 ? 5.806 1.548 7.434 1.00 98.38 319 THR A N 1
ATOM 2573 C CA . THR A 1 319 ? 4.765 1.797 8.430 1.00 98.38 319 THR A CA 1
ATOM 2574 C C . THR A 1 319 ? 4.297 3.245 8.413 1.00 98.38 319 THR A C 1
ATOM 2576 O O . THR A 1 319 ? 5.101 4.182 8.490 1.00 98.38 319 THR A O 1
ATOM 2579 N N . ASP A 1 320 ? 2.981 3.415 8.411 1.00 98.69 320 ASP A N 1
ATOM 2580 C CA . ASP A 1 320 ? 2.325 4.714 8.328 1.00 98.69 320 ASP A CA 1
ATOM 2581 C C . ASP A 1 320 ? 1.751 5.115 9.687 1.00 98.69 320 ASP A C 1
ATOM 2583 O O . ASP A 1 320 ? 1.333 4.263 10.480 1.00 98.69 320 ASP A O 1
ATOM 2587 N N . LYS A 1 321 ? 1.773 6.417 9.973 1.00 98.44 321 LYS A N 1
ATOM 2588 C CA . LYS A 1 321 ? 1.391 7.008 11.264 1.00 98.44 321 LYS A CA 1
ATOM 2589 C C . LYS A 1 321 ? 0.554 8.259 11.052 1.00 98.44 321 LYS A C 1
ATOM 2591 O O . LYS A 1 321 ? 0.658 8.902 10.007 1.00 98.44 321 LYS A O 1
ATOM 2596 N N . ILE A 1 322 ? -0.244 8.622 12.050 1.00 98.56 322 ILE A N 1
ATOM 2597 C CA . ILE A 1 322 ? -0.935 9.911 12.096 1.00 98.56 322 ILE A CA 1
ATOM 2598 C C . ILE A 1 322 ? 0.109 11.032 12.035 1.00 98.56 322 ILE A C 1
ATOM 2600 O O . ILE A 1 322 ? 1.136 10.994 12.715 1.00 98.56 322 ILE A O 1
ATOM 2604 N N . SER A 1 323 ? -0.185 12.059 11.245 1.00 96.69 323 SER A N 1
ATOM 2605 C CA . SER A 1 323 ? 0.623 13.273 11.115 1.00 96.69 323 SER A CA 1
ATOM 2606 C C . SER A 1 323 ? -0.194 14.528 11.433 1.00 96.69 323 SER A C 1
ATOM 2608 O O . SER A 1 323 ? -1.425 14.466 11.511 1.00 96.69 323 SER A O 1
ATOM 2610 N N . PRO A 1 324 ? 0.448 15.703 11.575 1.00 95.56 324 PRO A N 1
ATOM 2611 C CA . PRO A 1 324 ? -0.267 16.972 11.707 1.00 95.56 324 PRO A CA 1
ATOM 2612 C C . PRO A 1 324 ? -1.229 17.284 10.548 1.00 95.56 324 PRO A C 1
ATOM 2614 O O . PRO A 1 324 ? -2.127 18.103 10.729 1.00 95.56 324 PRO A O 1
ATOM 2617 N N . GLN A 1 325 ? -1.052 16.656 9.378 1.00 96.19 325 GLN A N 1
ATOM 2618 C CA . GLN A 1 325 ? -1.934 16.807 8.215 1.00 96.19 325 GLN A CA 1
ATOM 2619 C C . GLN A 1 325 ? -3.085 15.788 8.171 1.00 96.19 325 GLN A C 1
ATOM 2621 O O . GLN A 1 325 ? -3.941 15.860 7.291 1.00 96.19 325 GLN A O 1
ATOM 2626 N N . SER A 1 326 ? -3.141 14.845 9.113 1.00 98.38 326 SER A N 1
ATOM 2627 C CA . SER A 1 326 ? -4.273 13.919 9.222 1.00 98.38 326 SER A CA 1
ATOM 2628 C C . SER A 1 326 ? -5.552 14.659 9.650 1.00 98.38 326 SER A C 1
ATOM 2630 O O . SER A 1 326 ? -5.473 15.626 10.415 1.00 98.38 326 SER A O 1
ATOM 2632 N N . PRO A 1 327 ? -6.754 14.213 9.230 1.00 97.81 327 PRO A N 1
ATOM 2633 C CA . PRO A 1 327 ? -8.014 14.793 9.687 1.00 97.81 327 PRO A CA 1
ATOM 2634 C C . PRO A 1 327 ? -8.102 14.856 11.217 1.00 97.81 327 PRO A C 1
ATOM 2636 O O . PRO A 1 327 ? -7.755 13.901 11.912 1.00 97.81 327 PRO A O 1
ATOM 2639 N N . THR A 1 328 ? -8.610 15.965 11.758 1.00 93.44 328 THR A N 1
ATOM 2640 C CA . THR A 1 328 ? -8.550 16.284 13.201 1.00 93.44 328 THR A CA 1
ATOM 2641 C C . THR A 1 328 ? -9.220 15.264 14.122 1.00 93.44 328 THR A C 1
ATOM 2643 O O . THR A 1 328 ? -8.897 15.190 15.303 1.00 93.44 328 THR A O 1
ATOM 2646 N N . HIS A 1 329 ? -10.178 14.497 13.607 1.00 93.06 329 HIS A N 1
ATOM 2647 C CA . HIS A 1 329 ? -10.930 13.470 14.333 1.00 93.06 329 HIS A CA 1
ATOM 2648 C C . HIS A 1 329 ? -10.489 12.048 13.957 1.00 93.06 329 HIS A C 1
ATOM 2650 O O . HIS A 1 329 ? -11.253 11.101 14.141 1.00 93.06 329 HIS A O 1
ATOM 2656 N N . THR A 1 330 ? -9.269 11.896 13.436 1.00 98.50 330 THR A N 1
ATOM 2657 C CA . THR A 1 330 ? -8.646 10.586 13.220 1.00 98.50 330 THR A CA 1
ATOM 2658 C C . THR A 1 330 ? -8.433 9.892 14.560 1.00 98.50 330 THR A C 1
ATOM 2660 O O . THR A 1 330 ? -7.728 10.388 15.440 1.00 98.50 330 THR A O 1
ATOM 2663 N N . ARG A 1 331 ? -9.081 8.741 14.730 1.00 98.50 331 ARG A N 1
ATOM 2664 C CA . ARG A 1 331 ? -9.047 7.939 15.950 1.00 98.50 331 ARG A CA 1
ATOM 2665 C C . ARG A 1 331 ? -7.975 6.868 15.818 1.00 98.50 331 ARG A C 1
ATOM 2667 O O . ARG A 1 331 ? -8.052 6.039 14.920 1.00 98.50 331 ARG A O 1
ATOM 2674 N N . LEU A 1 332 ? -7.014 6.865 16.737 1.00 98.88 332 LEU A N 1
ATOM 2675 C CA . LEU A 1 332 ? -5.981 5.836 16.833 1.00 98.88 332 LEU A CA 1
ATOM 2676 C C . LEU A 1 332 ? -6.513 4.606 17.586 1.00 98.88 332 LEU A C 1
ATOM 2678 O O . LEU A 1 332 ? -6.890 4.707 18.752 1.00 98.88 332 LEU A O 1
ATOM 2682 N N . LEU A 1 333 ? -6.534 3.450 16.925 1.00 98.88 333 LEU A N 1
ATOM 2683 C CA . LEU A 1 333 ? -7.188 2.222 17.399 1.00 98.88 333 LEU A CA 1
ATOM 2684 C C . LEU A 1 333 ? -6.194 1.178 17.914 1.00 98.88 333 LEU A C 1
ATOM 2686 O O . LEU A 1 333 ? -6.450 0.491 18.906 1.00 98.88 333 LEU A O 1
ATOM 2690 N N . ALA A 1 334 ? -5.051 1.056 17.247 1.00 98.94 334 ALA A N 1
ATOM 2691 C CA . ALA A 1 334 ? -3.948 0.189 17.642 1.00 98.94 334 ALA A CA 1
ATOM 2692 C C . ALA A 1 334 ? -2.630 0.731 17.088 1.00 98.94 334 ALA A C 1
ATOM 2694 O O . ALA A 1 334 ? -2.623 1.446 16.087 1.00 98.94 334 ALA A O 1
ATOM 2695 N N . LYS A 1 335 ? -1.515 0.363 17.721 1.00 98.88 335 LYS A N 1
ATOM 2696 C CA . LYS A 1 335 ? -0.174 0.762 17.283 1.00 98.88 335 LYS A CA 1
ATOM 2697 C C . LYS A 1 335 ? 0.795 -0.413 17.320 1.00 98.88 335 LYS A C 1
ATOM 2699 O O . LYS A 1 335 ? 0.820 -1.159 18.299 1.00 98.88 335 LYS A O 1
ATOM 2704 N N . GLY A 1 336 ? 1.592 -0.562 16.268 1.00 98.75 336 GLY A N 1
ATOM 2705 C CA . GLY A 1 336 ? 2.685 -1.524 16.186 1.00 98.75 336 GLY A CA 1
ATOM 2706 C C . GLY A 1 336 ? 3.720 -1.349 17.296 1.00 98.75 336 GLY A C 1
ATOM 2707 O O . GLY A 1 336 ? 4.032 -0.230 17.699 1.00 98.75 336 GLY A O 1
ATOM 2708 N N . LEU A 1 337 ? 4.295 -2.453 17.766 1.00 98.69 337 LEU A N 1
ATOM 2709 C CA . LEU A 1 337 ? 5.360 -2.462 18.778 1.00 98.69 337 LEU A CA 1
ATOM 2710 C C . LEU A 1 337 ? 6.771 -2.380 18.171 1.00 98.69 337 LEU A C 1
ATOM 2712 O O . LEU A 1 337 ? 7.739 -2.867 18.755 1.00 98.69 337 LEU A O 1
ATOM 2716 N N . ASN A 1 338 ? 6.893 -1.800 16.978 1.00 98.44 338 ASN A N 1
ATOM 2717 C CA . ASN A 1 338 ? 8.177 -1.622 16.312 1.00 98.44 338 ASN A CA 1
ATOM 2718 C C . ASN A 1 338 ? 9.079 -0.669 17.129 1.00 98.44 338 ASN A C 1
ATOM 2720 O O . ASN A 1 338 ? 8.562 0.204 17.836 1.00 98.44 338 ASN A O 1
ATOM 2724 N N . PRO A 1 339 ? 10.416 -0.801 17.031 1.00 96.31 339 PRO A N 1
ATOM 2725 C CA . PRO A 1 339 ? 11.359 0.085 17.715 1.00 96.31 339 PRO A CA 1
ATOM 2726 C C . PRO A 1 339 ? 11.134 1.572 17.406 1.00 96.31 339 PRO A C 1
ATOM 2728 O O . PRO A 1 339 ? 10.567 1.919 16.371 1.00 96.31 339 PRO A O 1
ATOM 2731 N N . ASP A 1 340 ? 11.619 2.441 18.296 1.00 94.56 340 ASP A N 1
ATOM 2732 C CA . ASP A 1 340 ? 11.656 3.902 18.117 1.00 94.56 340 ASP A CA 1
ATOM 2733 C C . ASP A 1 340 ? 10.290 4.542 17.816 1.00 94.56 340 ASP A C 1
ATOM 2735 O O . ASP A 1 340 ? 10.187 5.483 17.029 1.00 94.56 340 ASP A O 1
ATOM 2739 N N . GLU A 1 341 ? 9.219 4.005 18.416 1.00 95.56 341 GLU A N 1
ATOM 2740 C CA . GLU A 1 341 ? 7.829 4.402 18.141 1.00 95.56 341 GLU A CA 1
ATOM 2741 C C . GLU A 1 341 ? 7.434 4.257 16.656 1.00 95.56 341 GLU A C 1
ATOM 2743 O O . GLU A 1 341 ? 6.437 4.826 16.207 1.00 95.56 341 GLU A O 1
ATOM 2748 N N . GLY A 1 342 ? 8.188 3.447 15.906 1.00 97.12 342 GLY A N 1
ATOM 2749 C CA . GLY A 1 342 ? 8.087 3.232 14.466 1.00 97.12 342 GLY A CA 1
ATOM 2750 C C . GLY A 1 342 ? 6.934 2.331 14.020 1.00 97.12 342 GLY A C 1
ATOM 2751 O O . GLY A 1 342 ? 6.895 1.909 12.866 1.00 97.12 342 GLY A O 1
ATOM 2752 N N . GLY A 1 343 ? 6.013 1.987 14.918 1.00 98.31 343 GLY A N 1
ATOM 2753 C CA . GLY A 1 343 ? 4.892 1.101 14.616 1.00 98.31 343 GLY A CA 1
ATOM 2754 C C . GLY A 1 343 ? 3.919 1.695 13.609 1.00 98.31 343 GLY A C 1
ATOM 2755 O O . GLY A 1 343 ? 3.731 2.909 13.573 1.00 98.31 343 GLY A O 1
ATOM 2756 N N . ALA A 1 344 ? 3.294 0.834 12.811 1.00 98.75 344 ALA A N 1
ATOM 2757 C CA . ALA A 1 344 ? 2.124 1.199 12.028 1.00 98.75 344 ALA A CA 1
ATOM 2758 C C . ALA A 1 344 ? 0.962 1.565 12.955 1.00 98.75 344 ALA A C 1
ATOM 2760 O O . ALA A 1 344 ? 0.810 0.975 14.031 1.00 98.75 344 ALA A O 1
ATOM 2761 N N . GLU A 1 345 ? 0.128 2.505 12.536 1.00 98.88 345 GLU A N 1
ATOM 2762 C CA . GLU A 1 345 ? -1.039 2.944 13.293 1.00 98.88 345 GLU A CA 1
ATOM 2763 C C . GLU A 1 345 ? -2.325 2.534 12.578 1.00 98.88 345 GLU A C 1
ATOM 2765 O O . GLU A 1 345 ? -2.562 2.905 11.430 1.00 98.88 345 GLU A O 1
ATOM 2770 N N . ILE A 1 346 ? -3.168 1.765 13.275 1.00 98.94 346 ILE A N 1
ATOM 2771 C CA . ILE A 1 346 ? -4.519 1.470 12.800 1.00 98.94 346 ILE A CA 1
ATOM 2772 C C . ILE A 1 346 ? -5.407 2.637 13.188 1.00 98.94 346 ILE A C 1
ATOM 2774 O O . ILE A 1 346 ? -5.527 2.942 14.379 1.00 98.94 346 ILE A O 1
ATOM 2778 N N . VAL A 1 347 ? -6.054 3.257 12.207 1.00 98.94 347 VAL A N 1
ATOM 2779 C CA . VAL A 1 347 ? -6.882 4.441 12.426 1.00 98.94 347 VAL A CA 1
ATOM 2780 C C . VAL A 1 347 ? -8.218 4.362 11.704 1.00 98.94 347 VAL A C 1
ATOM 2782 O O . VAL A 1 347 ? -8.361 3.658 10.705 1.00 98.94 347 VAL A O 1
ATOM 2785 N N . GLU A 1 348 ? -9.183 5.141 12.186 1.00 98.75 348 GLU A N 1
ATOM 2786 C CA . GLU A 1 348 ? -10.383 5.496 11.427 1.00 98.75 348 GLU A CA 1
ATOM 2787 C C . GLU A 1 348 ? -10.629 7.008 11.494 1.00 98.75 348 GLU A C 1
ATOM 2789 O O . GLU A 1 348 ? -10.481 7.621 12.554 1.00 98.75 348 GLU A O 1
ATOM 2794 N N . HIS A 1 349 ? -11.080 7.604 10.391 1.00 98.56 349 HIS A N 1
ATOM 2795 C CA . HIS A 1 349 ? -11.809 8.870 10.428 1.00 98.56 349 HIS A CA 1
ATOM 2796 C C . HIS A 1 349 ? -13.063 8.812 9.548 1.00 98.56 349 HIS A C 1
ATOM 2798 O O . HIS A 1 349 ? -13.127 8.087 8.559 1.00 98.56 349 HIS A O 1
ATOM 2804 N N . THR A 1 350 ? -14.075 9.600 9.907 1.00 97.56 350 THR A N 1
ATOM 2805 C CA . THR A 1 350 ? -15.318 9.752 9.132 1.00 97.56 350 THR A CA 1
ATOM 2806 C C . THR A 1 350 ? -15.326 11.074 8.373 1.00 97.56 350 THR A C 1
ATOM 2808 O O . THR A 1 350 ? -14.510 11.952 8.630 1.00 97.56 350 THR A O 1
ATOM 2811 N N . THR A 1 351 ? -16.221 11.258 7.415 1.00 96.06 351 THR A N 1
ATOM 2812 C CA . THR A 1 351 ? -16.334 12.513 6.663 1.00 96.06 351 THR A CA 1
ATOM 2813 C C . THR A 1 351 ? -17.706 13.136 6.883 1.00 96.06 351 THR A C 1
ATOM 2815 O O . THR A 1 351 ? -18.657 12.472 7.298 1.00 96.06 351 THR A O 1
ATOM 2818 N N . ALA A 1 352 ? -17.835 14.437 6.615 1.00 94.94 352 ALA A N 1
ATOM 2819 C CA . ALA A 1 352 ? -19.108 15.139 6.786 1.00 94.94 352 ALA A CA 1
ATOM 2820 C C . ALA A 1 352 ? -20.226 14.593 5.873 1.00 94.94 352 ALA A C 1
ATOM 2822 O O . ALA A 1 352 ? -21.402 14.756 6.192 1.00 94.94 352 ALA A O 1
ATOM 2823 N N . SER A 1 353 ? -19.872 13.926 4.767 1.00 95.69 353 SER A N 1
ATOM 2824 C CA . SER A 1 353 ? -20.826 13.257 3.871 1.00 95.69 353 SER A CA 1
ATOM 2825 C C . SER A 1 353 ? -21.277 11.876 4.366 1.00 95.69 353 SER A C 1
ATOM 2827 O O . SER A 1 353 ? -22.095 11.238 3.711 1.00 95.69 353 SER A O 1
ATOM 2829 N N . GLY A 1 354 ? -20.772 11.406 5.513 1.00 95.62 354 GLY A N 1
ATOM 2830 C CA . GLY A 1 354 ? -21.032 10.058 6.028 1.00 95.62 354 GLY A CA 1
ATOM 2831 C C . GLY A 1 354 ? -20.108 8.980 5.452 1.00 95.62 354 GLY A C 1
ATOM 2832 O O . GLY A 1 354 ? -20.318 7.798 5.725 1.00 95.62 354 GLY A O 1
ATOM 2833 N N . GLY A 1 355 ? -19.093 9.379 4.680 1.00 97.56 355 GLY A N 1
ATOM 2834 C CA . GLY A 1 355 ? -18.011 8.499 4.254 1.00 97.56 355 GLY A CA 1
ATOM 2835 C C . GLY A 1 355 ? -17.060 8.183 5.405 1.00 97.56 355 GLY A C 1
ATOM 2836 O O . GLY A 1 355 ? -17.145 8.771 6.489 1.00 97.56 355 GLY A O 1
ATOM 2837 N N . ALA A 1 356 ? -16.155 7.235 5.183 1.00 98.31 356 ALA A N 1
ATOM 2838 C CA . ALA A 1 356 ? -15.203 6.811 6.203 1.00 98.31 356 ALA A CA 1
ATOM 2839 C C . ALA A 1 356 ? -13.940 6.200 5.594 1.00 98.31 356 ALA A C 1
ATOM 2841 O O . ALA A 1 356 ? -13.982 5.607 4.517 1.00 98.31 356 ALA A O 1
ATOM 2842 N N . VAL A 1 357 ? -12.824 6.332 6.301 1.00 98.81 357 VAL A N 1
ATOM 2843 C CA . VAL A 1 357 ? -11.542 5.743 5.919 1.00 98.81 357 VAL A CA 1
ATOM 2844 C C . VAL A 1 357 ? -10.983 4.981 7.108 1.00 98.81 357 VAL A C 1
ATOM 2846 O O . VAL A 1 357 ? -10.795 5.561 8.178 1.00 98.81 357 VAL A O 1
ATOM 2849 N N . PHE A 1 358 ? -10.701 3.696 6.903 1.00 98.94 358 PHE A N 1
ATOM 2850 C CA . PHE A 1 358 ? -10.027 2.831 7.865 1.00 98.94 358 PHE A CA 1
ATOM 2851 C C . PHE A 1 358 ? -8.690 2.379 7.281 1.00 98.94 358 PHE A C 1
ATOM 2853 O O . PHE A 1 358 ? -8.647 1.796 6.196 1.00 98.94 358 PHE A O 1
ATOM 2860 N N . SER A 1 359 ? -7.611 2.618 8.018 1.00 98.94 359 SER A N 1
ATOM 2861 C CA . SER A 1 359 ? -6.240 2.388 7.560 1.00 98.94 359 SER A CA 1
ATOM 2862 C C . SER A 1 359 ? -5.483 1.539 8.566 1.00 98.94 359 SER A C 1
ATOM 2864 O O . SER A 1 359 ? -5.606 1.768 9.765 1.00 98.94 359 SER A O 1
ATOM 2866 N N . VAL A 1 360 ? -4.693 0.57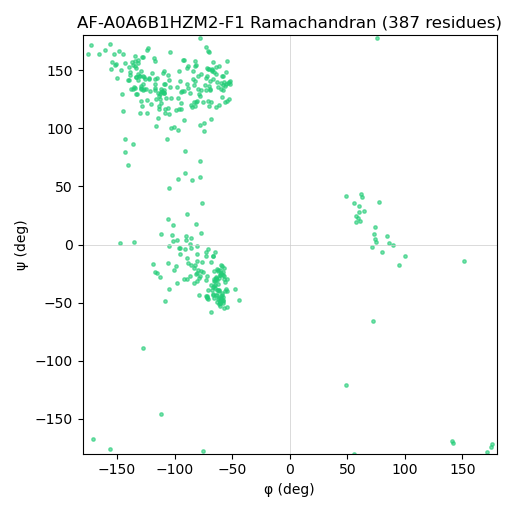3 8.091 1.00 98.88 360 VAL A N 1
ATOM 2867 C CA . VAL A 1 360 ? -3.846 -0.284 8.951 1.00 98.88 360 VAL A CA 1
ATOM 2868 C C . VAL A 1 360 ? -2.380 0.153 8.981 1.00 98.88 360 VAL A C 1
ATOM 2870 O O . VAL A 1 360 ? -1.655 -0.202 9.914 1.00 98.88 360 VAL A O 1
ATOM 2873 N N . GLY A 1 361 ? -1.950 0.897 7.956 1.00 98.44 361 GLY A N 1
ATOM 2874 C CA . GLY A 1 361 ? -0.638 1.536 7.860 1.00 98.44 361 GLY A CA 1
ATOM 2875 C C . GLY A 1 361 ? 0.552 0.577 7.798 1.00 98.44 361 GLY A C 1
ATOM 2876 O O . GLY A 1 361 ? 1.616 0.926 8.293 1.00 98.44 361 GLY A O 1
ATOM 2877 N N . SER A 1 362 ? 0.396 -0.638 7.269 1.00 98.69 362 SER A N 1
ATOM 2878 C CA . SER A 1 362 ? 1.452 -1.653 7.218 1.00 98.69 362 SER A CA 1
ATOM 2879 C C . SER A 1 362 ? 1.394 -2.521 5.965 1.00 98.69 362 SER A C 1
ATOM 2881 O O . SER A 1 362 ? 0.377 -3.158 5.680 1.00 98.69 362 SER A O 1
ATOM 2883 N N . ILE A 1 363 ? 2.534 -2.648 5.283 1.00 98.56 363 ILE A N 1
ATOM 2884 C CA . ILE A 1 363 ? 2.725 -3.600 4.175 1.00 98.56 363 ILE A CA 1
ATOM 2885 C C . ILE A 1 363 ? 2.609 -5.055 4.662 1.00 98.56 363 ILE A C 1
ATOM 2887 O O . ILE A 1 363 ? 2.184 -5.933 3.917 1.00 98.56 363 ILE A O 1
ATOM 2891 N N . CYS A 1 364 ? 2.961 -5.349 5.916 1.00 98.50 364 CYS A N 1
ATOM 2892 C CA . CYS A 1 364 ? 2.887 -6.715 6.444 1.00 98.50 364 CYS A CA 1
ATOM 2893 C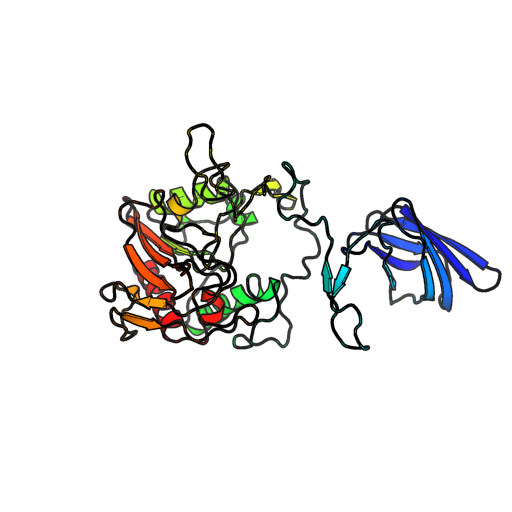 C . CYS A 1 364 ? 1.452 -7.210 6.703 1.00 98.50 364 CYS A C 1
ATOM 2895 O O . CYS A 1 364 ? 1.276 -8.404 6.953 1.00 98.50 364 CYS A O 1
ATOM 2897 N N . TRP A 1 365 ? 0.431 -6.344 6.636 1.00 98.75 365 TRP A N 1
ATOM 2898 C CA . TRP A 1 365 ? -0.945 -6.712 6.984 1.00 98.75 365 TRP A CA 1
ATOM 2899 C C . TRP A 1 365 ? -1.513 -7.851 6.116 1.00 98.75 365 TRP A C 1
ATOM 2901 O O . TRP A 1 365 ? -1.951 -8.859 6.683 1.00 98.75 365 TRP A O 1
ATOM 2911 N N . PRO A 1 366 ? -1.445 -7.801 4.768 1.00 97.94 366 PRO A N 1
ATOM 2912 C CA . PRO A 1 366 ? -1.973 -8.878 3.921 1.00 97.94 366 PRO A CA 1
ATOM 2913 C C . PRO A 1 366 ? -1.215 -10.196 4.092 1.00 97.94 366 PRO A C 1
ATOM 2915 O O . PRO A 1 366 ? -1.814 -11.267 4.052 1.00 97.94 366 PRO A O 1
ATOM 2918 N N . ALA A 1 367 ? 0.084 -10.146 4.398 1.00 97.81 367 ALA A N 1
ATOM 2919 C CA . ALA A 1 367 ? 0.867 -11.344 4.699 1.00 97.81 367 ALA A CA 1
ATOM 2920 C C . ALA A 1 367 ? 0.469 -12.016 6.031 1.00 97.81 367 ALA A C 1
ATOM 2922 O O . ALA A 1 367 ? 0.834 -13.167 6.272 1.00 97.81 367 ALA A O 1
ATOM 2923 N N . SER A 1 368 ? -0.270 -11.326 6.900 1.00 98.62 368 SER A N 1
ATOM 2924 C CA . SER A 1 368 ? -0.768 -11.853 8.174 1.00 98.62 368 SER A CA 1
ATOM 2925 C C . SER A 1 368 ? -2.226 -12.316 8.116 1.00 98.62 368 SER A C 1
ATOM 2927 O O . SER A 1 368 ? -2.641 -13.115 8.954 1.00 98.62 368 SER A O 1
ATOM 2929 N N . ILE A 1 369 ? -3.002 -11.879 7.121 1.00 98.50 369 ILE A N 1
ATOM 2930 C CA . ILE A 1 369 ? -4.469 -12.012 7.112 1.00 98.50 369 ILE A CA 1
ATOM 2931 C C . ILE A 1 369 ? -4.981 -13.462 7.112 1.00 98.50 369 ILE A C 1
ATOM 2933 O O . ILE A 1 369 ? -6.032 -13.753 7.674 1.00 98.50 369 ILE A O 1
ATOM 2937 N N . LEU A 1 370 ? -4.234 -14.394 6.514 1.00 98.31 370 LEU A N 1
ATOM 2938 C CA . LEU A 1 370 ? -4.612 -15.811 6.439 1.00 98.31 370 LEU A CA 1
ATOM 2939 C C . LEU A 1 370 ? -4.133 -16.647 7.627 1.00 98.31 370 LEU A C 1
ATOM 2941 O O . LEU A 1 370 ? -4.590 -17.778 7.792 1.00 98.31 370 LEU A O 1
ATOM 2945 N N . VAL A 1 371 ? -3.188 -16.128 8.413 1.00 98.25 371 VAL A N 1
ATOM 2946 C CA . VAL A 1 371 ? -2.491 -16.895 9.457 1.00 98.25 371 VAL A CA 1
ATOM 2947 C C . VAL A 1 371 ? -2.701 -16.341 10.861 1.00 98.25 371 VAL A C 1
ATOM 2949 O O . VAL A 1 371 ? -2.470 -17.069 11.827 1.00 98.25 371 VAL A O 1
ATOM 2952 N N . ASP A 1 372 ? -3.166 -15.099 10.992 1.00 98.62 372 ASP A N 1
ATOM 2953 C CA . ASP A 1 372 ? -3.484 -14.453 12.262 1.00 98.62 372 ASP A CA 1
ATOM 2954 C C . ASP A 1 372 ? -4.994 -14.185 12.388 1.00 98.62 372 ASP A C 1
ATOM 2956 O O . ASP A 1 372 ? -5.598 -13.468 11.587 1.00 98.62 372 ASP A O 1
ATOM 2960 N N . GLU A 1 373 ? -5.620 -14.780 13.408 1.00 98.50 373 GLU A N 1
ATOM 2961 C CA . GLU A 1 373 ? -7.075 -14.731 13.603 1.00 98.50 373 GLU A CA 1
ATOM 2962 C C . GLU A 1 373 ? -7.583 -13.319 13.907 1.00 98.50 373 GLU A C 1
ATOM 2964 O O . GLU A 1 373 ? -8.664 -12.944 13.451 1.00 98.50 373 GLU A O 1
ATOM 2969 N N . ALA A 1 374 ? -6.810 -12.517 14.642 1.00 98.75 374 ALA A N 1
ATOM 2970 C CA . ALA A 1 374 ? -7.205 -11.159 14.986 1.00 98.75 374 ALA A CA 1
ATOM 2971 C C . ALA A 1 374 ? -7.112 -10.234 13.769 1.00 98.75 374 ALA A C 1
ATOM 2973 O O . ALA A 1 374 ? -8.054 -9.488 13.509 1.00 98.75 374 ALA A O 1
ATOM 2974 N N . VAL A 1 375 ? -6.029 -10.323 12.987 1.00 98.88 375 VAL A N 1
ATOM 2975 C CA . VAL A 1 375 ? -5.877 -9.579 11.719 1.00 98.88 375 VAL A CA 1
ATOM 2976 C C . VAL A 1 375 ? -7.016 -9.922 10.756 1.00 98.88 375 VAL A C 1
ATOM 2978 O O . VAL A 1 375 ? -7.670 -9.021 10.222 1.00 98.88 375 VAL A O 1
ATOM 2981 N N . SER A 1 376 ? -7.308 -11.217 10.591 1.00 98.88 376 SER A N 1
ATOM 2982 C CA . SER A 1 376 ? -8.454 -11.708 9.818 1.00 98.88 376 SER A CA 1
ATOM 2983 C C . SER A 1 376 ? -9.764 -11.089 10.318 1.00 98.88 376 SER A C 1
ATOM 2985 O O . SER A 1 376 ? -10.488 -10.445 9.557 1.00 98.88 376 SER A O 1
ATOM 2987 N N . LYS A 1 377 ? -10.052 -11.199 11.621 1.00 98.88 377 LYS A N 1
ATOM 2988 C CA . LYS A 1 377 ? -11.334 -10.759 12.180 1.00 98.88 377 LYS A CA 1
ATOM 2989 C C . LYS A 1 377 ? -11.530 -9.244 12.129 1.00 98.88 377 LYS A C 1
ATOM 2991 O O . LYS A 1 377 ? -12.632 -8.788 11.832 1.00 98.88 377 LYS A O 1
ATOM 2996 N N . ILE A 1 378 ? -10.479 -8.466 12.380 1.00 98.94 378 ILE A N 1
ATOM 2997 C CA . ILE A 1 378 ? -10.510 -6.999 12.281 1.00 98.94 378 ILE A CA 1
ATOM 2998 C C . ILE A 1 378 ? -10.795 -6.573 10.838 1.00 98.94 378 ILE A C 1
ATOM 3000 O O . ILE A 1 378 ? -11.645 -5.709 10.616 1.00 98.94 378 ILE A O 1
ATOM 3004 N N . THR A 1 379 ? -10.147 -7.216 9.861 1.00 98.88 379 THR A N 1
ATOM 3005 C CA . THR A 1 379 ? -10.380 -6.934 8.436 1.00 98.88 379 THR A CA 1
ATOM 3006 C C . THR A 1 379 ? -11.812 -7.291 8.028 1.00 98.88 379 THR A C 1
ATOM 3008 O O . THR A 1 379 ? -12.486 -6.497 7.371 1.00 98.88 379 THR A O 1
ATOM 3011 N N . GLU A 1 380 ? -12.322 -8.444 8.475 1.00 98.81 380 GLU A N 1
ATOM 3012 C CA . GLU A 1 380 ? -13.711 -8.855 8.235 1.00 98.81 380 GLU A CA 1
ATOM 3013 C C . GLU A 1 380 ? -14.704 -7.843 8.816 1.00 98.81 380 GLU A C 1
ATOM 3015 O O . GLU A 1 380 ? -15.637 -7.422 8.130 1.00 98.81 380 GLU A O 1
ATOM 3020 N N . ASN A 1 381 ? -14.496 -7.424 10.066 1.00 98.81 381 ASN A N 1
ATOM 3021 C CA . ASN A 1 381 ? -15.347 -6.436 10.717 1.00 98.81 381 ASN A CA 1
ATOM 3022 C C . ASN A 1 381 ? -15.362 -5.121 9.930 1.00 98.81 381 ASN A C 1
ATOM 3024 O O . ASN A 1 381 ? -16.435 -4.550 9.755 1.00 98.81 381 ASN A O 1
ATOM 3028 N N . ALA A 1 382 ? -14.210 -4.661 9.430 1.00 98.62 382 ALA A N 1
ATOM 3029 C CA . ALA A 1 382 ? -14.104 -3.426 8.651 1.00 98.62 382 ALA A CA 1
ATOM 3030 C C . ALA A 1 382 ? -14.886 -3.496 7.341 1.00 98.62 382 ALA A C 1
ATOM 3032 O O . ALA A 1 382 ? -15.739 -2.643 7.084 1.00 98.62 382 ALA A O 1
ATOM 3033 N N . ILE A 1 383 ? -14.689 -4.565 6.570 1.00 98.56 383 ILE A N 1
ATOM 3034 C CA . ILE A 1 383 ? -15.416 -4.777 5.315 1.00 98.56 383 ILE A CA 1
ATOM 3035 C C . ILE A 1 383 ? -16.920 -4.884 5.578 1.00 98.56 383 ILE A C 1
ATOM 3037 O O . ILE A 1 383 ? -17.710 -4.159 4.975 1.00 98.56 383 ILE A O 1
ATOM 3041 N N . ARG A 1 384 ? -17.345 -5.746 6.509 1.00 98.25 384 ARG A N 1
ATOM 3042 C CA . ARG A 1 384 ? -18.776 -5.969 6.766 1.00 98.25 384 ARG A CA 1
ATOM 3043 C C . ARG A 1 384 ? -19.462 -4.737 7.344 1.00 98.25 384 ARG A C 1
ATOM 3045 O O . ARG A 1 384 ? -20.601 -4.466 6.974 1.00 98.25 384 ARG A O 1
ATOM 3052 N N . ARG A 1 385 ? -18.786 -3.967 8.203 1.00 98.06 385 ARG A N 1
ATOM 3053 C CA . ARG A 1 385 ? -19.302 -2.690 8.713 1.00 98.06 385 ARG A CA 1
ATOM 3054 C C . ARG A 1 385 ? -19.554 -1.716 7.566 1.00 98.06 385 ARG A C 1
ATOM 3056 O O . ARG A 1 385 ? -20.613 -1.098 7.535 1.00 98.06 385 ARG A O 1
ATOM 3063 N N . TYR A 1 386 ? -18.608 -1.592 6.638 1.00 98.06 386 TYR A N 1
ATOM 3064 C CA . TYR A 1 386 ? -18.720 -0.656 5.522 1.00 98.06 386 TYR A CA 1
ATOM 3065 C C . TYR A 1 386 ? -19.688 -1.119 4.424 1.00 98.06 386 TYR A C 1
ATOM 3067 O O . TYR A 1 386 ? -20.252 -0.277 3.737 1.00 98.06 386 TYR A O 1
ATOM 3075 N N . LEU A 1 387 ? -19.948 -2.424 4.300 1.00 96.94 387 LEU A N 1
ATOM 3076 C CA . LEU A 1 387 ? -20.988 -2.964 3.415 1.00 96.94 387 LEU A CA 1
ATOM 3077 C C . LEU A 1 387 ? -22.413 -2.859 3.988 1.00 96.94 387 LEU A C 1
ATOM 3079 O O . LEU A 1 387 ? -23.375 -2.836 3.215 1.00 96.94 387 LEU A O 1
ATOM 3083 N N . ALA A 1 388 ? -22.564 -2.878 5.315 1.00 93.31 388 ALA A N 1
ATOM 3084 C CA . ALA A 1 388 ? -23.868 -2.920 5.982 1.00 93.31 388 ALA A CA 1
ATOM 3085 C C . ALA A 1 388 ? -24.560 -1.555 6.081 1.00 93.31 388 ALA A C 1
ATOM 3087 O O . ALA A 1 388 ? -25.791 -1.504 6.064 1.00 93.31 388 ALA A O 1
ATOM 3088 N N . ASP A 1 389 ? -23.780 -0.482 6.189 1.00 74.62 389 ASP A N 1
ATOM 3089 C CA . ASP A 1 389 ? -24.289 0.887 6.082 1.00 74.62 389 ASP A CA 1
ATOM 3090 C C . ASP A 1 389 ? -24.601 1.262 4.619 1.00 74.62 389 ASP A C 1
ATOM 3092 O O . ASP A 1 389 ? -25.397 2.207 4.433 1.00 74.62 389 ASP A O 1
#

Nearest PDB structures (foldseek):
  2nsm-assembly1_A  TM=7.970E-01  e=2.800E-05  Homo sapiens
  5aq0-assembly1_A  TM=7.789E-01  e=3.896E-04  Homo sapiens
  1h8l-assembly1_A  TM=7.508E-01  e=1.092E-03  Lophonetta specularioides
  1uwy-assembly1_A  TM=6.869E-01  e=1.018E-02  Homo sapiens
  8fia-assembly1_A-2  TM=5.947E-01  e=3.020E-02  Drosophila melanogaster